Protein AF-0000000080643228 (afdb_homodimer)

Nearest PDB structures (foldseek):
  2qu7-assembly1_B  TM=9.944E-01  e=1.404E-45  Staphylococcus saprophyticus subsp. saprophyticus ATCC 15305 = NCTC 7292
  1jfs-assembly1_A-2  TM=7.881E-01  e=3.532E-23  Escherichia coli
  2pua-assembly1_A  TM=7.880E-01  e=8.846E-23  Escherichia coli
  2pue-assembly1_A  TM=7.869E-01  e=1.005E-21  Escherichia coli
  3bbl-assembly1_A  TM=7.750E-01  e=2.634E-16  Chloroflexus aggregans DSM 9485

Structure (mmCIF, N/CA/C/O backbone):
data_AF-0000000080643228-model_v1
#
loop_
_entity.id
_entity.type
_entity.pdbx_description
1 polymer 'Putative transcriptional regulator'
#
loop_
_atom_site.group_PDB
_atom_site.id
_atom_site.type_symbol
_atom_site.label_atom_id
_atom_site.label_alt_id
_atom_site.label_comp_id
_atom_site.label_asym_id
_atom_site.label_entity_id
_atom_site.label_seq_id
_atom_site.pdbx_PDB_ins_code
_atom_site.Cartn_x
_atom_site.Cartn_y
_atom_site.Cartn_z
_atom_site.occupancy
_atom_site.B_iso_or_equiv
_atom_site.auth_seq_id
_atom_site.auth_comp_id
_atom_site.auth_asym_id
_atom_site.auth_atom_id
_atom_site.pdbx_PDB_model_num
ATOM 1 N N . MET A 1 1 ? -27.062 20.312 35.125 1 31.86 1 MET A N 1
ATOM 2 C CA . MET A 1 1 ? -25.672 20.703 35.375 1 31.86 1 MET A CA 1
ATOM 3 C C . MET A 1 1 ? -24.766 20.219 34.219 1 31.86 1 MET A C 1
ATOM 5 O O . MET A 1 1 ? -24.734 19.031 33.938 1 31.86 1 MET A O 1
ATOM 9 N N . LYS A 1 2 ? -24.547 21 33.219 1 37.94 2 LYS A N 1
ATOM 10 C CA . LYS A 1 2 ? -23.938 20.734 31.906 1 37.94 2 LYS A CA 1
ATOM 11 C C . LYS A 1 2 ? -22.562 20.078 32.062 1 37.94 2 LYS A C 1
ATOM 13 O O . LYS A 1 2 ? -21.703 20.578 32.75 1 37.94 2 LYS A O 1
ATOM 18 N N . ASN A 1 3 ? -22.391 18.781 32.094 1 42 3 ASN A N 1
ATOM 19 C CA . ASN A 1 3 ? -21.25 17.891 32.281 1 42 3 ASN A CA 1
ATOM 20 C C . ASN A 1 3 ? -20.078 18.281 31.344 1 42 3 ASN A C 1
ATOM 22 O O . ASN A 1 3 ? -19.984 17.766 30.234 1 42 3 ASN A O 1
ATOM 26 N N . ASN A 1 4 ? -19.578 19.484 31.312 1 47.72 4 ASN A N 1
ATOM 27 C CA . ASN A 1 4 ? -18.484 20.047 30.531 1 47.72 4 ASN A CA 1
ATOM 28 C C . ASN A 1 4 ? -17.156 19.375 30.844 1 47.72 4 ASN A C 1
ATOM 30 O O . ASN A 1 4 ? -16.844 19.125 32 1 47.72 4 ASN A O 1
ATOM 34 N N . LYS A 1 5 ? -16.547 18.703 30 1 58.66 5 LYS A N 1
ATOM 35 C CA . LYS A 1 5 ? -15.211 18.172 30.219 1 58.66 5 LYS A CA 1
ATOM 36 C C . LYS A 1 5 ? -14.312 19.203 30.891 1 58.66 5 LYS A C 1
ATOM 38 O O . LYS A 1 5 ? -14.344 20.391 30.547 1 58.66 5 LYS A O 1
ATOM 43 N N . PRO A 1 6 ? -13.648 18.734 31.922 1 67.44 6 PRO A N 1
ATOM 44 C CA . PRO A 1 6 ? -12.766 19.672 32.625 1 67.44 6 PRO A CA 1
ATOM 45 C C . PRO A 1 6 ? -11.711 20.297 31.703 1 67.44 6 PRO A C 1
ATOM 47 O O . PRO A 1 6 ? -11.227 19.625 30.781 1 67.44 6 PRO A O 1
ATOM 50 N N . THR A 1 7 ? -11.547 21.562 31.688 1 70.81 7 THR A N 1
ATOM 51 C CA . THR A 1 7 ? -10.547 22.312 30.938 1 70.81 7 THR A CA 1
ATOM 52 C C . THR A 1 7 ? -9.305 22.562 31.781 1 70.81 7 THR A C 1
ATOM 54 O O . THR A 1 7 ? -9.297 22.281 32.969 1 70.81 7 THR A O 1
ATOM 57 N N . LEU A 1 8 ? -8.273 23.078 30.969 1 74.25 8 LEU A N 1
ATOM 58 C CA . LEU A 1 8 ? -7.074 23.5 31.688 1 74.25 8 LEU A CA 1
ATOM 59 C C . LEU A 1 8 ? -7.422 24.516 32.75 1 74.25 8 LEU A C 1
ATOM 61 O O . LEU A 1 8 ? -6.812 24.531 33.844 1 74.25 8 LEU A O 1
ATOM 65 N N . HIS A 1 9 ? -8.453 25.266 32.438 1 78.88 9 HIS A N 1
ATOM 66 C CA . HIS A 1 9 ? -8.906 26.266 33.375 1 78.88 9 HIS A CA 1
ATOM 67 C C . HIS A 1 9 ? -9.531 25.625 34.594 1 78.88 9 HIS A C 1
ATOM 69 O O . HIS A 1 9 ? -9.328 26.094 35.719 1 78.88 9 HIS A O 1
ATOM 75 N N . ASP A 1 10 ? -10.195 24.578 34.344 1 80.75 10 ASP A N 1
ATOM 76 C CA . ASP A 1 10 ? -10.82 23.859 35.469 1 80.75 10 ASP A CA 1
ATOM 77 C C . ASP A 1 10 ? -9.773 23.219 36.375 1 80.75 10 ASP A C 1
ATOM 79 O O . ASP A 1 10 ? -9.898 23.25 37.594 1 80.75 10 ASP A O 1
ATOM 83 N N . VAL A 1 11 ? -8.789 22.672 35.688 1 82.5 11 VAL A N 1
ATOM 84 C CA . VAL A 1 11 ? -7.695 22.062 36.438 1 82.5 11 VAL A CA 1
ATOM 85 C C . VAL A 1 11 ? -6.992 23.125 37.281 1 82.5 11 VAL A C 1
ATOM 87 O O . VAL A 1 11 ? -6.711 22.906 38.469 1 82.5 11 VAL A O 1
ATOM 90 N N . ALA A 1 12 ? -6.797 24.203 36.656 1 84.81 12 ALA A N 1
ATOM 91 C CA . ALA A 1 12 ? -6.141 25.312 37.344 1 84.81 12 ALA A CA 1
ATOM 92 C C . ALA A 1 12 ? -6.961 25.781 38.531 1 84.81 12 ALA A C 1
ATOM 94 O O . ALA A 1 12 ? -6.418 26.016 39.625 1 84.81 12 ALA A O 1
ATOM 95 N N . ARG A 1 13 ? -8.141 25.859 38.344 1 86 13 ARG A N 1
ATOM 96 C CA . ARG A 1 13 ? -9.062 26.297 39.375 1 86 13 ARG A CA 1
ATOM 97 C C . ARG A 1 13 ? -9.07 25.312 40.562 1 86 13 ARG A C 1
ATOM 99 O O . ARG A 1 13 ? -8.953 25.719 41.719 1 86 13 ARG A O 1
ATOM 106 N N . VAL A 1 14 ? -9.141 24.078 40.219 1 85.62 14 VAL A N 1
ATOM 107 C CA . VAL A 1 14 ? -9.227 23.047 41.25 1 85.62 14 VAL A CA 1
ATOM 108 C C . VAL A 1 14 ? -7.891 22.906 41.969 1 85.62 14 VAL A C 1
ATOM 110 O O . VAL A 1 14 ? -7.859 22.703 43.188 1 85.62 14 VAL A O 1
ATOM 113 N N . ALA A 1 15 ? -6.832 23.047 41.219 1 85.06 15 ALA A N 1
ATOM 114 C CA . ALA A 1 15 ? -5.488 22.922 41.781 1 85.06 15 ALA A CA 1
ATOM 115 C C . ALA A 1 15 ? -5.074 24.203 42.5 1 85.06 15 ALA A C 1
ATOM 117 O O . ALA A 1 15 ? -4.117 24.188 43.281 1 85.06 15 ALA A O 1
ATOM 118 N N . GLY A 1 16 ? -5.832 25.297 42.312 1 88.38 16 GLY A N 1
ATOM 119 C CA . GLY A 1 16 ? -5.516 26.562 42.906 1 88.38 16 GLY A CA 1
ATOM 120 C C . GLY A 1 16 ? -4.246 27.203 42.375 1 88.38 16 GLY A C 1
ATOM 121 O O . GLY A 1 16 ? -3.484 27.812 43.125 1 88.38 16 GLY A O 1
ATOM 122 N N . VAL A 1 17 ? -3.934 26.844 41.219 1 84.81 17 VAL A N 1
ATOM 123 C CA . VAL A 1 17 ? -2.736 27.375 40.562 1 84.81 17 VAL A CA 1
ATOM 124 C C . VAL A 1 17 ? -3.119 28.078 39.281 1 84.81 17 VAL A C 1
ATOM 126 O O . VAL A 1 17 ? -4.277 28.031 38.844 1 84.81 17 VAL A O 1
ATOM 129 N N . SER A 1 18 ? -2.229 28.844 38.75 1 80.56 18 SER A N 1
ATOM 130 C CA . SER A 1 18 ? -2.473 29.5 37.469 1 80.56 18 SER A CA 1
ATOM 131 C C . SER A 1 18 ? -2.562 28.484 36.344 1 80.56 18 SER A C 1
ATOM 133 O O . SER A 1 18 ? -2.061 27.359 36.469 1 80.56 18 SER A O 1
ATOM 135 N N . ILE A 1 19 ? -3.164 28.891 35.219 1 79.81 19 ILE A N 1
ATOM 136 C CA . ILE A 1 19 ? -3.244 28.062 34 1 79.81 19 ILE A CA 1
ATOM 137 C C . ILE A 1 19 ? -1.839 27.734 33.531 1 79.81 19 ILE A C 1
ATOM 139 O O . ILE A 1 19 ? -1.575 26.609 33.062 1 79.81 19 ILE A O 1
ATOM 143 N N . ALA A 1 20 ? -0.94 28.688 33.688 1 76.44 20 ALA A N 1
ATOM 144 C CA . ALA A 1 20 ? 0.449 28.5 33.281 1 76.44 20 ALA A CA 1
ATOM 145 C C . ALA A 1 20 ? 1.129 27.406 34.094 1 76.44 20 ALA A C 1
ATOM 147 O O . ALA A 1 20 ? 1.899 26.609 33.562 1 76.44 20 ALA A O 1
ATOM 148 N N . THR A 1 21 ? 0.8 27.375 35.344 1 78.31 21 THR A N 1
ATOM 149 C CA . THR A 1 21 ? 1.373 26.375 36.219 1 78.31 21 THR A CA 1
ATOM 150 C C . THR A 1 21 ? 0.879 24.984 35.875 1 78.31 21 THR A C 1
ATOM 152 O O . THR A 1 21 ? 1.662 24.031 35.812 1 78.31 21 THR A O 1
ATOM 155 N N . VAL A 1 22 ? -0.451 24.844 35.5 1 78.38 22 VAL A N 1
ATOM 156 C CA . VAL A 1 22 ? -1.013 23.562 35.094 1 78.38 22 VAL A CA 1
ATOM 157 C C . VAL A 1 22 ? -0.357 23.109 33.812 1 78.38 22 VAL A C 1
ATOM 159 O O . VAL A 1 22 ? 0.04 21.938 33.688 1 78.38 22 VAL A O 1
ATOM 162 N N . SER A 1 23 ? -0.181 24.016 32.938 1 72.44 23 SER A N 1
ATOM 163 C CA . SER A 1 23 ? 0.447 23.719 31.672 1 72.44 23 SER A CA 1
ATOM 164 C C . SER A 1 23 ? 1.886 23.25 31.844 1 72.44 23 SER A C 1
ATOM 166 O O . SER A 1 23 ? 2.316 22.281 31.203 1 72.44 23 SER A O 1
ATOM 168 N N . ASN A 1 24 ? 2.496 23.891 32.75 1 72.69 24 ASN A N 1
ATOM 169 C CA . ASN A 1 24 ? 3.885 23.547 33.031 1 72.69 24 ASN A CA 1
ATOM 170 C C . ASN A 1 24 ? 4 22.141 33.656 1 72.69 24 ASN A C 1
ATOM 172 O O . ASN A 1 24 ? 4.918 21.391 33.312 1 72.69 24 ASN A O 1
ATOM 176 N N . VAL A 1 25 ? 3.109 21.859 34.438 1 74.44 25 VAL A N 1
ATOM 177 C CA . VAL A 1 25 ? 3.117 20.547 35.094 1 74.44 25 VAL A CA 1
ATOM 178 C C . VAL A 1 25 ? 2.801 19.469 34.062 1 74.44 25 VAL A C 1
ATOM 180 O O . VAL A 1 25 ? 3.455 18.422 34.031 1 74.44 25 VAL A O 1
ATOM 183 N N . LEU A 1 26 ? 1.87 19.75 33.188 1 69.94 26 LEU A N 1
ATOM 184 C CA . LEU A 1 26 ? 1.416 18.781 32.219 1 69.94 26 LEU A CA 1
ATOM 185 C C . LEU A 1 26 ? 2.473 18.562 31.141 1 69.94 26 LEU A C 1
ATOM 187 O O . LEU A 1 26 ? 2.564 17.469 30.562 1 69.94 26 LEU A O 1
ATOM 191 N N . ASN A 1 27 ? 3.373 19.625 30.969 1 65.56 27 ASN A N 1
ATOM 192 C CA . ASN A 1 27 ? 4.391 19.562 29.922 1 65.56 27 ASN A CA 1
ATOM 193 C C . ASN A 1 27 ? 5.773 19.281 30.5 1 65.56 27 ASN A C 1
ATOM 195 O O . ASN A 1 27 ? 6.785 19.484 29.844 1 65.56 27 ASN A O 1
ATOM 199 N N . ASN A 1 28 ? 5.801 18.891 31.594 1 61.19 28 ASN A N 1
ATOM 200 C CA . ASN A 1 28 ? 6.988 18.547 32.375 1 61.19 28 ASN A CA 1
ATOM 201 C C . ASN A 1 28 ? 8 19.688 32.375 1 61.19 28 ASN A C 1
ATOM 203 O O . ASN A 1 28 ? 9.211 19.438 32.344 1 61.19 28 ASN A O 1
ATOM 207 N N . LYS A 1 29 ? 7.629 20.781 32.219 1 58.91 29 LYS A N 1
ATOM 208 C CA . LYS A 1 29 ? 8.484 21.953 32.344 1 58.91 29 LYS A CA 1
ATOM 209 C C . LYS A 1 29 ? 8.477 22.469 33.781 1 58.91 29 LYS A C 1
ATOM 211 O O . LYS A 1 29 ? 8.633 23.656 34.031 1 58.91 29 LYS A O 1
ATOM 216 N N . SER A 1 30 ? 8.266 21.578 34.625 1 56.03 30 SER A N 1
ATOM 217 C CA . SER A 1 30 ? 8.016 21.953 36 1 56.03 30 SER A CA 1
ATOM 218 C C . SER A 1 30 ? 9.297 21.953 36.812 1 56.03 30 SER A C 1
ATOM 220 O O . SER A 1 30 ? 9.258 21.875 38.062 1 56.03 30 SER A O 1
ATOM 222 N N . SER A 1 31 ? 10.344 22.078 36.188 1 58.75 31 SER A N 1
ATOM 223 C CA . SER A 1 31 ? 11.547 22 37.031 1 58.75 31 SER A CA 1
ATOM 224 C C . SER A 1 31 ? 11.523 23.031 38.156 1 58.75 31 SER A C 1
ATOM 226 O O . SER A 1 31 ? 12.094 22.797 39.219 1 58.75 31 SER A O 1
ATOM 228 N N . GLU A 1 32 ? 10.828 24.031 38.031 1 63.62 32 GLU A N 1
ATOM 229 C CA . GLU A 1 32 ? 10.883 25.062 39.062 1 63.62 32 GLU A CA 1
ATOM 230 C C . GLU A 1 32 ? 9.672 24.984 40 1 63.62 32 GLU A C 1
ATOM 232 O O . GLU A 1 32 ? 9.57 25.75 40.969 1 63.62 32 GLU A O 1
ATOM 237 N N . LEU A 1 33 ? 8.875 24.062 39.75 1 70.38 33 LEU A N 1
ATOM 238 C CA . LEU A 1 33 ? 7.68 24 40.594 1 70.38 33 LEU A CA 1
ATOM 239 C C . LEU A 1 33 ? 7.871 23.031 41.75 1 70.38 33 LEU A C 1
ATOM 241 O O . LEU A 1 33 ? 8.578 22.031 41.625 1 70.38 33 LEU A O 1
ATOM 245 N N . SER A 1 34 ? 7.48 23.406 42.938 1 76.56 34 SER A N 1
ATOM 246 C CA . SER A 1 34 ? 7.57 22.578 44.125 1 76.56 34 SER A CA 1
ATOM 247 C C . SER A 1 34 ? 6.77 21.297 43.969 1 76.56 34 SER A C 1
ATOM 249 O O . SER A 1 34 ? 5.805 21.25 43.219 1 76.56 34 SER A O 1
ATOM 251 N N . ASP A 1 35 ? 7.227 20.266 44.562 1 76.25 35 ASP A N 1
ATOM 252 C CA . ASP A 1 35 ? 6.547 18.969 44.562 1 76.25 35 ASP A CA 1
ATOM 253 C C . ASP A 1 35 ? 5.098 19.109 45.031 1 76.25 35 ASP A C 1
ATOM 255 O O . ASP A 1 35 ? 4.211 18.406 44.531 1 76.25 35 ASP A O 1
ATOM 259 N N . LYS A 1 36 ? 4.93 19.984 45.906 1 81.38 36 LYS A N 1
ATOM 260 C CA . LYS A 1 36 ? 3.594 20.203 46.438 1 81.38 36 LYS A CA 1
ATOM 261 C C . LYS A 1 36 ? 2.648 20.734 45.344 1 81.38 36 LYS A C 1
ATOM 263 O O . LYS A 1 36 ? 1.509 20.266 45.25 1 81.38 36 LYS A O 1
ATOM 2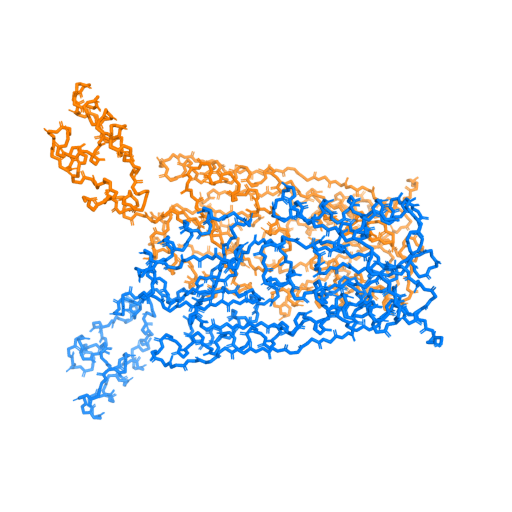68 N N . THR A 1 37 ? 3.143 21.594 44.562 1 81.75 37 THR A N 1
ATOM 269 C CA . THR A 1 37 ? 2.344 22.188 43.5 1 81.75 37 THR A CA 1
ATOM 270 C C . THR A 1 37 ? 2.07 21.156 42.406 1 81.75 37 THR A C 1
ATOM 272 O O . THR A 1 37 ? 0.958 21.094 41.875 1 81.75 37 THR A O 1
ATOM 275 N N . LYS A 1 38 ? 3.021 20.438 42.094 1 81.25 38 LYS A N 1
ATOM 276 C CA . LYS A 1 38 ? 2.875 19.375 41.125 1 81.25 38 LYS A CA 1
ATOM 277 C C . LYS A 1 38 ? 1.798 18.375 41.531 1 81.25 38 LYS A C 1
ATOM 279 O O . LYS A 1 38 ? 0.961 17.984 40.719 1 81.25 38 LYS A O 1
ATOM 284 N N . ASP A 1 39 ? 1.928 18.078 42.75 1 82.62 39 ASP A N 1
ATOM 285 C CA . ASP A 1 39 ? 0.973 17.125 43.281 1 82.62 39 ASP A CA 1
ATOM 286 C C . ASP A 1 39 ? -0.45 17.672 43.25 1 82.62 39 ASP A C 1
ATOM 288 O O . ASP A 1 39 ? -1.396 16.938 42.938 1 82.62 39 ASP A O 1
ATOM 292 N N . LYS A 1 40 ? -0.634 18.875 43.562 1 84.75 40 LYS A N 1
ATOM 293 C CA . LYS A 1 40 ? -1.943 19.516 43.5 1 84.75 40 LYS A CA 1
ATOM 294 C C . LYS A 1 40 ? -2.537 19.453 42.094 1 84.75 40 LYS A C 1
ATOM 296 O O . LYS A 1 40 ? -3.725 19.172 41.938 1 84.75 40 LYS A O 1
ATOM 301 N N . VAL A 1 41 ? -1.653 19.75 41.156 1 83 41 VAL A N 1
ATOM 302 C CA . VAL A 1 41 ? -2.094 19.75 39.75 1 83 41 VAL A CA 1
ATOM 303 C C . VAL A 1 41 ? -2.463 18.328 39.312 1 83 41 VAL A C 1
ATOM 305 O O . VAL A 1 41 ? -3.518 18.109 38.719 1 83 41 VAL A O 1
ATOM 308 N N . LEU A 1 42 ? -1.617 17.469 39.656 1 80.38 42 LEU A N 1
ATOM 309 C CA . LEU A 1 42 ? -1.861 16.078 39.281 1 80.38 42 LEU A CA 1
ATOM 310 C C . LEU A 1 42 ? -3.123 15.547 39.938 1 80.38 42 LEU A C 1
ATOM 312 O O . LEU A 1 42 ? -3.902 14.82 39.312 1 80.38 42 LEU A O 1
ATOM 316 N N . ASN A 1 43 ? -3.289 15.867 41.219 1 81.19 43 ASN A N 1
ATOM 317 C CA . ASN A 1 43 ? -4.496 15.484 41.938 1 81.19 43 ASN A CA 1
ATOM 318 C C . ASN A 1 43 ? -5.746 16.094 41.312 1 81.19 43 ASN A C 1
ATOM 320 O O . ASN A 1 43 ? -6.785 15.445 41.25 1 81.19 43 ASN A O 1
ATOM 324 N N . ALA A 1 44 ? -5.691 17.328 40.875 1 82.75 44 ALA A N 1
ATOM 325 C CA . ALA A 1 44 ? -6.805 18 40.219 1 82.75 44 ALA A CA 1
ATOM 326 C C . ALA A 1 44 ? -7.141 17.328 38.906 1 82.75 44 ALA A C 1
ATOM 328 O O . ALA A 1 44 ? -8.312 17.172 38.562 1 82.75 44 ALA A O 1
ATOM 329 N N . ILE A 1 45 ? -6.09 16.984 38.188 1 77.31 45 ILE A N 1
ATOM 330 C CA . ILE A 1 45 ? -6.262 16.266 36.938 1 77.31 45 ILE A CA 1
ATOM 331 C C . ILE A 1 45 ? -7.016 14.961 37.156 1 77.31 45 ILE A C 1
ATOM 333 O O . ILE A 1 45 ? -7.949 14.641 36.438 1 77.31 45 ILE A O 1
ATOM 337 N N . GLU A 1 46 ? -6.629 14.297 38.156 1 76.94 46 GLU A N 1
ATOM 338 C CA . GLU A 1 46 ? -7.262 13.039 38.5 1 76.94 46 GLU A CA 1
ATOM 339 C C . GLU A 1 46 ? -8.695 13.258 39 1 76.94 46 GLU A C 1
ATOM 341 O O . GLU A 1 46 ? -9.602 12.523 38.594 1 76.94 46 GLU A O 1
ATOM 346 N N . THR A 1 47 ? -8.844 14.211 39.875 1 78.62 47 THR A N 1
ATOM 347 C CA . THR A 1 47 ? -10.148 14.508 40.469 1 78.62 47 THR A CA 1
ATOM 348 C C . THR A 1 47 ? -11.148 14.914 39.375 1 78.62 47 THR A C 1
ATOM 350 O O . THR A 1 47 ? -12.312 14.523 39.438 1 78.62 47 THR A O 1
ATOM 353 N N . LEU A 1 48 ? -10.617 15.688 38.375 1 77.12 48 LEU A N 1
ATOM 354 C CA . LEU A 1 48 ? -11.492 16.203 37.344 1 77.12 48 LEU A CA 1
ATOM 355 C C . LEU A 1 48 ? -11.547 15.242 36.156 1 77.12 48 LEU A C 1
ATOM 357 O O . LEU A 1 48 ? -12.328 15.453 35.219 1 77.12 48 LEU A O 1
ATOM 361 N N . ASN A 1 49 ? -10.727 14.156 36.344 1 73.19 49 ASN A N 1
ATOM 362 C CA . ASN A 1 49 ? -10.539 13.266 35.188 1 73.19 49 ASN A CA 1
ATOM 363 C C . ASN A 1 49 ? -10.195 14.039 33.938 1 73.19 49 ASN A C 1
ATOM 365 O O . ASN A 1 49 ? -10.797 13.812 32.875 1 73.19 49 ASN A O 1
ATOM 369 N N . TYR A 1 50 ? -9.398 15 34.25 1 63.84 50 TYR A N 1
ATOM 370 C CA . TYR A 1 50 ? -8.961 15.859 33.156 1 63.84 50 TYR A CA 1
ATOM 371 C C . TYR A 1 50 ? -7.953 15.133 32.281 1 63.84 50 TYR A C 1
ATOM 373 O O . TYR A 1 50 ? -6.988 14.547 32.75 1 63.84 50 TYR A O 1
ATOM 381 N N . GLU A 1 51 ? -8.281 14.953 31.109 1 54.5 51 GLU A N 1
ATOM 382 C CA . GLU A 1 51 ? -7.332 14.477 30.094 1 54.5 51 GLU A CA 1
ATOM 383 C C . GLU A 1 51 ? -6.812 15.633 29.25 1 54.5 51 GLU A C 1
ATOM 385 O O . GLU A 1 51 ? -7.594 16.344 28.625 1 54.5 51 GLU A O 1
ATOM 390 N N . PRO A 1 52 ? -5.578 16.047 29.594 1 47.47 52 PRO A N 1
ATOM 391 C CA . PRO A 1 52 ? -5.055 17.109 28.734 1 47.47 52 PRO A CA 1
ATOM 392 C C . PRO A 1 52 ? -5.379 16.891 27.266 1 47.47 52 PRO A C 1
ATOM 394 O O . PRO A 1 52 ? -5.359 15.75 26.781 1 47.47 52 PRO A O 1
ATOM 397 N N . ASN A 1 53 ? -6.254 17.719 26.844 1 42.78 53 ASN A N 1
ATOM 398 C CA . ASN A 1 53 ? -6.434 17.609 25.406 1 42.78 53 ASN A CA 1
ATOM 399 C C . ASN A 1 53 ? -5.094 17.547 24.672 1 42.78 53 ASN A C 1
ATOM 401 O O . ASN A 1 53 ? -4.262 18.453 24.812 1 42.78 53 ASN A O 1
ATOM 405 N N . GLN A 1 54 ? -4.57 16.516 24.531 1 41.22 54 GLN A N 1
ATOM 406 C CA . GLN A 1 54 ? -3.307 16.297 23.844 1 41.22 54 GLN A CA 1
ATOM 407 C C . GLN A 1 54 ? -3.109 17.312 22.719 1 41.22 54 GLN A C 1
ATOM 409 O O . GLN A 1 54 ? -1.976 17.641 22.359 1 41.22 54 GLN A O 1
ATOM 414 N N . PHE A 1 55 ? -4.184 17.828 22.141 1 39.84 55 PHE A N 1
ATOM 415 C CA . PHE A 1 55 ? -4.156 18.859 21.109 1 39.84 55 PHE A CA 1
ATOM 416 C C . PHE A 1 55 ? -3.596 20.156 21.656 1 39.84 55 PHE A C 1
ATOM 418 O O . PHE A 1 55 ? -2.883 20.875 20.953 1 39.84 55 PHE A O 1
ATOM 425 N N . ALA A 1 56 ? -3.812 20.438 22.891 1 40.72 56 ALA A N 1
ATOM 426 C CA . ALA A 1 56 ? -3.332 21.656 23.547 1 40.72 56 ALA A CA 1
ATOM 427 C C . ALA A 1 56 ? -1.827 21.594 23.797 1 40.72 56 ALA A C 1
ATOM 429 O O . ALA A 1 56 ? -1.152 22.625 23.844 1 40.72 56 ALA A O 1
ATOM 430 N N . ARG A 1 57 ? -1.362 20.469 23.859 1 40.53 57 ARG A N 1
ATOM 431 C CA . ARG A 1 57 ? 0.077 20.391 24.094 1 40.53 57 ARG A CA 1
ATOM 432 C C . ARG A 1 57 ? 0.852 20.734 22.828 1 40.53 57 ARG A C 1
ATOM 434 O O . ARG A 1 57 ? 1.954 21.281 22.891 1 40.53 57 ARG A O 1
ATOM 441 N N . GLY A 1 58 ? 0.462 20.188 21.609 1 43.62 58 GLY A N 1
ATOM 442 C CA . GLY A 1 58 ? 1.09 20.672 20.391 1 43.62 58 GLY A CA 1
ATOM 443 C C . GLY A 1 58 ? 1.111 22.188 20.266 1 43.62 58 GLY A C 1
ATOM 444 O O . GLY A 1 58 ? 2 22.75 19.641 1 43.62 58 GLY A O 1
ATOM 445 N N . LEU A 1 59 ? 0.138 22.75 20.859 1 40.69 59 LEU A N 1
ATOM 446 C CA . LEU A 1 59 ? 0.036 24.203 20.875 1 40.69 59 LEU A CA 1
ATOM 447 C C . LEU A 1 59 ? 1.222 24.812 21.609 1 40.69 59 LEU A C 1
ATOM 449 O O . LEU A 1 59 ? 1.705 25.891 21.219 1 40.69 59 LEU A O 1
ATOM 453 N N . LYS A 1 60 ? 1.676 24.172 22.641 1 41.31 60 LYS A N 1
ATOM 454 C CA . LYS A 1 60 ? 2.738 24.859 23.375 1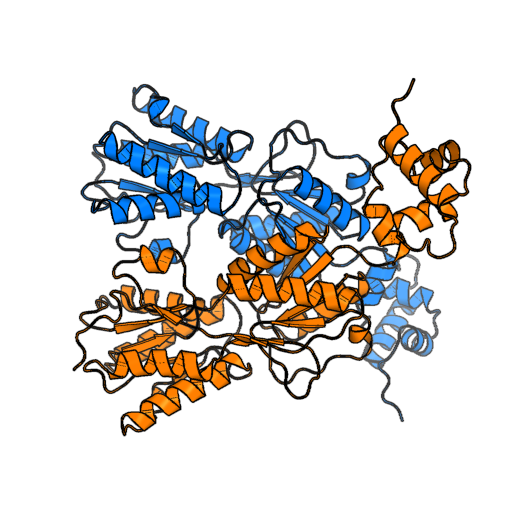 41.31 60 LYS A CA 1
ATOM 455 C C . LYS A 1 60 ? 4.059 24.797 22.609 1 41.31 60 LYS A C 1
ATOM 457 O O . LYS A 1 60 ? 4.852 25.734 22.641 1 41.31 60 LYS A O 1
ATOM 462 N N . THR A 1 61 ? 4.387 23.641 22.078 1 49.06 61 THR A N 1
ATOM 463 C CA . THR A 1 61 ? 5.664 23.578 21.375 1 49.06 61 THR A CA 1
ATOM 464 C C . THR A 1 61 ? 5.523 24.109 19.953 1 49.06 61 THR A C 1
ATOM 466 O O . THR A 1 61 ? 6.523 24.312 19.266 1 49.06 61 THR A O 1
ATOM 469 N N . GLY A 1 62 ? 4.262 24.453 19.609 1 63.09 62 GLY A N 1
ATOM 470 C CA . GLY A 1 62 ? 3.986 24.984 18.281 1 63.09 62 GLY A CA 1
ATOM 471 C C . GLY A 1 62 ? 4.074 23.922 17.203 1 63.09 62 GLY A C 1
ATOM 472 O O . GLY A 1 62 ? 3.9 24.234 16.016 1 63.09 62 GLY A O 1
ATOM 473 N N . ARG A 1 63 ? 4.477 22.625 17.703 1 74.12 63 ARG A N 1
ATOM 474 C CA . ARG A 1 63 ? 4.57 21.594 16.672 1 74.12 63 ARG A CA 1
ATOM 475 C C . ARG A 1 63 ? 3.365 20.656 16.719 1 74.12 63 ARG A C 1
ATOM 477 O O . ARG A 1 63 ? 2.82 20.391 17.781 1 74.12 63 ARG A O 1
ATOM 484 N N . SER A 1 64 ? 3.055 20.172 15.555 1 84.38 64 SER A N 1
ATOM 485 C CA . SER A 1 64 ? 1.986 19.172 15.492 1 84.38 64 SER A CA 1
ATOM 486 C C . SER A 1 64 ? 2.48 17.797 15.93 1 84.38 64 SER A C 1
ATOM 488 O O . SER A 1 64 ? 3.682 17.594 16.125 1 84.38 64 SER A O 1
ATOM 490 N N . ASN A 1 65 ? 1.651 16.891 16.203 1 90.38 65 ASN A N 1
ATOM 491 C CA . ASN A 1 65 ? 2.021 15.523 16.562 1 90.38 65 ASN A CA 1
ATOM 492 C C . ASN A 1 65 ? 2.115 14.633 15.328 1 90.38 65 ASN A C 1
ATOM 494 O O . ASN A 1 65 ? 1.894 13.422 15.414 1 90.38 65 ASN A O 1
ATOM 498 N N . ILE A 1 66 ? 2.43 15.234 14.211 1 94.06 66 ILE A N 1
ATOM 499 C CA . ILE A 1 66 ? 2.514 14.492 12.961 1 94.06 66 ILE A CA 1
ATOM 500 C C . ILE A 1 66 ? 3.977 14.305 12.57 1 94.06 66 ILE A C 1
ATOM 502 O O . ILE A 1 66 ? 4.773 15.242 12.633 1 94.06 66 ILE A O 1
ATOM 506 N N . ILE A 1 67 ? 4.301 13.094 12.281 1 97.31 67 ILE A N 1
ATOM 507 C CA . ILE A 1 67 ? 5.527 12.758 11.57 1 97.31 67 ILE A CA 1
ATOM 508 C C . ILE A 1 67 ? 5.227 12.578 10.078 1 97.31 67 ILE A C 1
ATOM 510 O O . ILE A 1 67 ? 4.363 11.781 9.711 1 97.31 67 ILE A O 1
ATOM 514 N N . ALA A 1 68 ? 5.902 13.352 9.234 1 97.88 68 ALA A N 1
ATOM 515 C CA . ALA A 1 68 ? 5.707 13.211 7.789 1 97.88 68 ALA A CA 1
ATOM 516 C C . ALA A 1 68 ? 6.645 12.164 7.207 1 97.88 68 ALA A C 1
ATOM 518 O O . ALA A 1 68 ? 7.859 12.219 7.43 1 97.88 68 ALA A O 1
ATOM 519 N N . PHE A 1 69 ? 6.094 11.242 6.629 1 98.5 69 PHE A N 1
ATOM 520 C CA . PHE A 1 69 ? 6.844 10.219 5.906 1 98.5 69 PHE A CA 1
ATOM 521 C C . PHE A 1 69 ? 6.707 10.414 4.398 1 98.5 69 PHE A C 1
ATOM 523 O O . PHE A 1 69 ? 5.668 10.094 3.82 1 98.5 69 PHE A O 1
ATOM 530 N N . ILE A 1 70 ? 7.73 10.93 3.748 1 98.44 70 ILE A N 1
ATOM 531 C CA . ILE A 1 70 ? 7.715 11.203 2.316 1 98.44 70 ILE A CA 1
ATOM 532 C C . ILE A 1 70 ? 8.383 10.055 1.564 1 98.44 70 ILE A C 1
ATOM 534 O O . ILE A 1 70 ? 9.594 9.859 1.668 1 98.44 70 ILE A O 1
ATOM 538 N N . VAL A 1 71 ? 7.578 9.344 0.792 1 98.38 71 VAL A N 1
ATOM 539 C CA . VAL A 1 71 ? 8.062 8.148 0.098 1 98.38 71 VAL A CA 1
ATOM 540 C C . VAL A 1 71 ? 8.156 8.43 -1.4 1 98.38 71 VAL A C 1
ATOM 542 O O . VAL A 1 71 ? 7.457 9.305 -1.922 1 98.38 71 VAL A O 1
ATOM 545 N N . PRO A 1 72 ? 9 7.707 -2.148 1 97.94 72 PRO A N 1
ATOM 546 C CA . PRO A 1 72 ? 9.234 8 -3.564 1 97.94 72 PRO A CA 1
ATOM 547 C C . PRO A 1 72 ? 8.203 7.352 -4.484 1 97.94 72 PRO A C 1
ATOM 549 O O . PRO A 1 72 ? 8.102 7.719 -5.656 1 97.94 72 PRO A O 1
ATOM 552 N N . ASP A 1 73 ? 7.492 6.336 -3.971 1 96.5 73 ASP A N 1
ATOM 553 C CA . ASP A 1 73 ? 6.504 5.594 -4.746 1 96.5 73 ASP A CA 1
ATOM 554 C C . ASP A 1 73 ? 5.621 4.738 -3.84 1 96.5 73 ASP A C 1
ATOM 556 O O . ASP A 1 73 ? 5.688 4.852 -2.613 1 96.5 73 ASP A O 1
ATOM 560 N N . GLN A 1 74 ? 4.762 3.965 -4.445 1 95.19 74 GLN A N 1
ATOM 561 C CA . GLN A 1 74 ? 3.805 3.174 -3.678 1 95.19 74 GLN A CA 1
ATOM 562 C C . GLN A 1 74 ? 4.258 1.721 -3.564 1 95.19 74 GLN A C 1
ATOM 564 O O . GLN A 1 74 ? 3.441 0.802 -3.666 1 95.19 74 GLN A O 1
ATOM 569 N N . ASN A 1 75 ? 5.598 1.506 -3.531 1 96.44 75 ASN A N 1
ATOM 570 C CA . ASN A 1 75 ? 6.137 0.186 -3.221 1 96.44 75 ASN A CA 1
ATOM 571 C C . ASN A 1 75 ? 5.645 -0.32 -1.869 1 96.44 75 ASN A C 1
ATOM 573 O O . ASN A 1 75 ? 5.805 0.357 -0.853 1 96.44 75 ASN A O 1
ATOM 577 N N . PRO A 1 76 ? 5.055 -1.58 -1.856 1 95.62 76 PRO A N 1
ATOM 578 C CA . PRO A 1 76 ? 4.523 -2.121 -0.604 1 95.62 76 PRO A CA 1
ATOM 579 C C . PRO A 1 76 ? 5.57 -2.189 0.502 1 95.62 76 PRO A C 1
ATOM 581 O O . PRO A 1 76 ? 5.227 -2.205 1.687 1 95.62 76 PRO A O 1
ATOM 584 N N . PHE A 1 77 ? 6.785 -2.184 0.139 1 96.94 77 PHE A N 1
ATOM 585 C CA . PHE A 1 77 ? 7.863 -2.121 1.115 1 96.94 77 PHE A CA 1
ATOM 586 C C . PHE A 1 77 ? 7.668 -0.948 2.066 1 96.94 77 PHE A C 1
ATOM 588 O O . PHE A 1 77 ? 7.793 -1.102 3.283 1 96.94 77 PHE A O 1
ATOM 595 N N . PHE A 1 78 ? 7.277 0.173 1.591 1 97.12 78 PHE A N 1
ATOM 596 C CA . PHE A 1 78 ? 7.137 1.374 2.404 1 97.12 78 PHE A CA 1
ATOM 597 C C . PHE A 1 78 ? 5.891 1.29 3.283 1 97.12 78 PHE A C 1
ATOM 599 O O . PHE A 1 78 ? 5.867 1.836 4.387 1 97.12 78 PHE A O 1
ATOM 606 N N . THR A 1 79 ? 4.871 0.609 2.785 1 94.69 79 THR A N 1
ATOM 607 C CA . THR A 1 79 ? 3.68 0.401 3.6 1 94.69 79 THR A CA 1
ATOM 608 C C . THR A 1 79 ? 3.998 -0.471 4.812 1 94.69 79 THR A C 1
ATOM 610 O O . THR A 1 79 ? 3.475 -0.242 5.902 1 94.69 79 THR A O 1
ATOM 613 N N . GLU A 1 80 ? 4.812 -1.451 4.562 1 94.88 80 GLU A N 1
ATOM 614 C CA . GLU A 1 80 ? 5.215 -2.322 5.664 1 94.88 80 GLU A CA 1
ATOM 615 C C . GLU A 1 80 ? 6.047 -1.562 6.691 1 94.88 80 GLU A C 1
ATOM 617 O O . GLU A 1 80 ? 5.844 -1.718 7.898 1 94.88 80 GLU A O 1
ATOM 622 N N . VAL A 1 81 ? 6.953 -0.761 6.238 1 96.88 81 VAL A N 1
ATOM 623 C CA . VAL A 1 81 ? 7.762 0.048 7.141 1 96.88 81 VAL A CA 1
ATOM 624 C C . VAL A 1 81 ? 6.867 1.016 7.914 1 96.88 81 VAL A C 1
ATOM 626 O O . VAL A 1 81 ? 7.043 1.208 9.117 1 96.88 81 VAL A O 1
ATOM 629 N N . LEU A 1 82 ? 5.938 1.583 7.203 1 95.94 82 LEU A N 1
ATOM 630 C CA . LEU A 1 82 ? 5 2.537 7.785 1 95.94 82 LEU A CA 1
ATOM 631 C C . LEU A 1 82 ? 4.234 1.907 8.945 1 95.94 82 LEU A C 1
ATOM 633 O O . LEU A 1 82 ? 4.02 2.549 9.977 1 95.94 82 LEU A O 1
ATOM 637 N N . THR A 1 83 ? 3.82 0.713 8.711 1 92.81 83 THR A N 1
ATOM 638 C CA . THR A 1 83 ? 3.068 0.009 9.75 1 92.81 83 THR A CA 1
ATOM 639 C C . THR A 1 83 ? 3.871 -0.065 11.039 1 92.81 83 THR A C 1
ATOM 641 O O . THR A 1 83 ? 3.344 0.208 12.125 1 92.81 83 THR A O 1
ATOM 644 N N . GLU A 1 84 ? 5.098 -0.374 10.906 1 94.25 84 GLU A N 1
ATOM 645 C CA . GLU A 1 84 ? 5.961 -0.529 12.07 1 94.25 84 GLU A CA 1
ATOM 646 C C . GLU A 1 84 ? 6.273 0.821 12.711 1 94.25 84 GLU A C 1
ATOM 648 O O . GLU A 1 84 ? 6.266 0.95 13.938 1 94.25 84 GLU A O 1
ATOM 653 N N . ILE A 1 85 ? 6.516 1.848 11.906 1 96.81 85 ILE A N 1
ATOM 654 C CA . ILE A 1 85 ? 6.773 3.188 12.422 1 96.81 85 ILE A CA 1
ATOM 655 C C . ILE A 1 85 ? 5.547 3.695 13.172 1 96.81 85 ILE A C 1
ATOM 657 O O . ILE A 1 85 ? 5.668 4.266 14.258 1 96.81 85 ILE A O 1
ATOM 661 N N . SER A 1 86 ? 4.418 3.518 12.539 1 94.5 86 SER A N 1
ATOM 662 C CA . SER A 1 86 ? 3.168 4.008 13.109 1 94.5 86 SER A CA 1
ATOM 663 C C . SER A 1 86 ? 2.883 3.357 14.453 1 94.5 86 SER A C 1
ATOM 665 O O . SER A 1 86 ? 2.455 4.027 15.398 1 94.5 86 SER A O 1
ATOM 667 N N . HIS A 1 87 ? 3.139 2.086 14.508 1 91.56 87 HIS A N 1
ATOM 668 C CA . HIS A 1 87 ? 2.928 1.346 15.742 1 91.56 87 HIS A CA 1
ATOM 669 C C . HIS A 1 87 ? 3.795 1.9 16.875 1 91.56 87 HIS A C 1
ATOM 671 O O . HIS A 1 87 ? 3.305 2.139 17.984 1 91.56 87 HIS A O 1
ATOM 677 N N . GLU A 1 88 ? 4.98 2.168 16.609 1 92.19 88 GLU A N 1
ATOM 678 C CA . GLU A 1 88 ? 5.922 2.654 17.625 1 92.19 88 GLU A CA 1
ATOM 679 C C . GLU A 1 88 ? 5.629 4.105 17.984 1 92.19 88 GLU A C 1
ATOM 681 O O . GLU A 1 88 ? 5.703 4.477 19.172 1 92.19 88 GLU A O 1
ATOM 686 N N . CYS A 1 89 ? 5.281 4.879 17 1 92.81 89 CYS A N 1
ATOM 687 C CA . CYS A 1 89 ? 5.031 6.301 17.219 1 92.81 89 CYS A CA 1
ATOM 688 C C . CYS A 1 89 ? 3.752 6.508 18.031 1 92.81 89 CYS A C 1
ATOM 690 O O . CYS A 1 89 ? 3.648 7.461 18.797 1 92.81 89 CYS A O 1
ATOM 692 N N . GLN A 1 90 ? 2.881 5.656 17.812 1 89.06 90 GLN A N 1
ATOM 693 C CA . GLN A 1 90 ? 1.604 5.762 18.5 1 89.06 90 GLN A CA 1
ATOM 694 C C . GLN A 1 90 ? 1.795 5.707 20.016 1 89.06 90 GLN A C 1
ATOM 696 O O . GLN A 1 90 ? 1.062 6.359 20.766 1 89.06 90 GLN A O 1
ATOM 701 N N . LYS A 1 91 ? 2.752 4.977 20.453 1 87.62 91 LYS A N 1
ATOM 702 C CA . LYS A 1 91 ? 3.064 4.867 21.875 1 87.62 91 LYS A CA 1
ATOM 703 C C . LYS A 1 91 ? 3.41 6.23 22.469 1 87.62 91 LYS A C 1
ATOM 705 O O . LYS A 1 91 ? 3.316 6.43 23.672 1 87.62 91 LYS A O 1
ATOM 710 N N . HIS A 1 92 ? 3.783 7.152 21.656 1 86.81 92 HIS A N 1
ATOM 711 C CA . HIS A 1 92 ? 4.168 8.492 22.078 1 86.81 92 HIS A CA 1
ATOM 712 C C . HIS A 1 92 ? 3.174 9.531 21.594 1 86.81 92 HIS A C 1
ATOM 714 O O . HIS A 1 92 ? 3.51 10.719 21.484 1 86.81 92 HIS A O 1
ATOM 720 N N . HIS A 1 93 ? 2.006 9.047 21.141 1 87 93 HIS A N 1
ATOM 721 C CA . HIS A 1 93 ? 0.909 9.891 20.688 1 87 93 HIS A CA 1
ATOM 722 C C . HIS A 1 93 ? 1.304 10.695 19.453 1 87 93 HIS A C 1
ATOM 724 O O . HIS A 1 93 ? 0.965 11.875 19.344 1 87 93 HIS A O 1
ATOM 730 N N . LEU A 1 94 ? 2.156 10.133 18.703 1 92.5 94 LEU A N 1
ATOM 731 C CA . LEU A 1 94 ? 2.527 10.68 17.406 1 92.5 94 LEU A CA 1
ATOM 732 C C . LEU A 1 94 ? 1.848 9.906 16.281 1 92.5 94 LEU A C 1
ATOM 734 O O . LEU A 1 94 ? 1.688 8.68 16.359 1 92.5 94 LEU A O 1
ATOM 738 N N . HIS A 1 95 ? 1.444 10.664 15.258 1 93.94 95 HIS A N 1
ATOM 739 C CA . HIS A 1 95 ? 0.855 10.07 14.07 1 93.94 95 HIS A CA 1
ATOM 740 C C . HIS A 1 95 ? 1.785 10.203 12.867 1 93.94 95 HIS A C 1
ATOM 742 O O . HIS A 1 95 ? 2.523 11.18 12.75 1 93.94 95 HIS A O 1
ATOM 748 N N . VAL A 1 96 ? 1.724 9.211 12.047 1 97.12 96 VAL A N 1
ATOM 749 C CA . VAL A 1 96 ? 2.539 9.273 10.836 1 97.12 96 VAL A CA 1
ATOM 750 C C . VAL A 1 96 ? 1.644 9.492 9.617 1 97.12 96 VAL A C 1
ATOM 752 O O . VAL A 1 96 ? 0.696 8.734 9.391 1 97.12 96 VAL A O 1
ATOM 755 N N . ALA A 1 97 ? 1.911 10.539 8.914 1 96.81 97 ALA A N 1
ATOM 756 C CA . ALA A 1 97 ? 1.251 10.812 7.637 1 96.81 97 ALA A CA 1
ATOM 757 C C . ALA A 1 97 ? 2.193 10.555 6.465 1 96.81 97 ALA A C 1
ATOM 759 O O . ALA A 1 97 ? 3.342 11.008 6.473 1 96.81 97 ALA A O 1
ATOM 760 N N . VAL A 1 98 ? 1.682 9.859 5.484 1 97.56 98 VAL A N 1
ATOM 761 C CA . VAL A 1 98 ? 2.547 9.5 4.363 1 97.56 98 VAL A CA 1
ATOM 762 C C . VAL A 1 98 ? 2.102 10.234 3.105 1 97.56 98 VAL A C 1
ATOM 764 O O . VAL A 1 98 ? 0.902 10.406 2.871 1 97.56 98 VAL A O 1
ATOM 767 N N . ALA A 1 99 ? 3.045 10.727 2.367 1 97.06 99 ALA A N 1
ATOM 768 C CA . ALA A 1 99 ? 2.82 11.32 1.05 1 97.06 99 ALA A CA 1
ATOM 769 C C . ALA A 1 99 ? 3.885 10.859 0.056 1 97.06 99 ALA A C 1
ATOM 771 O O . ALA A 1 99 ? 5.051 10.703 0.417 1 97.06 99 ALA A O 1
ATOM 772 N N . SER A 1 100 ? 3.469 10.688 -1.138 1 97.06 100 SER A N 1
ATOM 773 C CA . SER A 1 100 ? 4.383 10.164 -2.148 1 97.06 100 SER A CA 1
ATOM 774 C C . SER A 1 100 ? 4.82 11.258 -3.115 1 97.06 100 SER A C 1
ATOM 776 O O . SER A 1 100 ? 4 12.055 -3.578 1 97.06 100 SER A O 1
ATOM 778 N N . SER A 1 101 ? 6.125 11.266 -3.42 1 96.44 101 SER A N 1
ATOM 779 C CA . SER A 1 101 ? 6.645 12.18 -4.43 1 96.44 101 SER A CA 1
ATOM 780 C C . SER A 1 101 ? 6.539 11.586 -5.828 1 96.44 101 SER A C 1
ATOM 782 O O . SER A 1 101 ? 6.695 12.289 -6.828 1 96.44 101 SER A O 1
ATOM 784 N N . GLU A 1 102 ? 6.324 10.234 -5.895 1 95.44 102 GLU A N 1
ATOM 785 C CA . GLU A 1 102 ? 6.309 9.492 -7.152 1 95.44 102 GLU A CA 1
ATOM 786 C C . GLU A 1 102 ? 7.578 9.742 -7.961 1 95.44 102 GLU A C 1
ATOM 788 O O . GLU A 1 102 ? 7.512 9.969 -9.172 1 95.44 102 GLU A O 1
ATOM 793 N N . GLU A 1 103 ? 8.633 9.82 -7.203 1 96.62 103 GLU A N 1
ATOM 794 C CA . GLU A 1 103 ? 9.977 9.93 -7.766 1 96.62 103 GLU A CA 1
ATOM 795 C C . GLU A 1 103 ? 10.18 11.281 -8.438 1 96.62 103 GLU A C 1
ATOM 797 O O . GLU A 1 103 ? 11.086 11.438 -9.258 1 96.62 103 GLU A O 1
ATOM 802 N N . ASN A 1 104 ? 9.375 12.242 -8.164 1 95 104 ASN A N 1
ATOM 803 C CA . ASN A 1 104 ? 9.469 13.578 -8.727 1 95 104 ASN A CA 1
ATOM 804 C C . ASN A 1 104 ? 10.164 14.547 -7.773 1 95 104 ASN A C 1
ATOM 806 O O . ASN A 1 104 ? 9.68 14.781 -6.664 1 95 104 ASN A O 1
ATOM 810 N N . GLU A 1 105 ? 11.211 15.094 -8.211 1 95.31 105 GLU A N 1
ATOM 811 C CA . GLU A 1 105 ? 12.031 15.938 -7.352 1 95.31 105 GLU A CA 1
ATOM 812 C C . GLU A 1 105 ? 11.281 17.203 -6.93 1 95.31 105 GLU A C 1
ATOM 814 O O . GLU A 1 105 ? 11.367 17.609 -5.773 1 95.31 105 GLU A O 1
ATOM 819 N N . ASP A 1 106 ? 10.586 17.812 -7.848 1 93.44 106 ASP A N 1
ATOM 820 C CA . ASP A 1 106 ? 9.82 19.016 -7.531 1 93.44 106 ASP A CA 1
ATOM 821 C C . ASP A 1 106 ? 8.727 18.719 -6.512 1 93.44 106 ASP A C 1
ATOM 823 O O . ASP A 1 106 ? 8.516 19.484 -5.574 1 93.44 106 ASP A O 1
ATOM 827 N N . LYS A 1 107 ? 8.086 17.641 -6.719 1 93.31 107 LYS A N 1
ATOM 828 C CA . LYS A 1 107 ? 7.039 17.25 -5.781 1 93.31 107 LYS A CA 1
ATOM 829 C C . LYS A 1 107 ? 7.621 16.984 -4.395 1 93.31 107 LYS A C 1
ATOM 831 O O . LYS A 1 107 ? 7.023 17.359 -3.383 1 93.31 107 LYS A O 1
ATOM 836 N N . GLN A 1 108 ? 8.742 16.312 -4.363 1 96.56 108 GLN A N 1
ATOM 837 C CA . GLN A 1 108 ? 9.414 16.078 -3.094 1 96.56 108 GLN A CA 1
ATOM 838 C C . GLN A 1 108 ? 9.703 17.391 -2.367 1 96.56 108 GLN A C 1
ATOM 840 O O . GLN A 1 108 ? 9.445 17.516 -1.168 1 96.56 108 GLN A O 1
ATOM 845 N N . GLN A 1 109 ? 10.242 18.328 -3.084 1 94.81 109 GLN A N 1
ATOM 846 C CA . GLN A 1 109 ? 10.555 19.625 -2.496 1 94.81 109 GLN A CA 1
ATOM 847 C C . GLN A 1 109 ? 9.305 20.297 -1.956 1 94.81 109 GLN A C 1
ATOM 849 O O . GLN A 1 109 ? 9.305 20.828 -0.841 1 94.81 109 GLN A O 1
ATOM 854 N N . ASP A 1 110 ? 8.266 20.234 -2.77 1 92.38 110 ASP A N 1
ATOM 855 C CA . ASP A 1 110 ? 7 20.828 -2.365 1 92.38 110 ASP A CA 1
ATOM 856 C C . ASP A 1 110 ? 6.469 20.188 -1.088 1 92.38 110 ASP A C 1
ATOM 858 O O . ASP A 1 110 ? 5.953 20.875 -0.205 1 92.38 110 ASP A O 1
ATOM 862 N N . LEU A 1 111 ? 6.582 18.938 -1.023 1 95.69 111 LEU A N 1
ATOM 863 C CA . LEU A 1 111 ? 6.113 18.203 0.147 1 95.69 111 LEU A CA 1
ATOM 864 C C . LEU A 1 111 ? 6.914 18.578 1.387 1 95.69 111 LEU A C 1
ATOM 866 O O . LEU A 1 111 ? 6.34 18.828 2.451 1 95.69 111 LEU A O 1
ATOM 870 N N . ILE A 1 112 ? 8.219 18.656 1.243 1 96.31 112 ILE A N 1
ATOM 871 C CA . ILE A 1 112 ? 9.062 19.047 2.365 1 96.31 112 ILE A CA 1
ATOM 872 C C . ILE A 1 112 ? 8.656 20.438 2.854 1 96.31 112 ILE A C 1
ATOM 874 O O . ILE A 1 112 ? 8.414 20.641 4.047 1 96.31 112 ILE A O 1
ATOM 878 N N . GLU A 1 113 ? 8.523 21.328 1.953 1 92.31 113 GLU A N 1
ATOM 879 C CA . GLU A 1 113 ? 8.164 22.703 2.293 1 92.31 113 GLU A CA 1
ATOM 880 C C . GLU A 1 113 ? 6.805 22.766 2.984 1 92.31 113 GLU A C 1
ATOM 882 O O . GLU A 1 113 ? 6.641 23.469 3.979 1 92.31 113 GLU A O 1
ATOM 887 N N . THR A 1 114 ? 5.918 22.031 2.434 1 90.38 114 THR A N 1
ATOM 888 C CA . THR A 1 114 ? 4.566 22 2.979 1 90.38 114 THR A CA 1
ATOM 889 C C . THR A 1 114 ? 4.57 21.484 4.414 1 90.38 114 THR A C 1
ATOM 891 O O . THR A 1 114 ? 3.973 22.094 5.301 1 90.38 114 THR A O 1
ATOM 894 N N . PHE A 1 115 ? 5.238 20.406 4.66 1 93.81 115 PHE A N 1
ATOM 895 C CA . PHE A 1 115 ? 5.227 19.797 5.988 1 93.81 115 PHE A CA 1
ATOM 896 C C . PHE A 1 115 ? 6.012 20.641 6.977 1 93.81 115 PHE A C 1
ATOM 898 O O . PHE A 1 115 ? 5.668 20.703 8.156 1 93.81 115 PHE A O 1
ATOM 905 N N . VAL A 1 116 ? 7.059 21.281 6.484 1 90.75 116 VAL A N 1
ATOM 906 C CA . VAL A 1 116 ? 7.793 22.234 7.324 1 90.75 116 VAL A CA 1
ATOM 907 C C . VAL A 1 116 ? 6.879 23.391 7.73 1 90.75 116 VAL A C 1
ATOM 909 O O . VAL A 1 116 ? 6.828 23.766 8.898 1 90.75 116 VAL A O 1
ATOM 912 N N . SER A 1 117 ? 6.164 23.875 6.785 1 85.75 117 SER A N 1
ATOM 913 C CA . SER A 1 117 ? 5.258 24.984 7.039 1 85.75 117 SER A CA 1
ATOM 914 C C . SER A 1 117 ? 4.148 24.594 8.008 1 85.75 117 SER A C 1
ATOM 916 O O . SER A 1 117 ? 3.629 25.422 8.742 1 85.75 117 SER A O 1
ATOM 918 N N . GLN A 1 118 ? 3.834 23.359 8.023 1 86.19 118 GLN A N 1
ATOM 919 C CA . GLN A 1 118 ? 2.793 22.844 8.914 1 86.19 118 GLN A CA 1
ATOM 920 C C . GLN A 1 118 ? 3.363 22.5 10.289 1 86.19 118 GLN A C 1
ATOM 922 O O . GLN A 1 118 ? 2.646 22 11.156 1 86.19 118 GLN A O 1
ATOM 927 N N . ASN A 1 119 ? 4.602 22.688 10.477 1 88.69 119 ASN A N 1
ATOM 928 C CA . ASN A 1 119 ? 5.297 22.5 11.75 1 88.69 119 ASN A CA 1
ATOM 929 C C . ASN A 1 119 ? 5.145 21.078 12.266 1 88.69 119 ASN A C 1
ATOM 931 O O . ASN A 1 119 ? 4.781 20.875 13.422 1 88.69 119 ASN A O 1
ATOM 935 N N . VAL A 1 120 ? 5.383 20.141 11.32 1 93.25 120 VAL A N 1
ATOM 936 C CA . VAL A 1 120 ? 5.348 18.734 11.742 1 93.25 120 VAL A CA 1
ATOM 937 C C . VAL A 1 120 ? 6.5 18.469 12.711 1 93.25 120 VAL A C 1
ATOM 939 O O . VAL A 1 120 ? 7.469 19.219 12.758 1 93.25 120 VAL A O 1
ATOM 942 N N . SER A 1 121 ? 6.352 17.375 13.453 1 94.06 121 SER A N 1
ATOM 943 C CA . SER A 1 121 ? 7.332 17.078 14.492 1 94.06 121 SER A CA 1
ATOM 944 C C . SER A 1 121 ? 8.641 16.562 13.891 1 94.06 121 SER A C 1
ATOM 946 O O . SER A 1 121 ? 9.711 16.781 14.461 1 94.06 121 SER A O 1
ATOM 948 N N . ALA A 1 122 ? 8.531 15.922 12.836 1 97.06 122 ALA A N 1
ATOM 949 C CA . ALA A 1 122 ? 9.695 15.391 12.133 1 97.06 122 ALA A CA 1
ATOM 950 C C . ALA A 1 122 ? 9.328 14.961 10.719 1 97.06 122 ALA A C 1
ATOM 952 O O . ALA A 1 122 ? 8.148 14.82 10.383 1 97.06 122 ALA A O 1
ATOM 953 N N . ILE A 1 123 ? 10.367 14.82 9.891 1 97.88 123 ILE A N 1
ATOM 954 C CA . ILE A 1 123 ? 10.195 14.312 8.531 1 97.88 123 ILE A CA 1
ATOM 955 C C . ILE A 1 123 ? 11.102 13.109 8.312 1 97.88 123 ILE A C 1
ATOM 957 O O . ILE A 1 123 ? 12.297 13.156 8.602 1 97.88 123 ILE A O 1
ATOM 961 N N . ILE A 1 124 ? 10.531 12.055 7.918 1 98.62 124 ILE A N 1
ATOM 962 C CA . ILE A 1 124 ? 11.258 10.914 7.363 1 98.62 124 ILE A CA 1
ATOM 963 C C . ILE A 1 124 ? 11.219 10.969 5.836 1 98.62 124 ILE A C 1
ATOM 965 O O . ILE A 1 124 ? 10.148 10.875 5.23 1 98.62 124 ILE A O 1
ATOM 969 N N . LEU A 1 125 ? 12.383 11.078 5.242 1 98.38 125 LEU A N 1
ATOM 970 C CA . LEU A 1 125 ? 12.469 11.305 3.805 1 98.38 125 LEU A CA 1
ATOM 971 C C . LEU A 1 125 ? 13.125 10.109 3.109 1 98.38 125 LEU A C 1
ATOM 973 O O . LEU A 1 125 ? 14.172 9.633 3.547 1 98.38 125 LEU A O 1
ATOM 977 N N . VAL A 1 126 ? 12.508 9.594 2.1 1 98.62 126 VAL A N 1
ATOM 978 C CA . VAL A 1 126 ? 13.156 8.719 1.13 1 98.62 126 VAL A CA 1
ATOM 979 C C . VAL A 1 126 ? 13.469 9.5 -0.145 1 98.62 126 VAL A C 1
ATOM 981 O O . VAL A 1 126 ? 12.586 9.703 -0.982 1 98.62 126 VAL A O 1
ATOM 984 N N . PRO A 1 127 ? 14.703 9.898 -0.312 1 98.19 127 PRO A N 1
ATOM 985 C CA . PRO A 1 127 ? 15.023 10.875 -1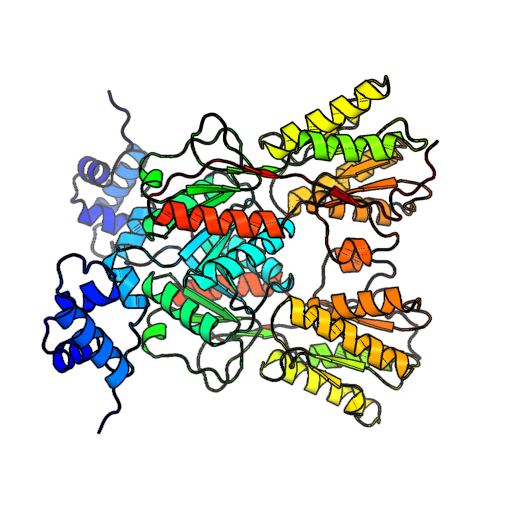.352 1 98.19 127 PRO A CA 1
ATOM 986 C C . PRO A 1 127 ? 14.906 10.305 -2.762 1 98.19 127 PRO A C 1
ATOM 988 O O . PRO A 1 127 ? 15.242 9.133 -2.986 1 98.19 127 PRO A O 1
ATOM 991 N N . VAL A 1 128 ? 14.562 11.094 -3.775 1 97.25 128 VAL A N 1
ATOM 992 C CA . VAL A 1 128 ? 14.344 10.664 -5.152 1 97.25 128 VAL A CA 1
ATOM 993 C C . VAL A 1 128 ? 15.68 10.609 -5.891 1 97.25 128 VAL A C 1
ATOM 995 O O . VAL A 1 128 ? 15.781 10.008 -6.965 1 97.25 128 VAL A O 1
ATOM 998 N N . LYS A 1 129 ? 16.688 11.211 -5.32 1 96.56 129 LYS A N 1
ATOM 999 C CA . LYS A 1 129 ? 18.047 11.141 -5.836 1 96.56 129 LYS A CA 1
ATOM 1000 C C . LYS A 1 129 ? 19.062 11.305 -4.715 1 96.56 129 LYS A C 1
ATOM 1002 O O . LYS A 1 129 ? 18.781 11.938 -3.695 1 96.56 129 LYS A O 1
ATOM 1007 N N . SER A 1 130 ? 20.234 10.812 -4.934 1 96.25 130 SER A N 1
ATOM 1008 C CA . SER A 1 130 ? 21.281 10.859 -3.91 1 96.25 130 SER A CA 1
ATOM 1009 C C . SER A 1 130 ? 21.875 12.258 -3.797 1 96.25 130 SER A C 1
ATOM 1011 O O . SER A 1 130 ? 22.328 12.656 -2.723 1 96.25 130 SER A O 1
ATOM 1013 N N . LYS A 1 131 ? 21.875 12.93 -4.887 1 94.38 131 LYS A N 1
ATOM 1014 C CA . LYS A 1 131 ? 22.391 14.289 -4.902 1 94.38 131 LYS A CA 1
ATOM 1015 C C . LYS A 1 131 ? 21.266 15.312 -4.734 1 94.38 131 LYS A C 1
ATOM 1017 O O . LYS A 1 131 ? 20.703 15.781 -5.723 1 94.38 131 LYS A O 1
ATOM 1022 N N . PHE A 1 132 ? 20.766 15.469 -3.617 1 91.12 132 PHE A N 1
ATOM 1023 C CA . PHE A 1 132 ? 19.719 16.422 -3.264 1 91.12 132 PHE A CA 1
ATOM 1024 C C . PHE A 1 132 ? 20.172 17.328 -2.119 1 91.12 132 PHE A C 1
ATOM 1026 O O . PHE A 1 132 ? 20.672 16.844 -1.101 1 91.12 132 PHE A O 1
ATOM 1033 N N . GLN A 1 133 ? 20.031 18.594 -2.344 1 87.81 133 GLN A N 1
ATOM 1034 C CA . GLN A 1 133 ? 20.469 19.547 -1.339 1 87.81 133 GLN A CA 1
ATOM 1035 C C . GLN A 1 133 ? 19.328 19.953 -0.419 1 87.81 133 GLN A C 1
ATOM 1037 O O . GLN A 1 133 ? 18.281 20.406 -0.888 1 87.81 133 GLN A O 1
ATOM 1042 N N . MET A 1 134 ? 19.578 19.828 0.787 1 91.12 134 MET A N 1
ATOM 1043 C CA . MET A 1 134 ? 18.609 20.266 1.794 1 91.12 134 MET A CA 1
ATOM 1044 C C . MET A 1 134 ? 18.75 21.766 2.055 1 91.12 134 MET A C 1
ATOM 1046 O O . MET A 1 134 ? 19.859 22.281 2.188 1 91.12 134 MET A O 1
ATOM 1050 N N . LYS A 1 135 ? 17.625 22.406 2.102 1 90.56 135 LYS A N 1
ATOM 1051 C CA . LYS A 1 135 ? 17.641 23.828 2.457 1 90.56 135 LYS A CA 1
ATOM 1052 C C . LYS A 1 135 ? 17.812 24.016 3.963 1 90.56 135 LYS A C 1
ATOM 1054 O O . LYS A 1 135 ? 17.266 23.25 4.75 1 90.56 135 LYS A O 1
ATOM 1059 N N . ARG A 1 136 ? 18.438 25.047 4.328 1 88.75 136 ARG A N 1
ATOM 1060 C CA . ARG A 1 136 ? 18.703 25.344 5.734 1 88.75 136 ARG A CA 1
ATOM 1061 C C . ARG A 1 136 ? 17.391 25.547 6.504 1 88.75 136 ARG A C 1
ATOM 1063 O O . ARG A 1 136 ? 17.297 25.141 7.664 1 88.75 136 ARG A O 1
ATOM 1070 N N . GLU A 1 137 ? 16.469 26.141 5.832 1 87.81 137 GLU A N 1
ATOM 1071 C CA . GLU A 1 137 ? 15.195 26.469 6.477 1 87.81 137 GLU A CA 1
ATOM 1072 C C . GLU A 1 137 ? 14.422 25.203 6.852 1 87.81 137 GLU A C 1
ATOM 1074 O O . GLU A 1 137 ? 13.602 25.219 7.77 1 87.81 137 GLU A O 1
ATOM 1079 N N . TRP A 1 138 ? 14.719 24.094 6.113 1 91.06 138 TRP A N 1
ATOM 1080 C CA . TRP A 1 138 ? 14.016 22.844 6.387 1 91.06 138 TRP A CA 1
ATOM 1081 C C . TRP A 1 138 ? 14.531 22.203 7.672 1 91.06 138 TRP A C 1
ATOM 1083 O O . TRP A 1 138 ? 13.805 21.469 8.336 1 91.06 138 TRP A O 1
ATOM 1093 N N . LEU A 1 139 ? 15.75 22.531 8.078 1 89 139 LEU A N 1
ATOM 1094 C CA . LEU A 1 139 ? 16.469 21.812 9.109 1 89 139 LEU A CA 1
ATOM 1095 C C . LEU A 1 139 ? 16.094 22.312 10.5 1 89 139 LEU A C 1
ATOM 1097 O O . LEU A 1 139 ? 16.625 21.844 11.508 1 89 139 LEU A O 1
ATOM 1101 N N . LYS A 1 140 ? 15.125 23.188 10.484 1 87.31 140 LYS A N 1
ATOM 1102 C CA . LYS A 1 140 ? 14.547 23.562 11.766 1 87.31 140 LYS A CA 1
ATOM 1103 C C . LYS A 1 140 ? 13.711 22.438 12.359 1 87.31 140 LYS A C 1
ATOM 1105 O O . LYS A 1 140 ? 13.43 22.422 13.555 1 87.31 140 LYS A O 1
ATOM 1110 N N . ILE A 1 141 ? 13.266 21.594 11.445 1 92.12 141 ILE A N 1
ATOM 1111 C CA . ILE A 1 141 ? 12.539 20.375 11.828 1 92.12 141 ILE A CA 1
ATOM 1112 C C . ILE A 1 141 ? 13.461 19.172 11.719 1 92.12 141 ILE A C 1
ATOM 1114 O O . ILE A 1 141 ? 14.258 19.062 10.789 1 92.12 141 ILE A O 1
ATOM 1118 N N . PRO A 1 142 ? 13.391 18.297 12.758 1 95.88 142 PRO A N 1
ATOM 1119 C CA . PRO A 1 142 ? 14.172 17.078 12.617 1 95.88 142 PRO A CA 1
ATOM 1120 C C . PRO A 1 142 ? 13.867 16.328 11.32 1 95.88 142 PRO A C 1
ATOM 1122 O O . PRO A 1 142 ? 12.703 16.078 11 1 95.88 142 PRO A O 1
ATOM 1125 N N . ILE A 1 143 ? 14.922 15.969 10.57 1 96.69 143 ILE A N 1
ATOM 1126 C CA . ILE A 1 143 ? 14.781 15.219 9.328 1 96.69 143 ILE A CA 1
ATOM 1127 C C . ILE A 1 143 ? 15.75 14.039 9.328 1 96.69 143 ILE A C 1
ATOM 1129 O O . ILE A 1 143 ? 16.906 14.164 9.75 1 96.69 143 ILE A O 1
ATOM 1133 N N . MET A 1 144 ? 15.344 12.938 8.961 1 97.94 144 MET A N 1
ATOM 1134 C CA . MET A 1 144 ? 16.188 11.773 8.703 1 97.94 144 MET A CA 1
ATOM 1135 C C . MET A 1 144 ? 15.805 11.117 7.375 1 97.94 144 MET A C 1
ATOM 1137 O O . MET A 1 144 ? 14.711 11.344 6.852 1 97.94 144 MET A O 1
ATOM 1141 N N . THR A 1 145 ? 16.703 10.336 6.82 1 98.25 145 THR A N 1
ATOM 1142 C CA . THR A 1 145 ? 16.391 9.57 5.625 1 98.25 145 THR A CA 1
ATOM 1143 C C . THR A 1 145 ? 16.203 8.094 5.965 1 98.25 145 THR A C 1
ATOM 1145 O O . THR A 1 145 ? 16.703 7.617 6.984 1 98.25 145 THR A O 1
ATOM 1148 N N . LEU A 1 146 ? 15.477 7.426 5.195 1 98.56 146 LEU A N 1
ATOM 1149 C CA . LEU A 1 146 ? 15.211 6 5.332 1 98.56 146 LEU A CA 1
ATOM 1150 C C . LEU A 1 146 ? 15.289 5.297 3.98 1 98.56 146 LEU A C 1
ATOM 1152 O O . LEU A 1 146 ? 14.828 5.836 2.969 1 98.56 146 LEU A O 1
ATOM 1156 N N . ASP A 1 147 ? 15.898 4.062 3.904 1 98.44 147 ASP A N 1
ATOM 1157 C CA . ASP A 1 147 ? 16.047 3.221 2.719 1 98.44 147 ASP A CA 1
ATOM 1158 C C . ASP A 1 147 ? 17.109 3.775 1.776 1 98.44 147 ASP A C 1
ATOM 1160 O O . ASP A 1 147 ? 18 3.049 1.353 1 98.44 147 ASP A O 1
ATOM 1164 N N . ARG A 1 148 ? 16.969 5.066 1.427 1 98.31 148 ARG A N 1
ATOM 1165 C CA . ARG A 1 148 ? 17.891 5.746 0.526 1 98.31 148 ARG A CA 1
ATOM 1166 C C . ARG A 1 148 ? 18.703 6.812 1.267 1 98.31 148 ARG A C 1
ATOM 1168 O O . ARG A 1 148 ? 18.188 7.441 2.201 1 98.31 148 ARG A O 1
ATOM 1175 N N . GLU A 1 149 ? 19.906 7.023 0.814 1 96.19 149 GLU A N 1
ATOM 1176 C CA . GLU A 1 149 ? 20.797 7.984 1.459 1 96.19 149 GLU A CA 1
ATOM 1177 C C . GLU A 1 149 ? 21.109 9.156 0.536 1 96.19 149 GLU A C 1
ATOM 1179 O O . GLU A 1 149 ? 21.016 9.031 -0.687 1 96.19 149 GLU A O 1
ATOM 1184 N N . LEU A 1 150 ? 21.391 10.234 1.135 1 96.19 150 LEU A N 1
ATOM 1185 C CA . LEU A 1 150 ? 21.859 11.422 0.433 1 96.19 150 LEU A CA 1
ATOM 1186 C C . LEU A 1 150 ? 23.375 11.523 0.491 1 96.19 150 LEU A C 1
ATOM 1188 O O . LEU A 1 150 ? 23.984 11.195 1.514 1 96.19 150 LEU A O 1
ATOM 1192 N N . GLU A 1 151 ? 23.859 12.016 -0.551 1 93.38 151 GLU A N 1
ATOM 1193 C CA . GLU A 1 151 ? 25.297 12.266 -0.562 1 93.38 151 GLU A CA 1
ATOM 1194 C C . GLU A 1 151 ? 25.641 13.547 0.198 1 93.38 151 GLU A C 1
ATOM 1196 O O . GLU A 1 151 ? 24.859 14.508 0.189 1 93.38 151 GLU A O 1
ATOM 1201 N N . SER A 1 152 ? 26.703 13.594 0.837 1 85.5 152 SER A N 1
ATOM 1202 C CA . SER A 1 152 ? 27.312 14.781 1.427 1 85.5 152 SER A CA 1
ATOM 1203 C C . SER A 1 152 ? 26.359 15.438 2.434 1 85.5 152 SER A C 1
ATOM 1205 O O . SER A 1 152 ? 26.188 16.656 2.422 1 85.5 152 SER A O 1
ATOM 1207 N N . THR A 1 153 ? 25.609 14.672 3.109 1 83.12 153 THR A N 1
ATOM 1208 C CA . THR A 1 153 ? 24.75 15.227 4.156 1 83.12 153 THR A CA 1
ATOM 1209 C C . THR A 1 153 ? 25.062 14.578 5.504 1 83.12 153 THR A C 1
ATOM 1211 O O . THR A 1 153 ? 25.641 13.492 5.559 1 83.12 153 THR A O 1
ATOM 1214 N N . SER A 1 154 ? 24.734 15.32 6.527 1 86.81 154 SER A N 1
ATOM 1215 C CA . SER A 1 154 ? 24.922 14.812 7.883 1 86.81 154 SER A CA 1
ATOM 1216 C C . SER A 1 154 ? 23.609 14.266 8.453 1 86.81 154 SER A C 1
ATOM 1218 O O . SER A 1 154 ? 23.547 13.914 9.633 1 86.81 154 SER A O 1
ATOM 1220 N N . LEU A 1 155 ? 22.609 14.164 7.621 1 93.94 155 LEU A N 1
ATOM 1221 C CA . LEU A 1 155 ? 21.344 13.664 8.117 1 93.94 155 LEU A CA 1
ATOM 1222 C C . LEU A 1 155 ? 21.453 12.203 8.539 1 93.94 155 LEU A C 1
ATOM 1224 O O . LEU A 1 155 ? 22.094 11.406 7.852 1 93.94 155 LEU A O 1
ATOM 1228 N N . PRO A 1 156 ? 20.922 11.891 9.711 1 96.62 156 PRO A N 1
ATOM 1229 C CA . PRO A 1 156 ? 20.859 10.469 10.07 1 96.62 156 PRO A CA 1
ATOM 1230 C C . PRO A 1 156 ? 20.062 9.641 9.062 1 96.62 156 PRO A C 1
ATOM 1232 O O . PRO A 1 156 ? 19.078 10.125 8.5 1 96.62 156 PRO A O 1
ATOM 1235 N N . SER A 1 157 ? 20.484 8.406 8.891 1 97.81 157 SER A N 1
ATOM 1236 C CA . SER A 1 157 ? 19.875 7.551 7.887 1 97.81 157 SER A CA 1
ATOM 1237 C C . SER A 1 157 ? 19.75 6.113 8.383 1 97.81 157 SER A C 1
ATOM 1239 O O . SER A 1 157 ? 20.578 5.648 9.164 1 97.81 157 SER A O 1
ATOM 1241 N N . ILE A 1 158 ? 18.688 5.488 8.023 1 98.62 158 ILE A N 1
ATOM 1242 C CA . ILE A 1 158 ? 18.531 4.051 8.195 1 98.62 158 ILE A CA 1
ATOM 1243 C C . ILE A 1 158 ? 18.516 3.367 6.832 1 98.62 158 ILE A C 1
ATOM 1245 O O . ILE A 1 158 ? 17.672 3.656 5.992 1 98.62 158 ILE A O 1
ATOM 1249 N N . THR A 1 159 ? 19.422 2.49 6.531 1 98.44 159 THR A N 1
ATOM 1250 C CA . THR A 1 159 ? 19.562 1.789 5.258 1 98.44 159 THR A CA 1
ATOM 1251 C C . THR A 1 159 ? 19.844 0.309 5.484 1 98.44 159 THR A C 1
ATOM 1253 O O . THR A 1 159 ? 19.891 -0.154 6.625 1 98.44 159 THR A O 1
ATOM 1256 N N . VAL A 1 160 ? 19.938 -0.433 4.43 1 98.69 160 VAL A N 1
ATOM 1257 C CA . VAL A 1 160 ? 20.438 -1.801 4.465 1 98.69 160 VAL A CA 1
ATOM 1258 C C . VAL A 1 160 ? 21.719 -1.902 3.625 1 98.69 160 VAL A C 1
ATOM 1260 O O . VAL A 1 160 ? 22.078 -0.957 2.924 1 98.69 160 VAL A O 1
ATOM 1263 N N . ASP A 1 161 ? 22.438 -3 3.764 1 98.62 161 ASP A N 1
ATOM 1264 C CA . ASP A 1 161 ? 23.609 -3.25 2.926 1 98.62 161 ASP A CA 1
ATOM 1265 C C . ASP A 1 161 ? 23.203 -3.709 1.529 1 98.62 161 ASP A C 1
ATOM 1267 O O . ASP A 1 161 ? 23.203 -4.906 1.236 1 98.62 161 ASP A O 1
ATOM 1271 N N . ASN A 1 162 ? 22.969 -2.768 0.707 1 98.81 162 ASN A N 1
ATOM 1272 C CA . ASN A 1 162 ? 22.438 -3.021 -0.632 1 98.81 162 ASN A CA 1
ATOM 1273 C C . ASN A 1 162 ? 23.438 -3.807 -1.482 1 98.81 162 ASN A C 1
ATOM 1275 O O . ASN A 1 162 ? 23.031 -4.629 -2.311 1 98.81 162 ASN A O 1
ATOM 1279 N N . GLU A 1 163 ? 24.688 -3.492 -1.335 1 98.81 163 GLU A N 1
ATOM 1280 C CA . GLU A 1 163 ? 25.703 -4.234 -2.076 1 98.81 163 GLU A CA 1
ATOM 1281 C C . GLU A 1 163 ? 25.688 -5.715 -1.7 1 98.81 163 GLU A C 1
ATOM 1283 O O . GLU A 1 163 ? 25.656 -6.582 -2.574 1 98.81 163 GLU A O 1
ATOM 1288 N N . GLU A 1 164 ? 25.656 -5.988 -0.443 1 98.81 164 GLU A N 1
ATOM 1289 C CA . GLU A 1 164 ? 25.609 -7.371 0.024 1 98.81 164 GLU A CA 1
ATOM 1290 C C . GLU A 1 164 ? 24.328 -8.062 -0.421 1 98.81 164 GLU A C 1
ATOM 1292 O O . GLU A 1 164 ? 24.344 -9.234 -0.806 1 98.81 164 GLU A O 1
ATOM 1297 N N . ALA A 1 165 ? 23.25 -7.355 -0.327 1 98.88 165 ALA A N 1
ATOM 1298 C CA . ALA A 1 165 ? 21.953 -7.91 -0.695 1 98.88 165 ALA A CA 1
ATOM 1299 C C . ALA A 1 165 ? 21.938 -8.383 -2.145 1 98.88 165 ALA A C 1
ATOM 1301 O O . ALA A 1 165 ? 21.547 -9.516 -2.434 1 98.88 165 ALA A O 1
ATOM 1302 N N . ALA A 1 166 ? 22.422 -7.52 -3.039 1 98.94 166 ALA A N 1
ATOM 1303 C CA . ALA A 1 166 ? 22.406 -7.875 -4.453 1 98.94 166 ALA A CA 1
ATOM 1304 C C . ALA A 1 166 ? 23.5 -8.898 -4.777 1 98.94 166 ALA A C 1
ATOM 1306 O O . ALA A 1 166 ? 23.344 -9.719 -5.684 1 98.94 166 ALA A O 1
ATOM 1307 N N . TYR A 1 167 ? 24.594 -8.812 -4.008 1 98.88 167 TYR A N 1
ATOM 1308 C CA . TYR A 1 167 ? 25.641 -9.82 -4.156 1 98.88 167 TYR A CA 1
ATOM 1309 C C . TYR A 1 167 ? 25.094 -11.211 -3.879 1 98.88 167 TYR A C 1
ATOM 1311 O O . TYR A 1 167 ? 25.25 -12.125 -4.699 1 98.88 167 TYR A O 1
ATOM 1319 N N . ILE A 1 168 ? 24.391 -11.375 -2.775 1 98.75 168 ILE A N 1
ATOM 1320 C CA . ILE A 1 168 ? 23.875 -12.68 -2.359 1 98.75 168 ILE A CA 1
ATOM 1321 C C . ILE A 1 168 ? 22.797 -13.141 -3.33 1 98.75 168 ILE A C 1
ATOM 1323 O O . ILE A 1 168 ? 22.703 -14.328 -3.65 1 98.75 168 ILE A O 1
ATOM 1327 N N . ALA A 1 169 ? 21.969 -12.219 -3.807 1 98.81 169 ALA A N 1
ATOM 1328 C CA . ALA A 1 169 ? 20.922 -12.547 -4.762 1 98.81 169 ALA A CA 1
ATOM 1329 C C . ALA A 1 169 ? 21.5 -13.062 -6.074 1 98.81 169 ALA A C 1
ATOM 1331 O O . ALA A 1 169 ? 21.062 -14.094 -6.594 1 98.81 169 ALA A O 1
ATOM 1332 N N . THR A 1 170 ? 22.484 -12.328 -6.562 1 98.81 170 THR A N 1
ATOM 1333 C CA . THR A 1 170 ? 23.109 -12.68 -7.828 1 98.81 170 THR A CA 1
ATOM 1334 C C . THR A 1 170 ? 23.906 -13.984 -7.691 1 98.81 170 THR A C 1
ATOM 1336 O O . THR A 1 170 ? 23.844 -14.844 -8.578 1 98.81 170 THR A O 1
ATOM 1339 N N . LYS A 1 171 ? 24.609 -14.125 -6.613 1 98.44 171 LYS A N 1
ATOM 1340 C CA . LYS A 1 171 ? 25.359 -15.344 -6.34 1 98.44 171 LYS A CA 1
ATOM 1341 C C . LYS A 1 171 ? 24.453 -16.578 -6.34 1 98.44 171 LYS A C 1
ATOM 1343 O O . LYS A 1 171 ? 24.812 -17.625 -6.871 1 98.44 171 LYS A O 1
ATOM 1348 N N . ARG A 1 172 ? 23.281 -16.406 -5.762 1 98.06 172 ARG A N 1
ATOM 1349 C CA . ARG A 1 172 ? 22.312 -17.5 -5.715 1 98.06 172 ARG A CA 1
ATOM 1350 C C . ARG A 1 172 ? 21.969 -18 -7.117 1 98.06 172 ARG A C 1
ATOM 1352 O O . ARG A 1 172 ? 21.875 -19.203 -7.352 1 98.06 172 ARG A O 1
ATOM 1359 N N 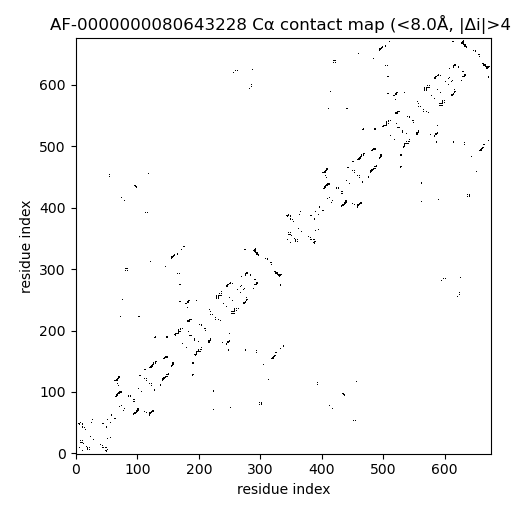. VAL A 1 173 ? 21.781 -17.078 -8.031 1 98.31 173 VAL A N 1
ATOM 1360 C CA . VAL A 1 173 ? 21.469 -17.422 -9.414 1 98.31 173 VAL A CA 1
ATOM 1361 C C . VAL A 1 173 ? 22.672 -18.109 -10.055 1 98.31 173 VAL A C 1
ATOM 1363 O O . VAL A 1 173 ? 22.516 -19.141 -10.734 1 98.31 173 VAL A O 1
ATOM 1366 N N . LEU A 1 174 ? 23.875 -17.641 -9.773 1 97.69 174 LEU A N 1
ATOM 1367 C CA . LEU A 1 174 ? 25.094 -18.141 -10.398 1 97.69 174 LEU A CA 1
ATOM 1368 C C . LEU A 1 174 ? 25.453 -19.516 -9.859 1 97.69 174 LEU A C 1
ATOM 1370 O O . LEU A 1 174 ? 26.219 -20.25 -10.492 1 97.69 174 LEU A O 1
ATOM 1374 N N . GLU A 1 175 ? 24.984 -19.859 -8.727 1 96.88 175 GLU A N 1
ATOM 1375 C CA . GLU A 1 175 ? 25.219 -21.188 -8.156 1 96.88 175 GLU A CA 1
ATOM 1376 C C . GLU A 1 175 ? 24.406 -22.25 -8.883 1 96.88 175 GLU A C 1
ATOM 1378 O O . GLU A 1 175 ? 24.656 -23.453 -8.711 1 96.88 175 GLU A O 1
ATOM 1383 N N . SER A 1 176 ? 23.453 -21.812 -9.688 1 94.94 176 SER A N 1
ATOM 1384 C CA . SER A 1 176 ? 22.719 -22.719 -10.562 1 94.94 176 SER A CA 1
ATOM 1385 C C . SER A 1 176 ? 23.5 -22.984 -11.852 1 94.94 176 SER A C 1
ATOM 1387 O O . SER A 1 176 ? 24.719 -22.859 -11.883 1 94.94 176 SER A O 1
ATOM 1389 N N . THR A 1 177 ? 22.812 -23.406 -12.945 1 92.38 177 THR A N 1
ATOM 1390 C CA . THR A 1 177 ? 23.469 -23.656 -14.234 1 92.38 177 THR A CA 1
ATOM 1391 C C . THR A 1 177 ? 23.547 -22.375 -15.055 1 92.38 177 THR A C 1
ATOM 1393 O O . THR A 1 177 ? 24.125 -22.359 -16.141 1 92.38 177 THR A O 1
ATOM 1396 N N . CYS A 1 178 ? 22.984 -21.312 -14.5 1 94.06 178 CYS A N 1
ATOM 1397 C CA . CYS A 1 178 ? 22.969 -20.047 -15.227 1 94.06 178 CYS A CA 1
ATOM 1398 C C . CYS A 1 178 ? 24.328 -19.375 -15.141 1 94.06 178 CYS A C 1
ATOM 1400 O O . CYS A 1 178 ? 24.906 -19.25 -14.055 1 94.06 178 CYS A O 1
ATOM 1402 N N . LYS A 1 179 ? 24.812 -18.922 -16.234 1 94.19 179 LYS A N 1
ATOM 1403 C CA . LYS A 1 179 ? 26.078 -18.203 -16.266 1 94.19 179 LYS A CA 1
ATOM 1404 C C . LYS A 1 179 ? 25.859 -16.734 -16.625 1 94.19 179 LYS A C 1
ATOM 1406 O O . LYS A 1 179 ? 26.766 -15.906 -16.438 1 94.19 179 LYS A O 1
ATOM 1411 N N . GLU A 1 180 ? 24.688 -16.469 -17.156 1 97.19 180 GLU A N 1
ATOM 1412 C CA . GLU A 1 180 ? 24.25 -15.094 -17.422 1 97.19 180 GLU A CA 1
ATOM 1413 C C . GLU A 1 180 ? 23.062 -14.719 -16.531 1 97.19 180 GLU A C 1
ATOM 1415 O O . GLU A 1 180 ? 22.125 -15.5 -16.375 1 97.19 180 GLU A O 1
ATOM 1420 N N . VAL A 1 181 ? 23.234 -13.547 -15.961 1 98.62 181 VAL A N 1
ATOM 1421 C CA . VAL A 1 181 ? 22.188 -13.109 -15.031 1 98.62 181 VAL A CA 1
ATOM 1422 C C . VAL A 1 181 ? 21.672 -11.734 -15.453 1 98.62 181 VAL A C 1
ATOM 1424 O O . VAL A 1 181 ? 22.438 -10.773 -15.539 1 98.62 181 VAL A O 1
ATOM 1427 N N . GLY A 1 182 ? 20.359 -11.656 -15.82 1 98.88 182 GLY A N 1
ATOM 1428 C CA . GLY A 1 182 ? 19.734 -10.367 -16.031 1 98.88 182 GLY A CA 1
ATOM 1429 C C . GLY A 1 182 ? 19.469 -9.617 -14.727 1 98.88 182 GLY A C 1
ATOM 1430 O O . GLY A 1 182 ? 19.078 -10.219 -13.727 1 98.88 182 GLY A O 1
ATOM 1431 N N . LEU A 1 183 ? 19.703 -8.305 -14.719 1 98.94 183 LEU A N 1
ATOM 1432 C CA . LEU A 1 183 ? 19.531 -7.465 -13.539 1 98.94 183 LEU A CA 1
ATOM 1433 C C . LEU A 1 183 ? 18.547 -6.332 -13.82 1 98.94 183 LEU A C 1
ATOM 1435 O O . LEU A 1 183 ? 18.75 -5.555 -14.758 1 98.94 183 LEU A O 1
ATOM 1439 N N . LEU A 1 184 ? 17.5 -6.316 -13.062 1 98.94 184 LEU A N 1
ATOM 1440 C CA . LEU A 1 184 ? 16.531 -5.227 -13.141 1 98.94 184 LEU A CA 1
ATOM 1441 C C . LEU A 1 184 ? 16.766 -4.211 -12.023 1 98.94 184 LEU A C 1
ATOM 1443 O O . LEU A 1 184 ? 16.688 -4.551 -10.844 1 98.94 184 LEU A O 1
ATOM 1447 N N . LEU A 1 185 ? 17.031 -3.002 -12.383 1 98.88 185 LEU A N 1
ATOM 1448 C CA . LEU A 1 185 ? 17.328 -1.93 -11.445 1 98.88 185 LEU A CA 1
ATOM 1449 C C . LEU A 1 185 ? 16.328 -0.789 -11.57 1 98.88 185 LEU A C 1
ATOM 1451 O O . LEU A 1 185 ? 15.68 -0.642 -12.602 1 98.88 185 LEU A O 1
ATOM 1455 N N . ALA A 1 186 ? 16.219 -0.056 -10.461 1 98.19 186 ALA A N 1
ATOM 1456 C CA . ALA A 1 186 ? 15.367 1.127 -10.445 1 98.19 186 ALA A CA 1
ATOM 1457 C C . ALA A 1 186 ? 16.109 2.348 -10.984 1 98.19 186 ALA A C 1
ATOM 1459 O O . ALA A 1 186 ? 16.922 2.23 -11.914 1 98.19 186 ALA A O 1
ATOM 1460 N N . ASN A 1 187 ? 15.727 3.559 -10.523 1 97.19 187 ASN A N 1
ATOM 1461 C CA . ASN A 1 187 ? 16.344 4.844 -10.836 1 97.19 187 ASN A CA 1
ATOM 1462 C C . ASN A 1 187 ? 17.844 4.824 -10.578 1 97.19 187 ASN A C 1
ATOM 1464 O O . ASN A 1 187 ? 18.281 4.578 -9.453 1 97.19 187 ASN A O 1
ATOM 1468 N N . PRO A 1 188 ? 18.656 5.047 -11.609 1 97.38 188 PRO A N 1
ATOM 1469 C CA . PRO A 1 188 ? 20.109 4.957 -11.438 1 97.38 188 PRO A CA 1
ATOM 1470 C C . PRO A 1 188 ? 20.656 6.035 -10.508 1 97.38 188 PRO A C 1
ATOM 1472 O O . PRO A 1 188 ? 21.812 5.957 -10.086 1 97.38 188 PRO A O 1
ATOM 1475 N N . ASN A 1 189 ? 19.859 6.996 -10.094 1 96.69 189 ASN A N 1
ATOM 1476 C CA . ASN A 1 189 ? 20.344 8.141 -9.336 1 96.69 189 ASN A CA 1
ATOM 1477 C C . ASN A 1 189 ? 20.078 7.984 -7.844 1 96.69 189 ASN A C 1
ATOM 1479 O O . ASN A 1 189 ? 20.188 8.945 -7.086 1 96.69 189 ASN A O 1
ATOM 1483 N N . ILE A 1 190 ? 19.766 6.801 -7.461 1 97.75 190 ILE A N 1
ATOM 1484 C CA . ILE A 1 190 ? 19.484 6.609 -6.043 1 97.75 190 ILE A CA 1
ATOM 1485 C C . ILE A 1 190 ? 20.5 5.637 -5.441 1 97.75 190 ILE A C 1
ATOM 1487 O O . ILE A 1 190 ? 21.016 4.762 -6.133 1 97.75 190 ILE A O 1
ATOM 1491 N N . SER A 1 191 ? 20.734 5.75 -4.172 1 97.81 191 SER A N 1
ATOM 1492 C CA . SER A 1 191 ? 21.797 5.035 -3.473 1 97.81 191 SER A CA 1
ATOM 1493 C C . SER A 1 191 ? 21.562 3.527 -3.52 1 97.81 191 SER A C 1
ATOM 1495 O O . SER A 1 191 ? 22.516 2.756 -3.654 1 97.81 191 SER A O 1
ATOM 1497 N 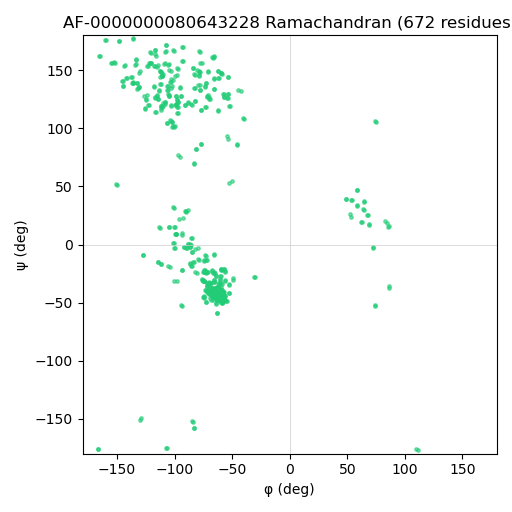N . THR A 1 192 ? 20.312 3.051 -3.416 1 98.56 192 THR A N 1
ATOM 1498 C CA . THR A 1 192 ? 20 1.623 -3.4 1 98.56 192 THR A CA 1
ATOM 1499 C C . THR A 1 192 ? 20.406 0.97 -4.719 1 98.56 192 THR A C 1
ATOM 1501 O O . THR A 1 192 ? 20.984 -0.12 -4.727 1 98.56 192 THR A O 1
ATOM 1504 N N . THR A 1 193 ? 20.109 1.682 -5.832 1 98.56 193 THR A N 1
ATOM 1505 C CA . THR A 1 193 ? 20.453 1.155 -7.152 1 98.56 193 THR A CA 1
ATOM 1506 C C . THR A 1 193 ? 21.953 1.016 -7.316 1 98.56 193 THR A C 1
ATOM 1508 O O . THR A 1 193 ? 22.438 0.001 -7.824 1 98.56 193 THR A O 1
ATOM 1511 N N . ILE A 1 194 ? 22.688 1.979 -6.863 1 98.12 194 ILE A N 1
ATOM 1512 C CA . ILE A 1 194 ? 24.141 1.962 -6.957 1 98.12 194 ILE A CA 1
ATOM 1513 C C . ILE A 1 194 ? 24.703 0.786 -6.156 1 98.12 194 ILE A C 1
ATOM 1515 O O . ILE A 1 194 ? 25.516 0.014 -6.656 1 98.12 194 ILE A O 1
ATOM 1519 N N . GLY A 1 195 ? 24.25 0.626 -4.953 1 98.56 195 GLY A N 1
ATOM 1520 C CA . GLY A 1 195 ? 24.688 -0.467 -4.105 1 98.56 195 GLY A CA 1
ATOM 1521 C C . GLY A 1 195 ? 24.359 -1.836 -4.672 1 98.56 195 GLY A C 1
ATOM 1522 O O . GLY A 1 195 ? 25.203 -2.738 -4.66 1 98.56 195 GLY A O 1
ATOM 1523 N N . ARG A 1 196 ? 23.188 -1.965 -5.172 1 98.88 196 ARG A N 1
ATOM 1524 C CA . ARG A 1 196 ? 22.734 -3.26 -5.68 1 98.88 196 ARG A CA 1
ATOM 1525 C C . ARG A 1 196 ? 23.453 -3.613 -6.98 1 98.88 196 ARG A C 1
ATOM 1527 O O . ARG A 1 196 ? 23.797 -4.773 -7.211 1 98.88 196 ARG A O 1
ATOM 1534 N N . LYS A 1 197 ? 23.734 -2.607 -7.816 1 98.88 197 LYS A N 1
ATOM 1535 C CA . LYS A 1 197 ? 24.547 -2.848 -9 1 98.88 197 LYS A CA 1
ATOM 1536 C C . LYS A 1 197 ? 25.938 -3.32 -8.617 1 98.88 197 LYS A C 1
ATOM 1538 O O . LYS A 1 197 ? 26.484 -4.25 -9.227 1 98.88 197 LYS A O 1
ATOM 1543 N N . ASN A 1 198 ? 26.547 -2.646 -7.637 1 98.81 198 ASN A N 1
ATOM 1544 C CA . ASN A 1 198 ? 27.875 -3.031 -7.172 1 98.81 198 ASN A CA 1
ATOM 1545 C C . ASN A 1 198 ? 27.891 -4.477 -6.676 1 98.81 198 ASN A C 1
ATOM 1547 O O . ASN A 1 198 ? 28.859 -5.207 -6.93 1 98.81 198 ASN A O 1
ATOM 1551 N N . GLY A 1 199 ? 26.828 -4.84 -5.961 1 98.94 199 GLY A N 1
ATOM 1552 C CA . GLY A 1 199 ? 26.734 -6.215 -5.5 1 98.94 199 GLY A CA 1
ATOM 1553 C C . GLY A 1 199 ? 26.641 -7.223 -6.629 1 98.94 199 GLY A C 1
ATOM 1554 O O . GLY A 1 199 ? 27.25 -8.281 -6.574 1 98.94 199 GLY A O 1
ATOM 1555 N N . TYR A 1 200 ? 25.875 -6.863 -7.621 1 98.88 200 TYR A N 1
ATOM 1556 C CA . TYR A 1 200 ? 25.781 -7.672 -8.836 1 98.88 200 TYR A CA 1
ATOM 1557 C C . TYR A 1 200 ? 27.156 -7.848 -9.484 1 98.88 200 TYR A C 1
ATOM 1559 O O . TYR A 1 200 ? 27.562 -8.969 -9.781 1 98.88 200 TYR A O 1
ATOM 1567 N N . ASN A 1 201 ? 27.859 -6.766 -9.664 1 98.81 201 ASN A N 1
ATOM 1568 C CA . ASN A 1 201 ? 29.188 -6.793 -10.281 1 98.81 201 ASN A CA 1
ATOM 1569 C C . ASN A 1 201 ? 30.141 -7.668 -9.484 1 98.81 201 ASN A C 1
ATOM 1571 O O . ASN A 1 201 ? 30.922 -8.422 -10.062 1 98.81 201 ASN A O 1
ATOM 1575 N N . LYS A 1 202 ? 30.094 -7.543 -8.219 1 98.75 202 LYS A N 1
ATOM 1576 C CA . LYS A 1 202 ? 30.969 -8.312 -7.336 1 98.75 202 LYS A CA 1
ATOM 1577 C C . LYS A 1 202 ? 30.719 -9.812 -7.5 1 98.75 202 LYS A C 1
ATOM 1579 O O . LYS A 1 202 ? 31.672 -10.594 -7.574 1 98.75 202 LYS A O 1
ATOM 1584 N N . ALA A 1 203 ? 29.469 -10.203 -7.566 1 98.75 203 ALA A N 1
ATOM 1585 C CA . ALA A 1 203 ? 29.125 -11.617 -7.727 1 98.75 203 ALA A CA 1
ATOM 1586 C C . ALA A 1 203 ? 29.609 -12.148 -9.07 1 98.75 203 ALA A C 1
ATOM 1588 O O . ALA A 1 203 ? 30.188 -13.234 -9.141 1 98.75 203 ALA A O 1
ATOM 1589 N N . ILE A 1 204 ? 29.375 -11.398 -10.109 1 98.56 204 ILE A N 1
ATOM 1590 C CA . ILE A 1 204 ? 29.781 -11.805 -11.453 1 98.56 204 ILE A CA 1
ATOM 1591 C C . ILE A 1 204 ? 31.297 -12.023 -11.477 1 98.56 204 ILE A C 1
ATOM 1593 O O . ILE A 1 204 ? 31.766 -13.039 -12 1 98.56 204 ILE A O 1
ATOM 1597 N N . SER A 1 205 ? 32 -11.141 -10.906 1 98 205 SER A N 1
ATOM 1598 C CA . SER A 1 205 ? 33.469 -11.203 -10.867 1 98 205 SER A CA 1
ATOM 1599 C C . SER A 1 205 ? 33.938 -12.422 -10.078 1 98 205 SER A C 1
ATOM 1601 O O . SER A 1 205 ? 34.875 -13.094 -10.484 1 98 205 SER A O 1
ATOM 1603 N N . GLU A 1 206 ? 33.344 -12.656 -8.977 1 97.56 206 GLU A N 1
ATOM 1604 C CA . GLU A 1 206 ? 33.75 -13.766 -8.117 1 97.56 206 GLU A CA 1
ATOM 1605 C C . GLU A 1 206 ? 33.594 -15.102 -8.844 1 97.56 206 GLU A C 1
ATOM 1607 O O . GLU A 1 206 ? 34.312 -16.062 -8.555 1 97.56 206 GLU A O 1
ATOM 1612 N N . PHE A 1 207 ? 32.719 -15.203 -9.773 1 97.12 207 PHE A N 1
ATOM 1613 C CA . PHE A 1 207 ? 32.531 -16.422 -10.531 1 97.12 207 PHE A CA 1
ATOM 1614 C C . PHE A 1 207 ? 33.344 -16.422 -11.805 1 97.12 207 PHE A C 1
ATOM 1616 O O . PHE A 1 207 ? 33.125 -17.234 -12.703 1 97.12 207 PHE A O 1
ATOM 1623 N N . ASP A 1 208 ? 34.219 -15.453 -11.938 1 97 208 ASP A N 1
ATOM 1624 C CA . ASP A 1 208 ? 35.188 -15.305 -13.039 1 97 208 ASP A CA 1
ATOM 1625 C C . ASP A 1 208 ? 34.438 -15.078 -14.367 1 97 208 ASP A C 1
ATOM 1627 O O . ASP A 1 208 ? 34.812 -15.672 -15.383 1 97 208 ASP A O 1
ATOM 1631 N N . LEU A 1 209 ? 33.344 -14.344 -14.25 1 97.31 209 LEU A N 1
ATOM 1632 C CA . LEU A 1 209 ? 32.594 -13.945 -15.422 1 97.31 209 LEU A CA 1
ATOM 1633 C C . LEU A 1 209 ? 32.781 -12.453 -15.711 1 97.31 209 LEU A C 1
ATOM 1635 O O . LEU A 1 209 ? 33.281 -11.719 -14.875 1 97.31 209 LEU A O 1
ATOM 1639 N N . ASN A 1 210 ? 32.375 -12.055 -16.906 1 97.06 210 ASN A N 1
ATOM 1640 C CA . ASN A 1 210 ? 32.406 -10.641 -17.281 1 97.06 210 ASN A CA 1
ATOM 1641 C C . ASN A 1 210 ? 31.016 -10.016 -17.234 1 97.06 210 ASN A C 1
ATOM 1643 O O . ASN A 1 210 ? 30.047 -10.641 -17.641 1 97.06 210 ASN A O 1
ATOM 1647 N N . VAL A 1 211 ? 31.062 -8.836 -16.75 1 97.62 211 VAL A N 1
ATOM 1648 C CA . VAL A 1 211 ? 29.797 -8.102 -16.719 1 97.62 211 VAL A CA 1
ATOM 1649 C C . VAL A 1 211 ? 29.375 -7.734 -18.141 1 97.62 211 VAL A C 1
ATOM 1651 O O . VAL A 1 211 ? 30.172 -7.188 -18.906 1 97.62 211 VAL A O 1
ATOM 1654 N N . ASN A 1 212 ? 28.188 -8.125 -18.484 1 97.88 212 ASN A N 1
ATOM 1655 C CA . ASN A 1 212 ? 27.578 -7.742 -19.75 1 97.88 212 ASN A CA 1
ATOM 1656 C C . ASN A 1 212 ? 26.562 -6.625 -19.547 1 97.88 212 ASN A C 1
ATOM 1658 O O . ASN A 1 212 ? 25.438 -6.867 -19.078 1 97.88 212 ASN A O 1
ATOM 1662 N N . PRO A 1 213 ? 26.875 -5.43 -19.922 1 97.75 213 PRO A N 1
ATOM 1663 C CA . PRO A 1 213 ? 25.984 -4.281 -19.672 1 97.75 213 PRO A CA 1
ATOM 1664 C C . PRO A 1 213 ? 24.609 -4.441 -20.312 1 97.75 213 PRO A C 1
ATOM 1666 O O . PRO A 1 213 ? 23.641 -3.852 -19.844 1 97.75 213 PRO A O 1
ATOM 1669 N N . SER A 1 214 ? 24.484 -5.258 -21.312 1 97.94 214 SER A N 1
ATOM 1670 C CA . SER A 1 214 ? 23.219 -5.426 -22.031 1 97.94 214 SER A CA 1
ATOM 1671 C C . SER A 1 214 ? 22.219 -6.219 -21.188 1 97.94 214 SER A C 1
ATOM 1673 O O . SER A 1 214 ? 21.031 -6.254 -21.516 1 97.94 214 SER A O 1
ATOM 1675 N N . LEU A 1 215 ? 22.688 -6.773 -20.078 1 98.69 215 LEU A N 1
ATOM 1676 C CA . LEU A 1 215 ? 21.828 -7.566 -19.219 1 98.69 215 LEU A CA 1
ATOM 1677 C C . LEU A 1 215 ? 21.359 -6.75 -18.016 1 98.69 215 LEU A C 1
ATOM 1679 O O . LEU A 1 215 ? 20.578 -7.234 -17.203 1 98.69 215 LEU A O 1
ATOM 1683 N N . ILE A 1 216 ? 21.859 -5.512 -17.938 1 98.81 216 ILE A N 1
ATOM 1684 C CA . ILE A 1 216 ? 21.484 -4.613 -16.844 1 98.81 216 ILE A CA 1
ATOM 1685 C C . ILE A 1 216 ? 20.484 -3.578 -17.344 1 98.81 216 ILE A C 1
ATOM 1687 O O . ILE A 1 216 ? 20.766 -2.834 -18.297 1 98.81 216 ILE A O 1
ATOM 1691 N N . HIS A 1 217 ? 19.297 -3.582 -16.75 1 98.75 217 HIS A N 1
ATOM 1692 C CA . HIS A 1 217 ? 18.234 -2.672 -17.156 1 98.75 217 HIS A CA 1
ATOM 1693 C C . HIS A 1 217 ? 17.844 -1.73 -16.016 1 98.75 217 HIS A C 1
ATOM 1695 O O . HIS A 1 217 ? 17.703 -2.16 -14.867 1 98.75 217 HIS A O 1
ATOM 1701 N N . TYR A 1 218 ? 17.672 -0.447 -16.328 1 98.44 218 TYR A N 1
ATOM 1702 C CA . TYR A 1 218 ? 17.266 0.578 -15.375 1 98.44 218 TYR A CA 1
ATOM 1703 C C . TYR A 1 218 ? 15.859 1.071 -15.68 1 98.44 218 TYR A C 1
ATOM 1705 O O . TYR A 1 218 ? 15.438 1.109 -16.844 1 98.44 218 TYR A O 1
ATOM 1713 N N . SER A 1 219 ? 15.117 1.385 -14.641 1 96.81 219 SER A N 1
ATOM 1714 C CA . SER A 1 219 ? 13.898 2.17 -14.797 1 96.81 219 SER A CA 1
ATOM 1715 C C . SER A 1 219 ? 14.211 3.66 -14.891 1 96.81 219 SER A C 1
ATOM 1717 O O . SER A 1 219 ? 14.094 4.387 -13.906 1 96.81 219 SER A O 1
ATOM 1719 N N . ASP A 1 220 ? 14.57 4.145 -16.031 1 90.88 220 ASP A N 1
ATOM 1720 C CA . ASP A 1 220 ? 15.062 5.516 -16.109 1 90.88 220 ASP A CA 1
ATOM 1721 C C . ASP A 1 220 ? 14.305 6.312 -17.172 1 90.88 220 ASP A C 1
ATOM 1723 O O . ASP A 1 220 ? 14.445 7.535 -17.25 1 90.88 220 ASP A O 1
ATOM 1727 N N . GLN A 1 221 ? 13.469 5.625 -17.969 1 87 221 GLN A N 1
ATOM 1728 C CA . GLN A 1 221 ? 12.703 6.363 -18.969 1 87 221 GLN A CA 1
ATOM 1729 C C . GLN A 1 221 ? 11.594 7.18 -18.312 1 87 221 GLN A C 1
ATOM 1731 O O . GLN A 1 221 ? 11.422 8.359 -18.625 1 87 221 GLN A O 1
ATOM 1736 N N . GLN A 1 222 ? 10.875 6.52 -17.5 1 88.75 222 GLN A N 1
ATOM 1737 C CA . GLN A 1 222 ? 9.875 7.109 -16.625 1 88.75 222 GLN A CA 1
ATOM 1738 C C . GLN A 1 222 ? 10.055 6.617 -15.188 1 88.75 222 GLN A C 1
ATOM 1740 O O . GLN A 1 222 ? 10.625 5.547 -14.961 1 88.75 222 GLN A O 1
ATOM 1745 N N . LEU A 1 223 ? 9.703 7.477 -14.352 1 91.69 223 LEU A N 1
ATOM 1746 C CA . LEU A 1 223 ? 9.891 7.109 -12.953 1 91.69 223 LEU A CA 1
ATOM 1747 C C . LEU A 1 223 ? 8.547 7.051 -12.227 1 91.69 223 LEU A C 1
ATOM 1749 O O . LEU A 1 223 ? 7.523 7.465 -12.766 1 91.69 223 LEU A O 1
ATOM 1753 N N . GLY A 1 224 ? 8.586 6.414 -11.055 1 93.38 224 GLY A N 1
ATOM 1754 C CA . GLY A 1 224 ? 7.363 6.262 -10.273 1 93.38 224 GLY A CA 1
ATOM 1755 C C . GLY A 1 224 ? 6.852 4.832 -10.234 1 93.38 224 GLY A C 1
ATOM 1756 O O . GLY A 1 224 ? 7.488 3.926 -10.781 1 93.38 224 GLY A O 1
ATOM 1757 N N . THR A 1 225 ? 5.762 4.688 -9.633 1 95.62 225 THR A N 1
ATOM 1758 C CA . THR A 1 225 ? 5.246 3.365 -9.297 1 95.62 225 THR A CA 1
ATOM 1759 C C . THR A 1 225 ? 4.969 2.559 -10.562 1 95.62 225 THR A C 1
ATOM 1761 O O . THR A 1 225 ? 5.59 1.52 -10.789 1 95.62 225 THR A O 1
ATOM 1764 N N . ASN A 1 226 ? 4.109 3.064 -11.445 1 94.25 226 ASN A N 1
ATOM 1765 C CA . ASN A 1 226 ? 3.705 2.324 -12.641 1 94.25 226 ASN A CA 1
ATOM 1766 C C . ASN A 1 226 ? 4.859 2.176 -13.625 1 94.25 226 ASN A C 1
ATOM 1768 O O . ASN A 1 226 ? 4.965 1.162 -14.32 1 94.25 226 ASN A O 1
ATOM 1772 N N . ALA A 1 227 ? 5.672 3.156 -13.648 1 96.25 227 ALA A N 1
ATOM 1773 C CA . ALA A 1 227 ? 6.824 3.135 -14.547 1 96.25 227 ALA A CA 1
ATOM 1774 C C . ALA A 1 227 ? 7.793 2.016 -14.172 1 96.25 227 ALA A C 1
ATOM 1776 O O . ALA A 1 227 ? 8.375 1.371 -15.047 1 96.25 227 ALA A O 1
ATOM 1777 N N . GLN A 1 228 ? 7.953 1.802 -12.914 1 97.81 228 GLN A N 1
ATOM 1778 C CA . GLN A 1 228 ? 8.859 0.75 -12.461 1 97.81 228 GLN A CA 1
ATOM 1779 C C . GLN A 1 228 ? 8.312 -0.632 -12.812 1 97.81 228 GLN A C 1
ATOM 1781 O O . GLN A 1 228 ? 9.062 -1.512 -13.242 1 97.81 228 GLN A O 1
ATOM 1786 N N . ILE A 1 229 ? 7.004 -0.799 -12.656 1 97.75 229 ILE A N 1
ATOM 1787 C CA . ILE A 1 229 ? 6.379 -2.064 -13.016 1 97.75 229 ILE A CA 1
ATOM 1788 C C . ILE A 1 229 ? 6.559 -2.318 -14.516 1 97.75 229 ILE A C 1
ATOM 1790 O O . ILE A 1 229 ? 6.988 -3.402 -14.922 1 97.75 229 ILE A O 1
ATOM 1794 N N . TYR A 1 230 ? 6.328 -1.276 -15.289 1 98 230 TYR A N 1
ATOM 1795 C CA . TYR A 1 230 ? 6.445 -1.385 -16.734 1 98 230 TYR A CA 1
ATOM 1796 C C . TYR A 1 230 ? 7.891 -1.654 -17.156 1 98 230 TYR A C 1
ATOM 1798 O O . TYR A 1 230 ? 8.141 -2.447 -18.062 1 98 230 TYR A O 1
ATOM 1806 N N . SER A 1 231 ? 8.781 -1.038 -16.469 1 98.5 231 SER A N 1
ATOM 1807 C CA . SER A 1 231 ? 10.195 -1.24 -16.75 1 98.5 231 SER A CA 1
ATOM 1808 C C . SER A 1 231 ? 10.617 -2.682 -16.484 1 98.5 231 SER A C 1
ATOM 1810 O O . SER A 1 231 ? 11.367 -3.271 -17.266 1 98.5 231 SER A O 1
ATOM 1812 N N . GLY A 1 232 ? 10.164 -3.223 -15.359 1 98.69 232 GLY A N 1
ATOM 1813 C CA . GLY A 1 232 ? 10.43 -4.625 -15.078 1 98.69 232 GLY A CA 1
ATOM 1814 C C . GLY A 1 232 ? 9.867 -5.562 -16.125 1 98.69 232 GLY A C 1
ATOM 1815 O O . GLY A 1 232 ? 10.516 -6.535 -16.516 1 98.69 232 GLY A O 1
ATOM 1816 N N . TYR A 1 233 ? 8.688 -5.215 -16.594 1 98.69 233 TYR A N 1
ATOM 1817 C CA . TYR A 1 233 ? 7.996 -5.992 -17.609 1 98.69 233 TYR A CA 1
ATOM 1818 C C . TYR A 1 233 ? 8.781 -5.992 -18.922 1 98.69 233 TYR A C 1
ATOM 1820 O O . TYR A 1 233 ? 9.109 -7.055 -19.453 1 98.69 233 TYR A O 1
ATOM 1828 N N . GLU A 1 234 ? 9.164 -4.844 -19.375 1 98.62 234 GLU A N 1
ATOM 1829 C CA . GLU A 1 234 ? 9.852 -4.699 -20.656 1 98.62 234 GLU A CA 1
ATOM 1830 C C . GLU A 1 234 ? 11.25 -5.289 -20.609 1 98.62 234 GLU A C 1
ATOM 1832 O O . GLU A 1 234 ? 11.688 -5.949 -21.562 1 98.62 234 GLU A O 1
ATOM 1837 N N . ALA A 1 235 ? 11.914 -5.012 -19.547 1 98.81 235 ALA A N 1
ATOM 1838 C CA . ALA A 1 235 ? 13.266 -5.539 -19.375 1 98.81 235 ALA A CA 1
ATOM 1839 C C . ALA A 1 235 ? 13.266 -7.066 -19.406 1 98.81 235 ALA A C 1
ATOM 1841 O O . ALA A 1 235 ? 14.117 -7.688 -20.047 1 98.81 235 ALA A O 1
ATOM 1842 N N . THR A 1 236 ? 12.344 -7.641 -18.703 1 98.81 236 THR A N 1
ATOM 1843 C CA . THR A 1 236 ? 12.258 -9.094 -18.625 1 98.81 236 THR A CA 1
ATOM 1844 C C . THR A 1 236 ? 11.922 -9.688 -20 1 98.81 236 THR A C 1
ATOM 1846 O O . THR A 1 236 ? 12.492 -10.703 -20.391 1 98.81 236 THR A O 1
ATOM 1849 N N . LYS A 1 237 ? 11.047 -9.055 -20.719 1 98.69 237 LYS A N 1
ATOM 1850 C CA . LYS A 1 237 ? 10.75 -9.5 -22.078 1 98.69 237 LYS A CA 1
ATOM 1851 C C . LYS A 1 237 ? 12.016 -9.516 -22.938 1 98.69 237 LYS A C 1
ATOM 1853 O O . LYS A 1 237 ? 12.258 -10.469 -23.672 1 98.69 237 LYS A O 1
ATOM 1858 N N . THR A 1 238 ? 12.75 -8.484 -22.812 1 98.69 238 THR A N 1
ATOM 1859 C CA . THR A 1 238 ? 14 -8.367 -23.547 1 98.69 238 THR A CA 1
ATOM 1860 C C . THR A 1 238 ? 14.969 -9.469 -23.156 1 98.69 238 THR A C 1
ATOM 1862 O O . THR A 1 238 ? 15.57 -10.117 -24.016 1 98.69 238 THR A O 1
ATOM 1865 N N . LEU A 1 239 ? 15.117 -9.719 -21.891 1 98.75 239 LEU A N 1
ATOM 1866 C CA . LEU A 1 239 ? 16.031 -10.734 -21.391 1 98.75 239 LEU A CA 1
ATOM 1867 C C . LEU A 1 239 ? 15.617 -12.125 -21.859 1 98.75 239 LEU A C 1
ATOM 1869 O O . LEU A 1 239 ? 16.453 -12.914 -22.281 1 98.75 239 LEU A O 1
ATOM 1873 N N . LEU A 1 240 ? 14.312 -12.383 -21.781 1 98.25 240 LEU A N 1
ATOM 1874 C CA . LEU A 1 240 ? 13.805 -13.688 -22.203 1 98.25 240 LEU A CA 1
ATOM 1875 C C . LEU A 1 240 ? 14.047 -13.906 -23.688 1 98.25 240 LEU A C 1
ATOM 1877 O O . LEU A 1 240 ? 14.383 -15.016 -24.109 1 98.25 240 LEU A O 1
ATOM 1881 N N . SER A 1 241 ? 13.883 -12.852 -24.453 1 97.62 241 SER A N 1
ATOM 1882 C CA . SER A 1 241 ? 14.102 -12.945 -25.891 1 97.62 241 SER A CA 1
ATOM 1883 C C . SER A 1 241 ? 15.562 -13.242 -26.203 1 97.62 241 SER A C 1
ATOM 1885 O O . SER A 1 241 ? 15.867 -13.82 -27.25 1 97.62 241 SER A O 1
ATOM 1887 N N . LYS A 1 242 ? 16.438 -12.891 -25.297 1 97.31 242 LYS A N 1
ATOM 1888 C CA . LYS A 1 242 ? 17.875 -13.117 -25.469 1 97.31 242 LYS A CA 1
ATOM 1889 C C . LYS A 1 242 ? 18.281 -14.484 -24.922 1 97.31 242 LYS A C 1
ATOM 1891 O O . LYS A 1 242 ? 19.453 -14.836 -24.922 1 97.31 242 LYS A O 1
ATOM 1896 N N . GLY A 1 243 ? 17.312 -15.211 -24.344 1 96.88 243 GLY A N 1
ATOM 1897 C CA . GLY A 1 243 ? 17.578 -16.547 -23.844 1 96.88 243 GLY A CA 1
ATOM 1898 C C . GLY A 1 243 ? 18.125 -16.578 -22.438 1 96.88 243 GLY A C 1
ATOM 1899 O O . GLY A 1 243 ? 18.641 -17.594 -21.969 1 96.88 243 GLY A O 1
ATOM 1900 N N . ILE A 1 244 ? 18 -15.445 -21.734 1 97.94 244 ILE A N 1
ATOM 1901 C CA . ILE A 1 244 ? 18.5 -15.367 -20.359 1 97.94 244 ILE A CA 1
ATOM 1902 C C . ILE A 1 244 ? 17.578 -16.156 -19.438 1 97.94 244 ILE A C 1
ATOM 1904 O O . ILE A 1 244 ? 16.359 -15.992 -19.453 1 97.94 244 ILE A O 1
ATOM 1908 N N . LYS A 1 245 ? 18.188 -16.938 -18.531 1 97.69 245 LYS A N 1
ATOM 1909 C CA . LYS A 1 245 ? 17.406 -17.875 -17.734 1 97.69 245 LYS A CA 1
ATOM 1910 C C . LYS A 1 245 ? 17.438 -17.484 -16.25 1 97.69 245 LYS A C 1
ATOM 1912 O O . LYS A 1 245 ? 16.688 -18.047 -15.445 1 97.69 245 LYS A O 1
ATOM 1917 N N . GLY A 1 246 ? 18.328 -16.641 -15.852 1 98.44 246 GLY A N 1
ATOM 1918 C CA . GLY A 1 246 ? 18.438 -16.156 -14.484 1 98.44 246 GLY A CA 1
ATOM 1919 C C . GLY A 1 246 ? 18.219 -14.664 -14.359 1 98.44 246 GLY A C 1
ATOM 1920 O O . GLY A 1 246 ? 18.859 -13.875 -15.062 1 98.44 246 GLY A O 1
ATOM 1921 N N . ILE A 1 247 ? 17.328 -14.242 -13.508 1 98.88 247 ILE A N 1
ATOM 1922 C CA . ILE A 1 247 ? 16.984 -12.836 -13.383 1 98.88 247 ILE A CA 1
ATOM 1923 C C . ILE A 1 247 ? 16.969 -12.43 -11.914 1 98.88 247 ILE A C 1
ATOM 1925 O O . ILE A 1 247 ? 16.5 -13.188 -11.055 1 98.88 247 ILE A O 1
ATOM 1929 N N . VAL A 1 248 ? 17.484 -11.281 -11.609 1 98.94 248 VAL A N 1
ATOM 1930 C CA . VAL A 1 248 ? 17.375 -10.648 -10.305 1 98.94 248 VAL A CA 1
ATOM 1931 C C . VAL A 1 248 ? 16.594 -9.336 -10.422 1 98.94 248 VAL A C 1
ATOM 1933 O O . VAL A 1 248 ? 17 -8.43 -11.148 1 98.94 248 VAL A O 1
ATOM 1936 N N . ALA A 1 249 ? 15.445 -9.266 -9.836 1 98.94 249 ALA A N 1
ATOM 1937 C CA . ALA A 1 249 ? 14.656 -8.039 -9.734 1 98.94 249 ALA A CA 1
ATOM 1938 C C . ALA A 1 249 ? 14.859 -7.363 -8.383 1 98.94 249 ALA A C 1
ATOM 1940 O O . ALA A 1 249 ? 14.555 -7.945 -7.34 1 98.94 249 ALA A O 1
ATOM 1941 N N . THR A 1 250 ? 15.25 -6.133 -8.297 1 98.81 250 THR A N 1
ATOM 1942 C CA . THR A 1 250 ? 15.883 -5.598 -7.098 1 98.81 250 THR A CA 1
ATOM 1943 C C . THR A 1 250 ? 14.875 -4.832 -6.246 1 98.81 250 THR A C 1
ATOM 1945 O O . THR A 1 250 ? 15.258 -4.094 -5.336 1 98.81 250 THR A O 1
ATOM 1948 N N . ASN A 1 251 ? 13.594 -4.875 -6.535 1 98.38 251 ASN A N 1
ATOM 1949 C CA . ASN A 1 251 ? 12.508 -4.438 -5.66 1 98.38 251 ASN A CA 1
ATOM 1950 C C . ASN A 1 251 ? 11.172 -5.051 -6.07 1 98.38 251 ASN A C 1
ATOM 1952 O O . ASN A 1 251 ? 11.094 -5.75 -7.082 1 98.38 251 ASN A O 1
ATOM 1956 N N . HIS A 1 252 ? 10.203 -4.793 -5.336 1 98 252 HIS A N 1
ATOM 1957 C CA . HIS A 1 252 ? 8.906 -5.445 -5.504 1 98 252 HIS A CA 1
ATOM 1958 C C . HIS A 1 252 ? 8.25 -5.031 -6.816 1 98 252 HIS A C 1
ATOM 1960 O O . HIS A 1 252 ? 7.645 -5.863 -7.5 1 98 252 HIS A O 1
ATOM 1966 N N . LEU A 1 253 ? 8.32 -3.779 -7.184 1 98 253 LEU A N 1
ATOM 1967 C CA . LEU A 1 253 ? 7.645 -3.277 -8.375 1 98 253 LEU A CA 1
ATOM 1968 C C . LEU A 1 253 ? 8.266 -3.871 -9.641 1 98 253 LEU A C 1
ATOM 1970 O O . LEU A 1 253 ? 7.543 -4.309 -10.539 1 98 253 LEU A O 1
ATOM 1974 N N . LEU A 1 254 ? 9.562 -3.912 -9.688 1 98.75 254 LEU A N 1
ATOM 1975 C CA . LEU A 1 254 ? 10.258 -4.535 -10.812 1 98.75 254 LEU A CA 1
ATOM 1976 C C . LEU A 1 254 ? 9.945 -6.023 -10.883 1 98.75 254 LEU A C 1
ATOM 1978 O O . LEU A 1 254 ? 9.758 -6.566 -11.977 1 98.75 254 LEU A O 1
ATOM 1982 N N . LEU A 1 255 ? 9.914 -6.66 -9.719 1 98.69 255 LEU A N 1
ATOM 1983 C CA . LEU A 1 255 ? 9.57 -8.078 -9.656 1 98.69 255 LEU A CA 1
ATOM 1984 C C . LEU A 1 255 ? 8.18 -8.328 -10.227 1 98.69 255 LEU A C 1
ATOM 1986 O O . LEU A 1 255 ? 7.977 -9.281 -10.984 1 98.69 255 LEU A O 1
ATOM 1990 N N . LEU A 1 256 ? 7.254 -7.461 -9.859 1 97.94 256 LEU A N 1
ATOM 1991 C CA . LEU A 1 256 ? 5.887 -7.586 -10.352 1 97.94 256 LEU A CA 1
ATOM 1992 C C . LEU A 1 256 ? 5.848 -7.535 -11.875 1 97.94 256 LEU A C 1
ATOM 1994 O O . LEU A 1 256 ? 5.191 -8.367 -12.508 1 97.94 256 LEU A O 1
ATOM 1998 N N . GLY A 1 257 ? 6.551 -6.566 -12.453 1 98.31 257 GLY A N 1
ATOM 1999 C CA . GLY A 1 257 ? 6.645 -6.484 -13.898 1 98.31 257 GLY A CA 1
ATOM 2000 C C . GLY A 1 257 ? 7.297 -7.699 -14.523 1 98.31 257 GLY A C 1
ATOM 2001 O O . GLY A 1 257 ? 6.855 -8.18 -15.57 1 98.31 257 GLY A O 1
ATOM 2002 N N . ALA A 1 258 ? 8.312 -8.188 -13.891 1 98.75 258 ALA A N 1
ATOM 2003 C CA . ALA A 1 258 ? 9.016 -9.367 -14.383 1 98.75 258 ALA A CA 1
ATOM 2004 C C . ALA A 1 258 ? 8.102 -10.586 -14.406 1 98.75 258 ALA A C 1
ATOM 2006 O O . ALA A 1 258 ? 8.078 -11.336 -15.383 1 98.75 258 ALA A O 1
ATOM 2007 N N . LEU A 1 259 ? 7.379 -10.773 -13.32 1 98.25 259 LEU A N 1
ATOM 2008 C CA . LEU A 1 259 ? 6.48 -11.914 -13.211 1 98.25 259 LEU A CA 1
ATOM 2009 C C . LEU A 1 259 ? 5.391 -11.852 -14.281 1 98.25 259 LEU A C 1
ATOM 2011 O O . LEU A 1 259 ? 4.992 -12.883 -14.828 1 98.25 259 LEU A O 1
ATOM 2015 N N . GLN A 1 260 ? 4.895 -10.641 -14.562 1 97.44 260 GLN A N 1
ATOM 2016 C CA . GLN A 1 260 ? 3.904 -10.469 -15.625 1 97.44 260 GLN A CA 1
ATOM 2017 C C . GLN A 1 260 ? 4.461 -10.898 -16.969 1 97.44 260 GLN A C 1
ATOM 2019 O O . GLN A 1 260 ? 3.793 -11.617 -17.719 1 97.44 260 GLN A O 1
ATOM 2024 N N . ALA A 1 261 ? 5.648 -10.453 -17.25 1 98.31 261 ALA A N 1
ATOM 2025 C CA . ALA A 1 261 ? 6.297 -10.781 -18.516 1 98.31 261 ALA A CA 1
ATOM 2026 C C . ALA A 1 261 ? 6.5 -12.289 -18.641 1 98.31 261 ALA A C 1
ATOM 2028 O O . ALA A 1 261 ? 6.254 -12.859 -19.703 1 98.31 261 ALA A O 1
ATOM 2029 N N . ILE A 1 262 ? 6.934 -12.945 -17.594 1 97.81 262 ILE A N 1
ATOM 2030 C CA . ILE A 1 262 ? 7.188 -14.383 -17.625 1 97.81 262 ILE A CA 1
ATOM 2031 C C . ILE A 1 262 ? 5.875 -15.133 -17.844 1 97.81 262 ILE A C 1
ATOM 2033 O O . ILE A 1 262 ? 5.812 -16.062 -18.656 1 97.81 262 ILE A O 1
ATOM 2037 N N . LYS A 1 263 ? 4.867 -14.688 -17.109 1 95.5 263 LYS A N 1
ATOM 2038 C CA . LYS A 1 263 ? 3.555 -15.312 -17.25 1 95.5 263 LYS A CA 1
ATOM 2039 C C . LYS A 1 263 ? 3.057 -15.234 -18.688 1 95.5 263 LYS A C 1
ATOM 2041 O O . LYS A 1 263 ? 2.518 -16.203 -19.219 1 95.5 263 LYS A O 1
ATOM 2046 N N . GLU A 1 264 ? 3.26 -14.148 -19.297 1 95 264 GLU A N 1
ATOM 2047 C CA . GLU A 1 264 ? 2.77 -13.914 -20.656 1 95 264 GLU A CA 1
ATOM 2048 C C . GLU A 1 264 ? 3.604 -14.68 -21.688 1 95 264 GLU A C 1
ATOM 2050 O O . GLU A 1 264 ? 3.146 -14.938 -22.797 1 95 264 GLU A O 1
ATOM 2055 N N . SER A 1 265 ? 4.832 -15.008 -21.375 1 95.12 265 SER A N 1
ATOM 2056 C CA . SER A 1 265 ? 5.723 -15.719 -22.281 1 95.12 265 SER A CA 1
ATOM 2057 C C . SER A 1 265 ? 5.508 -17.234 -22.203 1 95.12 265 SER A C 1
ATOM 2059 O O . SER A 1 265 ? 6.117 -17.984 -22.953 1 95.12 265 SER A O 1
ATOM 2061 N N . GLU A 1 266 ? 4.727 -17.656 -21.328 1 87.75 266 GLU A N 1
ATOM 2062 C CA . GLU A 1 266 ? 4.398 -19.062 -21.094 1 87.75 266 GLU A CA 1
ATOM 2063 C C . GLU A 1 266 ? 5.637 -19.859 -20.688 1 87.75 266 GLU A C 1
ATOM 2065 O O . GLU A 1 266 ? 5.781 -21.031 -21.078 1 87.75 266 GLU A O 1
ATOM 2070 N N . LYS A 1 267 ? 6.652 -19.188 -20.234 1 93.62 267 LYS A N 1
ATOM 2071 C CA . LYS A 1 267 ? 7.777 -19.859 -19.578 1 93.62 267 LYS A CA 1
ATOM 2072 C C . LYS A 1 267 ? 7.453 -20.188 -18.141 1 93.62 267 LYS A C 1
ATOM 2074 O O . LYS A 1 267 ? 6.699 -19.469 -17.484 1 93.62 267 LYS A O 1
ATOM 2079 N N . GLU A 1 268 ? 8.07 -21.25 -17.719 1 94.5 268 GLU A N 1
ATOM 2080 C CA . GLU A 1 268 ? 7.82 -21.688 -16.344 1 94.5 268 GLU A CA 1
ATOM 2081 C C . GLU A 1 268 ? 9 -21.359 -15.445 1 94.5 268 GLU A C 1
ATOM 2083 O O . GLU A 1 268 ? 10.148 -21.703 -15.75 1 94.5 268 GLU A O 1
ATOM 2088 N N . ILE A 1 269 ? 8.68 -20.719 -14.398 1 96.44 269 ILE A N 1
ATOM 2089 C CA . ILE A 1 269 ? 9.711 -20.453 -13.398 1 96.44 269 ILE A CA 1
ATOM 2090 C C . ILE A 1 269 ? 10.188 -21.766 -12.781 1 96.44 269 ILE A C 1
ATOM 2092 O O . ILE A 1 269 ? 9.383 -22.672 -12.531 1 96.44 269 ILE A O 1
ATOM 2096 N N . LYS A 1 270 ? 11.453 -21.828 -12.508 1 92.69 270 LYS A N 1
ATOM 2097 C CA . LYS A 1 270 ? 12.148 -23 -11.984 1 92.69 270 LYS A CA 1
ATOM 2098 C C . LYS A 1 270 ? 12.602 -23.922 -13.117 1 92.69 270 LYS A C 1
ATOM 2100 O O . LYS A 1 270 ? 13.719 -24.438 -13.102 1 92.69 270 LYS A O 1
ATOM 2105 N N . LYS A 1 271 ? 11.781 -24.062 -14.195 1 93.62 271 LYS A N 1
ATOM 2106 C CA . LYS A 1 271 ? 12.133 -24.953 -15.305 1 93.62 271 LYS A CA 1
ATOM 2107 C C . LYS A 1 271 ? 12.852 -24.172 -16.406 1 93.62 271 LYS A C 1
ATOM 2109 O O . LYS A 1 271 ? 13.906 -24.609 -16.891 1 93.62 271 LYS A O 1
ATOM 2114 N N . ASP A 1 272 ? 12.219 -23.062 -16.859 1 95.62 272 ASP A N 1
ATOM 2115 C CA . ASP A 1 272 ? 12.734 -22.312 -17.984 1 95.62 272 ASP A CA 1
ATOM 2116 C C . ASP A 1 272 ? 13.539 -21.094 -17.531 1 95.62 272 ASP A C 1
ATOM 2118 O O . ASP A 1 272 ? 14.445 -20.641 -18.234 1 95.62 272 ASP A O 1
ATOM 2122 N N . VAL A 1 273 ? 13.109 -20.562 -16.375 1 97.25 273 VAL A N 1
ATOM 2123 C CA . VAL A 1 273 ? 13.727 -19.344 -15.844 1 97.25 273 VAL A CA 1
ATOM 2124 C C . VAL A 1 273 ? 13.742 -19.422 -14.312 1 97.25 273 VAL A C 1
ATOM 2126 O O . VAL A 1 273 ? 12.805 -19.922 -13.695 1 97.25 273 VAL A O 1
ATOM 2129 N N . ILE A 1 274 ? 14.812 -18.969 -13.695 1 98.19 274 ILE A N 1
ATOM 2130 C CA . ILE A 1 274 ? 14.836 -18.781 -12.242 1 98.19 274 ILE A CA 1
ATOM 2131 C C . ILE A 1 274 ? 14.922 -17.297 -11.914 1 98.19 274 ILE A C 1
ATOM 2133 O O . ILE A 1 274 ? 15.469 -16.516 -12.695 1 98.19 274 ILE A O 1
ATOM 2137 N N . ILE A 1 275 ? 14.352 -16.891 -10.789 1 98.69 275 ILE A N 1
ATOM 2138 C CA . ILE A 1 275 ? 14.273 -15.477 -10.469 1 98.69 275 ILE A CA 1
ATOM 2139 C C . ILE A 1 275 ? 14.414 -15.273 -8.969 1 98.69 275 ILE A C 1
ATOM 2141 O O . ILE A 1 275 ? 13.875 -16.047 -8.18 1 98.69 275 ILE A O 1
ATOM 2145 N N . VAL A 1 276 ? 15.18 -14.297 -8.57 1 98.88 276 VAL A N 1
ATOM 2146 C CA . VAL A 1 276 ? 15.297 -13.797 -7.203 1 98.88 276 VAL A CA 1
ATOM 2147 C C . VAL A 1 276 ? 14.766 -12.367 -7.137 1 98.88 276 VAL A C 1
ATOM 2149 O O . VAL A 1 276 ? 15.156 -11.516 -7.938 1 98.88 276 VAL A O 1
ATOM 2152 N N . GLY A 1 277 ? 13.844 -12.141 -6.262 1 98.75 277 GLY A N 1
ATOM 2153 C CA . GLY A 1 277 ? 13.297 -10.812 -6.082 1 98.75 277 GLY A CA 1
ATOM 2154 C C . GLY A 1 277 ? 13.766 -10.141 -4.801 1 98.75 277 GLY A C 1
ATOM 2155 O O . GLY A 1 277 ? 14.695 -10.625 -4.148 1 98.75 277 GLY A O 1
ATOM 2156 N N . PHE A 1 278 ? 13.227 -8.977 -4.52 1 98.5 278 PHE A N 1
ATOM 2157 C CA . PHE A 1 278 ? 13.461 -8.219 -3.293 1 98.5 278 PHE A CA 1
ATOM 2158 C C . PHE A 1 278 ? 12.141 -7.922 -2.586 1 98.5 278 PHE A C 1
ATOM 2160 O O . PHE A 1 278 ? 11.094 -7.828 -3.229 1 98.5 278 PHE A O 1
ATOM 2167 N N . ASP A 1 279 ? 12.203 -7.742 -1.243 1 97.94 279 ASP A N 1
ATOM 2168 C CA . ASP A 1 279 ? 11.078 -7.375 -0.39 1 97.94 279 ASP A CA 1
ATOM 2169 C C . ASP A 1 279 ? 10.133 -8.562 -0.179 1 97.94 279 ASP A C 1
ATOM 2171 O O . ASP A 1 279 ? 9.289 -8.844 -1.026 1 97.94 279 ASP A O 1
ATOM 2175 N N . ASP A 1 280 ? 10.188 -9.109 0.928 1 95.62 280 ASP A N 1
ATOM 2176 C CA . ASP A 1 280 ? 9.375 -10.273 1.247 1 95.62 280 ASP A CA 1
ATOM 2177 C C . ASP A 1 280 ? 7.938 -9.867 1.566 1 95.62 280 ASP A C 1
ATOM 2179 O O . ASP A 1 280 ? 7.703 -8.812 2.15 1 95.62 280 ASP A O 1
ATOM 2183 N N . SER A 1 281 ? 6.984 -10.57 1.093 1 92.69 281 SER A N 1
ATOM 2184 C CA . SER A 1 281 ? 5.562 -10.344 1.314 1 92.69 281 SER A CA 1
ATOM 2185 C C . SER A 1 281 ? 4.781 -11.656 1.317 1 92.69 281 SER A C 1
ATOM 2187 O O . SER A 1 281 ? 5.336 -12.711 1.007 1 92.69 281 SER A O 1
ATOM 2189 N N . TYR A 1 282 ? 3.465 -11.586 1.605 1 91.56 282 TYR A N 1
ATOM 2190 C CA . TYR A 1 282 ? 2.582 -12.742 1.604 1 91.56 282 TYR A CA 1
ATOM 2191 C C . TYR A 1 282 ? 2.512 -13.375 0.219 1 91.56 282 TYR A C 1
ATOM 2193 O O . TYR A 1 282 ? 2.465 -14.602 0.09 1 91.56 282 TYR A O 1
ATOM 2201 N N . TRP A 1 283 ? 2.598 -12.547 -0.76 1 95.19 283 TRP A N 1
ATOM 2202 C CA . TRP A 1 283 ? 2.455 -13.016 -2.135 1 95.19 283 TRP A CA 1
ATOM 2203 C C . TRP A 1 283 ? 3.605 -13.938 -2.518 1 95.19 283 TRP A C 1
ATOM 2205 O O . TRP A 1 283 ? 3.428 -14.867 -3.307 1 95.19 283 TRP A O 1
ATOM 2215 N N . ASN A 1 284 ? 4.773 -13.672 -1.91 1 96.25 284 ASN A N 1
ATOM 2216 C CA . ASN A 1 284 ? 5.941 -14.484 -2.246 1 96.25 284 ASN A CA 1
ATOM 2217 C C . ASN A 1 284 ? 5.777 -15.922 -1.773 1 96.25 284 ASN A C 1
ATOM 2219 O O . ASN A 1 284 ? 6.398 -16.828 -2.322 1 96.25 284 ASN A O 1
ATOM 2223 N N . GLU A 1 285 ? 4.887 -16.109 -0.761 1 94.19 285 GLU A N 1
ATOM 2224 C CA . GLU A 1 285 ? 4.648 -17.438 -0.208 1 94.19 285 GLU A CA 1
ATOM 2225 C C . GLU A 1 285 ? 3.465 -18.109 -0.89 1 94.19 285 GLU A C 1
ATOM 2227 O O . GLU A 1 285 ? 3.379 -19.344 -0.916 1 94.19 285 GLU A O 1
ATOM 2232 N N . ILE A 1 286 ? 2.57 -17.312 -1.497 1 94.06 286 ILE A N 1
ATOM 2233 C CA . ILE A 1 286 ? 1.349 -17.922 -2.008 1 94.06 286 ILE A CA 1
ATOM 2234 C C . ILE A 1 286 ? 1.43 -18.047 -3.527 1 94.06 286 ILE A C 1
ATOM 2236 O O . ILE A 1 286 ? 0.671 -18.797 -4.137 1 94.06 286 ILE A O 1
ATOM 2240 N N . TYR A 1 287 ? 2.316 -17.281 -4.156 1 94.25 287 TYR A N 1
ATOM 2241 C CA . TYR A 1 287 ? 2.584 -17.391 -5.586 1 94.25 287 TYR A CA 1
ATOM 2242 C C . TYR A 1 287 ? 3.125 -18.781 -5.922 1 94.25 287 TYR A C 1
ATOM 2244 O O . TYR A 1 287 ? 3.807 -19.406 -5.105 1 94.25 287 TYR A O 1
ATOM 2252 N N . THR A 1 288 ? 2.758 -19.391 -7.098 1 92.25 288 THR A N 1
ATOM 2253 C CA . THR A 1 288 ? 3.312 -20.656 -7.574 1 92.25 288 THR A CA 1
ATOM 2254 C C . THR A 1 288 ? 4.168 -20.422 -8.82 1 92.25 288 THR A C 1
ATOM 2256 O O . THR A 1 288 ? 3.66 -20.016 -9.859 1 92.25 288 THR A O 1
ATOM 2259 N N . PRO A 1 289 ? 5.473 -20.734 -8.695 1 95.44 289 PRO A N 1
ATOM 2260 C CA . PRO A 1 289 ? 6.184 -21.234 -7.523 1 95.44 289 PRO A CA 1
ATOM 2261 C C . PRO A 1 289 ? 6.465 -20.156 -6.48 1 95.44 289 PRO A C 1
ATOM 2263 O O . PRO A 1 289 ? 6.508 -18.969 -6.816 1 95.44 289 PRO A O 1
ATOM 2266 N N . LYS A 1 290 ? 6.645 -20.562 -5.191 1 96.5 290 LYS A N 1
ATOM 2267 C CA . LYS A 1 290 ? 7.043 -19.609 -4.164 1 96.5 290 LYS A CA 1
ATOM 2268 C C . LYS A 1 290 ? 8.305 -18.844 -4.578 1 96.5 290 LYS A C 1
ATOM 2270 O O . LYS A 1 290 ? 9.227 -19.438 -5.141 1 96.5 290 LYS A O 1
ATOM 2275 N N . LEU A 1 291 ? 8.367 -17.625 -4.23 1 98.19 291 LEU A N 1
ATOM 2276 C CA . LEU A 1 291 ? 9.398 -16.75 -4.793 1 98.19 291 LEU A CA 1
ATOM 2277 C C . LEU A 1 291 ? 10.578 -16.609 -3.828 1 98.19 291 LEU A C 1
ATOM 2279 O O . LEU A 1 291 ? 10.383 -16.328 -2.645 1 98.19 291 LEU A O 1
ATOM 2283 N N . THR A 1 292 ? 11.773 -16.844 -4.262 1 98.69 292 THR A N 1
ATOM 2284 C CA . THR A 1 292 ? 13.016 -16.531 -3.559 1 98.69 292 THR A CA 1
ATOM 2285 C C . THR A 1 292 ? 13.273 -15.031 -3.555 1 98.69 292 THR A C 1
ATOM 2287 O O . THR A 1 292 ? 13.227 -14.383 -4.602 1 98.69 292 THR A O 1
ATOM 2290 N N . VAL A 1 293 ? 13.508 -14.492 -2.377 1 98.75 293 VAL A N 1
ATOM 2291 C CA . VAL A 1 293 ? 13.641 -13.039 -2.322 1 98.75 293 VAL A CA 1
ATOM 2292 C C . VAL A 1 293 ? 14.703 -12.656 -1.298 1 98.75 293 VAL A C 1
ATOM 2294 O O . VAL A 1 293 ? 15.008 -13.43 -0.393 1 98.75 293 VAL A O 1
ATOM 2297 N N . ILE A 1 294 ? 15.297 -11.484 -1.519 1 98.88 294 ILE A N 1
ATOM 2298 C CA . ILE A 1 294 ? 15.984 -10.781 -0.446 1 98.88 294 ILE A CA 1
ATOM 2299 C C . ILE A 1 294 ? 14.969 -10.109 0.473 1 98.88 294 ILE A C 1
ATOM 2301 O O . ILE A 1 294 ? 14.172 -9.281 0.026 1 98.88 294 ILE A O 1
ATOM 2305 N N . SER A 1 295 ? 14.938 -10.531 1.666 1 98.69 295 SER A N 1
ATOM 2306 C CA . SER A 1 295 ? 14.055 -9.938 2.666 1 98.69 295 SER A CA 1
ATOM 2307 C C . SER A 1 295 ? 14.75 -8.805 3.414 1 98.69 295 SER A C 1
ATOM 2309 O O . SER A 1 295 ? 15.828 -8.992 3.977 1 98.69 295 SER A O 1
ATOM 2311 N N . GLN A 1 296 ? 14.211 -7.645 3.332 1 98.38 296 GLN A N 1
ATOM 2312 C CA . GLN A 1 296 ? 14.703 -6.523 4.125 1 98.38 296 GLN A CA 1
ATOM 2313 C C . GLN A 1 296 ? 14.094 -6.531 5.523 1 98.38 296 GLN A C 1
ATOM 2315 O O . GLN A 1 296 ? 12.977 -7.02 5.719 1 98.38 296 GLN A O 1
ATOM 2320 N N . PRO A 1 297 ? 14.773 -6.004 6.508 1 98.12 297 PRO A N 1
ATOM 2321 C CA . PRO A 1 297 ? 14.305 -6.043 7.895 1 98.12 297 PRO A CA 1
ATOM 2322 C C . PRO A 1 297 ? 13.32 -4.922 8.219 1 98.12 297 PRO A C 1
ATOM 2324 O O . PRO A 1 297 ? 13.602 -4.066 9.055 1 98.12 297 PRO A O 1
ATOM 2327 N N . VAL A 1 298 ? 12.156 -4.977 7.688 1 96.94 298 VAL A N 1
ATOM 2328 C CA . VAL A 1 298 ? 11.172 -3.898 7.723 1 96.94 298 VAL A CA 1
ATOM 2329 C C . VAL A 1 298 ? 10.773 -3.615 9.172 1 96.94 298 VAL A C 1
ATOM 2331 O O . VAL A 1 298 ? 10.57 -2.459 9.547 1 96.94 298 VAL A O 1
ATOM 2334 N N . LYS A 1 299 ? 10.555 -4.672 9.969 1 95.62 299 LYS A N 1
ATOM 2335 C CA . LYS A 1 299 ? 10.195 -4.496 11.367 1 95.62 299 LYS A CA 1
ATOM 2336 C C . LYS A 1 299 ? 11.266 -3.721 12.125 1 95.62 299 LYS A C 1
ATOM 2338 O O . LYS A 1 299 ? 10.961 -2.754 12.828 1 95.62 299 LYS A O 1
ATOM 2343 N N . GLU A 1 300 ? 12.445 -4.164 11.961 1 97.75 300 GLU A N 1
ATOM 2344 C CA . GLU A 1 300 ? 13.562 -3.502 12.617 1 97.75 300 GLU A CA 1
ATOM 2345 C C . GLU A 1 300 ? 13.742 -2.074 12.109 1 97.75 300 GLU A C 1
ATOM 2347 O O . GLU A 1 300 ? 14.016 -1.161 12.891 1 97.75 300 GLU A O 1
ATOM 2352 N N . MET A 1 301 ? 13.641 -1.869 10.852 1 97.88 301 MET A N 1
ATOM 2353 C CA . MET A 1 301 ? 13.742 -0.537 10.258 1 97.88 301 MET A CA 1
ATOM 2354 C C . MET A 1 301 ? 12.727 0.414 10.891 1 97.88 301 MET A C 1
ATOM 2356 O O . MET A 1 301 ? 13.07 1.539 11.258 1 97.88 301 MET A O 1
ATOM 2360 N N . GLY A 1 302 ? 11.469 -0.058 10.969 1 96.88 302 GLY A N 1
ATOM 2361 C CA . GLY A 1 302 ? 10.422 0.763 11.562 1 96.88 302 GLY A CA 1
ATOM 2362 C C . GLY A 1 302 ? 10.68 1.095 13.023 1 96.88 302 GLY A C 1
ATOM 2363 O O . GLY A 1 302 ? 10.484 2.234 13.445 1 96.88 302 GLY A O 1
ATOM 2364 N N . GLN A 1 303 ? 11.109 0.12 13.773 1 96.44 303 GLN A N 1
ATOM 2365 C CA . GLN A 1 303 ? 11.391 0.3 15.195 1 96.44 303 GLN A CA 1
ATOM 2366 C C . GLN A 1 303 ? 12.539 1.286 15.406 1 96.44 303 GLN A C 1
ATOM 2368 O O . GLN A 1 303 ? 12.438 2.188 16.25 1 96.44 303 GLN A O 1
ATOM 2373 N N . VAL A 1 304 ? 13.562 1.118 14.641 1 97.62 304 VAL A N 1
ATOM 2374 C CA . VAL A 1 304 ? 14.734 1.985 14.742 1 97.62 304 VAL A CA 1
ATOM 2375 C C . VAL A 1 304 ? 14.367 3.404 14.312 1 97.62 304 VAL A C 1
ATOM 2377 O O . VAL A 1 304 ? 14.797 4.379 14.938 1 97.62 304 VAL A O 1
ATOM 2380 N N . ALA A 1 305 ? 13.578 3.502 13.297 1 98 305 ALA A N 1
ATOM 2381 C CA . ALA A 1 305 ? 13.164 4.812 12.789 1 98 305 ALA A CA 1
ATOM 2382 C C . ALA A 1 305 ? 12.383 5.582 13.852 1 98 305 ALA A C 1
ATOM 2384 O O . ALA A 1 305 ? 12.633 6.766 14.078 1 98 305 ALA A O 1
ATOM 2385 N N . ALA A 1 306 ? 11.445 4.906 14.453 1 96.38 306 ALA A N 1
ATOM 2386 C CA . ALA A 1 306 ? 10.633 5.543 15.492 1 96.38 306 ALA A CA 1
ATOM 2387 C C . ALA A 1 306 ? 11.508 6.012 16.656 1 96.38 306 ALA A C 1
ATOM 2389 O O . ALA A 1 306 ? 11.336 7.125 17.156 1 96.38 306 ALA A O 1
ATOM 2390 N N . LYS A 1 307 ? 12.414 5.148 17.062 1 95.94 307 LYS A N 1
ATOM 2391 C CA . LYS A 1 307 ? 13.32 5.488 18.156 1 95.94 307 LYS A CA 1
ATOM 2392 C C . LYS A 1 307 ? 14.18 6.695 17.797 1 95.94 307 LYS A C 1
ATOM 2394 O O . LYS A 1 307 ? 14.367 7.594 18.625 1 95.94 307 LYS A O 1
ATOM 2399 N N . MET A 1 308 ? 14.695 6.695 16.641 1 96.88 308 MET A N 1
ATOM 2400 C CA . MET A 1 308 ? 15.539 7.797 16.172 1 96.88 308 MET A CA 1
ATOM 2401 C C . MET A 1 308 ? 14.75 9.102 16.141 1 96.88 308 MET A C 1
ATOM 2403 O O . MET A 1 308 ? 15.242 10.141 16.562 1 96.88 308 MET A O 1
ATOM 2407 N N . ILE A 1 309 ? 13.57 9.023 15.594 1 94.62 309 ILE A N 1
ATOM 2408 C CA . ILE A 1 309 ? 12.711 10.195 15.477 1 94.62 309 ILE A CA 1
ATOM 2409 C C . ILE A 1 309 ? 12.438 10.773 16.859 1 94.62 309 ILE A C 1
ATOM 2411 O O . ILE A 1 309 ? 12.484 11.984 17.062 1 94.62 309 ILE A O 1
ATOM 2415 N N . TYR A 1 310 ? 12.133 9.898 17.781 1 93.81 310 TYR A N 1
ATOM 2416 C CA . TYR A 1 310 ? 11.852 10.328 19.141 1 93.81 310 TYR A CA 1
ATOM 2417 C C . TYR A 1 310 ? 13.047 11.047 19.75 1 93.81 310 TYR A C 1
ATOM 2419 O O . TYR A 1 310 ? 12.898 12.094 20.375 1 93.81 310 TYR A O 1
ATOM 2427 N N . LYS A 1 311 ? 14.188 10.492 19.562 1 95.31 311 LYS A N 1
ATOM 2428 C CA . LYS A 1 311 ? 15.414 11.117 20.047 1 95.31 311 LYS A CA 1
ATOM 2429 C C . LYS A 1 311 ? 15.641 12.477 19.391 1 95.31 311 LYS A C 1
ATOM 2431 O O . LYS A 1 311 ? 15.977 13.453 20.062 1 95.31 311 LYS A O 1
ATOM 2436 N N . LEU A 1 312 ? 15.406 12.547 18.125 1 94.81 312 LEU A N 1
ATOM 2437 C CA . LEU A 1 312 ? 15.625 13.773 17.375 1 94.81 312 LEU A CA 1
ATOM 2438 C C . LEU A 1 312 ? 14.68 14.875 17.828 1 94.81 312 LEU A C 1
ATOM 2440 O O . LEU A 1 312 ? 15.086 16.031 17.969 1 94.81 312 LEU A O 1
ATOM 2444 N N . ILE A 1 313 ? 13.453 14.469 18.031 1 92.5 313 ILE A N 1
ATOM 2445 C CA . ILE A 1 313 ? 12.445 15.422 18.484 1 92.5 313 ILE A CA 1
ATOM 2446 C C . ILE A 1 313 ? 12.844 16 19.828 1 92.5 313 ILE A C 1
ATOM 2448 O O . ILE A 1 313 ? 12.602 17.172 20.109 1 92.5 313 ILE A O 1
ATOM 2452 N N . LYS A 1 314 ? 13.539 15.227 20.594 1 91.06 314 LYS A N 1
ATOM 2453 C CA . LYS A 1 314 ? 13.969 15.641 21.922 1 91.06 314 LYS A CA 1
ATOM 2454 C C . LYS A 1 314 ? 15.312 16.359 21.875 1 91.06 314 LYS A C 1
ATOM 2456 O O . LYS A 1 314 ? 15.906 16.656 22.906 1 91.06 314 LYS A O 1
ATOM 2461 N N . GLY A 1 315 ? 15.82 16.5 20.766 1 91.56 315 GLY A N 1
ATOM 2462 C CA . GLY A 1 315 ? 17.062 17.234 20.578 1 91.56 315 GLY A CA 1
ATOM 2463 C C . GLY A 1 315 ? 18.297 16.422 20.844 1 91.56 315 GLY A C 1
ATOM 2464 O O . GLY A 1 315 ? 19.375 16.969 21.125 1 91.56 315 GLY A O 1
ATOM 2465 N N . LYS A 1 316 ? 18.125 15.141 20.797 1 94.19 316 LYS A N 1
ATOM 2466 C CA . LYS A 1 316 ? 19.25 14.25 21.031 1 94.19 316 LYS A CA 1
ATOM 2467 C C . LYS A 1 316 ? 19.922 13.852 19.719 1 94.19 316 LYS A C 1
ATOM 2469 O O . LYS A 1 316 ? 19.281 13.875 18.672 1 94.19 316 LYS A O 1
ATOM 2474 N N . ASP A 1 317 ? 21.141 13.461 19.812 1 92.69 317 ASP A N 1
ATOM 2475 C CA . ASP A 1 317 ? 21.891 13.016 18.641 1 92.69 317 ASP A CA 1
ATOM 2476 C C . ASP A 1 317 ? 21.594 11.555 18.312 1 92.69 317 ASP A C 1
ATOM 2478 O O . ASP A 1 317 ? 21.297 10.766 19.219 1 92.69 317 ASP A O 1
ATOM 2482 N N . VAL A 1 318 ? 21.625 11.305 17.062 1 96.56 318 VAL A N 1
ATOM 2483 C CA . VAL A 1 318 ? 21.438 9.93 16.594 1 96.56 318 VAL A CA 1
ATOM 2484 C C . VAL A 1 318 ? 22.484 9.594 15.539 1 96.56 318 VAL A C 1
ATOM 2486 O O . VAL A 1 318 ? 23.078 10.492 14.945 1 96.56 318 VAL A O 1
ATOM 2489 N N . THR A 1 319 ? 22.766 8.406 15.422 1 95.25 319 THR A N 1
ATOM 2490 C CA . THR A 1 319 ? 23.703 7.926 14.422 1 95.25 319 THR A CA 1
ATOM 2491 C C . THR A 1 319 ? 23 7.109 13.344 1 95.25 319 THR A C 1
ATOM 2493 O O . THR A 1 319 ? 22.047 6.379 13.648 1 95.25 319 THR A O 1
ATOM 2496 N N . SER A 1 320 ? 23.5 7.246 12.172 1 97.44 320 SER A N 1
ATOM 2497 C CA . SER A 1 320 ? 22.984 6.445 11.07 1 97.44 320 SER A CA 1
ATOM 2498 C C . SER A 1 320 ? 23.203 4.957 11.312 1 97.44 320 SER A C 1
ATOM 2500 O O . SER A 1 320 ? 24.156 4.562 11.984 1 97.44 320 SER A O 1
ATOM 2502 N N . ILE A 1 321 ? 22.297 4.176 10.781 1 97.75 321 ILE A N 1
ATOM 2503 C CA . ILE A 1 321 ? 22.359 2.736 11.008 1 97.75 321 ILE A CA 1
ATOM 2504 C C . ILE A 1 321 ? 22.203 2.002 9.68 1 97.75 321 ILE A C 1
ATOM 2506 O O . ILE A 1 321 ? 21.375 2.383 8.844 1 97.75 321 ILE A O 1
ATOM 2510 N N . LYS A 1 322 ? 23.047 1.024 9.461 1 98.12 322 LYS A N 1
ATOM 2511 C CA . LYS A 1 322 ? 22.938 0.102 8.336 1 98.12 322 LYS A CA 1
ATOM 2512 C C . LYS A 1 322 ? 22.578 -1.304 8.805 1 98.12 322 LYS A C 1
ATOM 2514 O O . LYS A 1 322 ? 23.297 -1.896 9.617 1 98.12 322 LYS A O 1
ATOM 2519 N N . LEU A 1 323 ? 21.438 -1.818 8.352 1 98.62 323 LEU A N 1
ATOM 2520 C CA . LEU A 1 323 ? 20.938 -3.109 8.805 1 98.62 323 LEU A CA 1
ATOM 2521 C C . LEU A 1 323 ? 21.219 -4.199 7.777 1 98.62 323 LEU A C 1
ATOM 2523 O O . LEU A 1 323 ? 21.594 -3.9 6.641 1 98.62 323 LEU A O 1
ATOM 2527 N N . SER A 1 324 ? 21.047 -5.406 8.188 1 98.19 324 SER A N 1
ATOM 2528 C CA . SER A 1 324 ? 21.328 -6.547 7.324 1 98.19 324 SER A CA 1
ATOM 2529 C C . SER A 1 324 ? 20.047 -7.07 6.672 1 98.19 324 SER A C 1
ATOM 2531 O O . SER A 1 324 ? 18.953 -6.914 7.219 1 98.19 324 SER A O 1
ATOM 2533 N N . THR A 1 325 ? 20.203 -7.645 5.512 1 98.5 325 THR A N 1
ATOM 2534 C CA . THR A 1 325 ? 19.125 -8.328 4.816 1 98.5 325 THR A CA 1
ATOM 2535 C C . THR A 1 325 ? 19.328 -9.844 4.852 1 98.5 325 THR A C 1
ATOM 2537 O O . THR A 1 325 ? 20.344 -10.328 5.371 1 98.5 325 THR A O 1
ATOM 2540 N N . LYS A 1 326 ? 18.328 -10.547 4.395 1 98.44 326 LYS A N 1
ATOM 2541 C CA . LYS A 1 326 ? 18.406 -12.008 4.359 1 98.44 326 LYS A CA 1
ATOM 2542 C C . LYS A 1 326 ? 17.875 -12.547 3.035 1 98.44 326 LYS A C 1
ATOM 2544 O O . LYS A 1 326 ? 16.875 -12.055 2.508 1 98.44 326 LYS A O 1
ATOM 2549 N N . LEU A 1 327 ? 18.578 -13.539 2.547 1 98.62 327 LEU A N 1
ATOM 2550 C CA . LEU A 1 327 ? 18.062 -14.289 1.408 1 98.62 327 LEU A CA 1
ATOM 2551 C C . LEU A 1 327 ? 17.125 -15.398 1.871 1 98.62 327 LEU A C 1
ATOM 2553 O O . LEU A 1 327 ? 17.516 -16.25 2.67 1 98.62 327 LEU A O 1
ATOM 2557 N N . ILE A 1 328 ? 15.914 -15.414 1.465 1 98.56 328 ILE A N 1
ATOM 2558 C CA . ILE A 1 328 ? 14.961 -16.484 1.726 1 98.56 328 ILE A CA 1
ATOM 2559 C C . ILE A 1 328 ? 14.789 -17.328 0.472 1 98.56 328 ILE A C 1
ATOM 2561 O O . ILE A 1 328 ? 14.156 -16.906 -0.497 1 98.56 328 ILE A O 1
ATOM 2565 N N . ILE A 1 329 ? 15.312 -18.469 0.499 1 98.06 329 ILE A N 1
ATOM 2566 C CA . ILE A 1 329 ? 15.289 -19.375 -0.654 1 98.06 329 ILE A CA 1
ATOM 2567 C C . ILE A 1 329 ? 13.953 -20.109 -0.699 1 98.06 329 ILE A C 1
ATOM 2569 O O . ILE A 1 329 ? 13.562 -20.75 0.281 1 98.06 329 ILE A O 1
ATOM 2573 N N . ARG A 1 330 ? 13.266 -19.969 -1.822 1 97.5 330 ARG A N 1
ATOM 2574 C CA . ARG A 1 330 ? 12.039 -20.719 -2.086 1 97.5 330 ARG A CA 1
ATOM 2575 C C . ARG A 1 330 ? 12.086 -21.375 -3.457 1 97.5 330 ARG A C 1
ATOM 2577 O O . ARG A 1 330 ? 13.172 -21.688 -3.969 1 97.5 330 ARG A O 1
ATOM 2584 N N . GLU A 1 331 ? 10.992 -21.578 -4.109 1 96.44 331 GLU A N 1
ATOM 2585 C CA . GLU A 1 331 ? 10.906 -22.469 -5.254 1 96.44 331 GLU A CA 1
ATOM 2586 C C . GLU A 1 331 ? 11.414 -21.797 -6.523 1 96.44 331 GLU A C 1
ATOM 2588 O O . GLU A 1 331 ? 11.906 -22.469 -7.438 1 96.44 331 GLU A O 1
ATOM 2593 N N . SER A 1 332 ? 11.383 -20.453 -6.598 1 97.62 332 SER A N 1
ATOM 2594 C CA . SER A 1 332 ? 11.68 -19.766 -7.844 1 97.62 332 SER A CA 1
ATOM 2595 C C . SER A 1 332 ? 13.18 -19.781 -8.141 1 97.62 332 SER A C 1
ATOM 2597 O O . SER A 1 332 ? 13.602 -19.469 -9.258 1 97.62 332 SER A O 1
ATOM 2599 N N . CYS A 1 333 ? 13.984 -20.141 -7.148 1 96.25 333 CYS A N 1
ATOM 2600 C CA . CYS A 1 333 ? 15.43 -20.297 -7.32 1 96.25 333 CYS A CA 1
ATOM 2601 C C . CYS A 1 333 ? 15.992 -21.344 -6.363 1 96.25 333 CYS A C 1
ATOM 2603 O O . CYS A 1 333 ? 16.953 -21.062 -5.637 1 96.25 333 CYS A O 1
ATOM 2605 N N . SER A 1 334 ? 15.344 -22.484 -6.395 1 89.31 334 SER A N 1
ATOM 2606 C CA . SER A 1 334 ? 15.773 -23.609 -5.578 1 89.31 334 SER A CA 1
ATOM 2607 C C . SER A 1 334 ? 16.391 -24.719 -6.438 1 89.31 334 SER A C 1
ATOM 2609 O O . SER A 1 334 ? 15.781 -25.156 -7.418 1 89.31 334 SER A O 1
ATOM 2611 N N . PHE A 1 335 ? 17.562 -25 -6.145 1 84.44 335 PHE A N 1
ATOM 2612 C CA . PHE A 1 335 ? 18.297 -26.078 -6.785 1 84.44 335 PHE A CA 1
ATOM 2613 C C . PHE A 1 335 ? 19.406 -26.609 -5.867 1 84.44 335 PHE A C 1
ATOM 2615 O O . PHE A 1 335 ? 19.734 -25.969 -4.871 1 84.44 335 PHE A O 1
ATOM 2622 N N . ASN A 1 336 ? 19.734 -27.812 -6.145 1 72.81 336 ASN A N 1
ATOM 2623 C CA . ASN A 1 336 ? 20.938 -28.312 -5.469 1 72.81 336 ASN A CA 1
ATOM 2624 C C . ASN A 1 336 ? 22.203 -27.641 -6 1 72.81 336 ASN A C 1
ATOM 2626 O O . ASN A 1 336 ? 22.297 -27.375 -7.195 1 72.81 336 ASN A O 1
ATOM 2630 N N . LYS A 1 337 ? 22.859 -27.172 -5.133 1 66.5 337 LYS A N 1
ATOM 2631 C CA . LYS A 1 337 ? 24.078 -26.469 -5.531 1 66.5 337 LYS A CA 1
ATOM 2632 C C . LYS A 1 337 ? 24.953 -27.359 -6.414 1 66.5 337 LYS A C 1
ATOM 2634 O O . LYS A 1 337 ? 25.109 -28.562 -6.145 1 66.5 337 LYS A O 1
ATOM 2639 N N . THR A 1 338 ? 25.266 -26.844 -7.512 1 49.56 338 THR A N 1
ATOM 2640 C CA . THR A 1 338 ? 26.188 -27.562 -8.375 1 49.56 338 THR A CA 1
ATOM 2641 C C . THR A 1 338 ? 27.609 -27.484 -7.824 1 49.56 338 THR A C 1
ATOM 2643 O O . THR A 1 338 ? 27.984 -26.5 -7.188 1 49.56 338 THR A O 1
ATOM 2646 N N . MET B 1 1 ? 26.344 40.844 -7.391 1 32.59 1 MET B N 1
ATOM 2647 C CA . MET B 1 1 ? 24.953 41.219 -7.273 1 32.59 1 MET B CA 1
ATOM 2648 C C . MET B 1 1 ? 24.078 40.031 -6.891 1 32.59 1 MET B C 1
ATOM 2650 O O . MET B 1 1 ? 24.078 39.031 -7.578 1 32.59 1 MET B O 1
ATOM 2654 N N . LYS B 1 2 ? 23.812 39.812 -5.625 1 38.22 2 LYS B N 1
ATOM 2655 C CA . LYS B 1 2 ? 23.234 38.625 -4.961 1 38.22 2 LYS B CA 1
ATOM 2656 C C . LYS B 1 2 ? 21.906 38.25 -5.59 1 38.22 2 LYS B C 1
ATOM 2658 O O . LYS B 1 2 ? 21 39.062 -5.691 1 38.22 2 LYS B O 1
ATOM 2663 N N . ASN B 1 3 ? 21.766 37.375 -6.57 1 42.34 3 ASN B N 1
ATOM 2664 C CA . ASN B 1 3 ? 20.672 36.875 -7.395 1 42.34 3 ASN B CA 1
ATOM 2665 C C . ASN B 1 3 ? 19.5 36.375 -6.539 1 42.34 3 ASN B C 1
ATOM 2667 O O . ASN B 1 3 ? 19.422 35.188 -6.23 1 42.34 3 ASN B O 1
ATOM 2671 N N . ASN B 1 4 ? 18.953 37.125 -5.602 1 47.78 4 ASN B N 1
ATOM 2672 C CA . ASN B 1 4 ? 17.859 36.875 -4.676 1 47.78 4 ASN B CA 1
ATOM 2673 C C . ASN B 1 4 ? 16.547 36.625 -5.41 1 47.78 4 ASN B C 1
ATOM 2675 O O . ASN B 1 4 ? 16.234 37.344 -6.379 1 47.78 4 ASN B O 1
ATOM 2679 N N . LYS B 1 5 ? 15.953 35.562 -5.375 1 59.66 5 LYS B N 1
ATOM 2680 C CA . LYS B 1 5 ? 14.633 35.344 -5.953 1 59.66 5 LYS B CA 1
ATOM 2681 C C . LYS B 1 5 ? 13.688 36.5 -5.605 1 59.66 5 LYS B C 1
ATOM 2683 O O . LYS B 1 5 ? 13.695 37 -4.48 1 59.66 5 LYS B O 1
ATOM 2688 N N . PRO B 1 6 ? 13.008 36.969 -6.637 1 67 6 PRO B N 1
ATOM 2689 C CA . PRO B 1 6 ? 12.086 38.062 -6.383 1 67 6 PRO B CA 1
ATOM 2690 C C . PRO B 1 6 ? 11.023 37.719 -5.336 1 67 6 PRO B C 1
ATOM 2692 O O . PRO B 1 6 ? 10.578 36.562 -5.262 1 67 6 PRO B O 1
ATOM 2695 N N . THR B 1 7 ? 10.828 38.531 -4.352 1 71 7 THR B N 1
ATOM 2696 C CA . THR B 1 7 ? 9.82 38.406 -3.305 1 71 7 THR B CA 1
ATOM 2697 C C . THR B 1 7 ? 8.555 39.156 -3.674 1 71 7 THR B C 1
ATOM 2699 O O . THR B 1 7 ? 8.539 39.906 -4.664 1 71 7 THR B O 1
ATOM 2702 N N . LEU B 1 8 ? 7.52 38.844 -2.781 1 74.44 8 LEU B N 1
ATOM 2703 C CA . LEU B 1 8 ? 6.301 39.625 -2.943 1 74.44 8 LEU B CA 1
ATOM 2704 C C . LEU B 1 8 ? 6.598 41.094 -2.848 1 74.44 8 LEU B C 1
ATOM 2706 O O . LEU B 1 8 ? 5.973 41.906 -3.543 1 74.44 8 LEU B O 1
ATOM 2710 N N . HIS B 1 9 ? 7.605 41.344 -2.043 1 78.88 9 HIS B N 1
ATOM 2711 C CA . HIS B 1 9 ? 8.016 42.75 -1.876 1 78.88 9 HIS B CA 1
ATOM 2712 C C . HIS B 1 9 ? 8.648 43.281 -3.154 1 78.88 9 HIS B C 1
ATOM 2714 O O . HIS B 1 9 ? 8.414 44.438 -3.525 1 78.88 9 HIS B O 1
ATOM 2720 N N . ASP B 1 10 ? 9.344 42.438 -3.773 1 80.75 10 ASP B N 1
ATOM 2721 C CA . ASP B 1 10 ? 9.977 42.844 -5.023 1 80.75 10 ASP B CA 1
ATOM 2722 C C . ASP B 1 10 ? 8.938 43.094 -6.109 1 80.75 10 ASP B C 1
ATOM 2724 O O . ASP B 1 10 ? 9.047 44.062 -6.871 1 80.75 10 ASP B O 1
ATOM 2728 N N . VAL B 1 11 ? 7.98 42.219 -6.109 1 82.5 11 VAL B N 1
ATOM 2729 C CA . VAL B 1 11 ? 6.895 42.375 -7.074 1 82.5 11 VAL B CA 1
ATOM 2730 C C . VAL B 1 11 ? 6.145 43.656 -6.812 1 82.5 11 VAL B C 1
ATOM 2732 O O . VAL B 1 11 ? 5.855 44.406 -7.746 1 82.5 11 VAL B O 1
ATOM 2735 N N . ALA B 1 12 ? 5.93 43.875 -5.59 1 85 12 ALA B N 1
ATOM 2736 C CA . ALA B 1 12 ? 5.227 45.094 -5.195 1 85 12 ALA B CA 1
ATOM 2737 C C . ALA B 1 12 ? 6.016 46.312 -5.598 1 85 12 ALA B C 1
ATOM 2739 O O . ALA B 1 12 ? 5.449 47.281 -6.121 1 85 12 ALA B O 1
ATOM 2740 N N . ARG B 1 13 ? 7.195 46.25 -5.391 1 85.88 13 ARG B N 1
ATOM 2741 C CA . ARG B 1 13 ? 8.086 47.375 -5.719 1 85.88 13 ARG B CA 1
ATOM 2742 C C . ARG B 1 13 ? 8.102 47.625 -7.219 1 85.88 13 ARG B C 1
ATOM 2744 O O . ARG B 1 13 ? 7.957 48.781 -7.656 1 85.88 13 ARG B O 1
ATOM 2751 N N . VAL B 1 14 ? 8.219 46.594 -7.953 1 85.81 14 VAL B N 1
ATOM 2752 C CA . VAL B 1 14 ? 8.328 46.688 -9.406 1 85.81 14 VAL B CA 1
ATOM 2753 C C . VAL B 1 14 ? 6.984 47.125 -9.984 1 85.81 14 VAL B C 1
ATOM 2755 O O . VAL B 1 14 ? 6.938 47.938 -10.93 1 85.81 14 VAL B O 1
ATOM 2758 N N . ALA B 1 15 ? 5.934 46.625 -9.414 1 85.19 15 ALA B N 1
ATOM 2759 C CA . ALA B 1 15 ? 4.586 46.938 -9.883 1 85.19 15 ALA B CA 1
ATOM 2760 C C . ALA B 1 15 ? 4.125 48.312 -9.391 1 85.19 15 ALA B C 1
ATOM 2762 O O . ALA B 1 15 ? 3.16 48.875 -9.906 1 85.19 15 ALA B O 1
ATOM 2763 N N . GLY B 1 16 ? 4.855 48.875 -8.422 1 88.38 16 GLY B N 1
ATOM 2764 C CA . GLY B 1 16 ? 4.492 50.156 -7.844 1 88.38 16 GLY B CA 1
ATOM 2765 C C . GLY B 1 16 ? 3.211 50.094 -7.031 1 88.38 16 GLY B C 1
ATOM 2766 O O . GLY B 1 16 ? 2.416 51.031 -7.055 1 88.38 16 GLY B O 1
ATOM 2767 N N . VAL B 1 17 ? 2.922 48.969 -6.555 1 84.94 17 VAL B N 1
ATOM 2768 C CA . VAL B 1 17 ? 1.72 48.781 -5.75 1 84.94 17 VAL B CA 1
ATOM 2769 C C . VAL B 1 17 ? 2.1 48.25 -4.367 1 84.94 17 VAL B C 1
ATOM 2771 O O . VAL B 1 17 ? 3.266 47.938 -4.117 1 84.94 17 VAL B O 1
ATOM 2774 N N . SER B 1 18 ? 1.193 48.312 -3.463 1 80.56 18 SER B N 1
ATOM 2775 C CA . SER B 1 18 ? 1.436 47.781 -2.133 1 80.56 18 SER B CA 1
ATOM 2776 C C . SER B 1 18 ? 1.57 46.25 -2.178 1 80.56 18 SER B C 1
ATOM 2778 O O . SER B 1 18 ? 1.096 45.625 -3.115 1 80.56 18 SER B O 1
ATOM 2780 N N . ILE B 1 19 ? 2.168 45.688 -1.127 1 79.94 19 ILE B N 1
ATOM 2781 C CA . ILE B 1 19 ? 2.289 44.219 -0.993 1 79.94 19 ILE B CA 1
ATOM 2782 C C . ILE B 1 19 ? 0.9 43.594 -0.939 1 79.94 19 ILE B C 1
ATOM 2784 O O . ILE B 1 19 ? 0.676 42.531 -1.508 1 79.94 19 ILE B O 1
ATOM 2788 N N . ALA B 1 20 ? -0.024 44.312 -0.338 1 76.56 20 ALA B N 1
ATOM 2789 C CA . ALA B 1 20 ? -1.401 43.844 -0.231 1 76.56 20 ALA B CA 1
ATOM 2790 C C . ALA B 1 20 ? -2.059 43.75 -1.605 1 76.56 20 ALA B C 1
ATOM 2792 O O . ALA B 1 20 ? -2.797 42.781 -1.885 1 76.56 20 ALA B O 1
ATOM 2793 N N . THR B 1 21 ? -1.745 44.656 -2.424 1 78.38 21 THR B N 1
ATOM 2794 C CA . THR B 1 21 ? -2.301 44.688 -3.771 1 78.38 21 THR B CA 1
ATOM 2795 C C . THR B 1 21 ? -1.762 43.531 -4.602 1 78.38 21 THR B C 1
ATOM 2797 O O . THR B 1 21 ? -2.518 42.875 -5.316 1 78.38 21 THR B O 1
ATOM 2800 N N . VAL B 1 22 ? -0.422 43.219 -4.453 1 78.44 22 VAL B N 1
ATOM 2801 C CA . VAL B 1 22 ? 0.182 42.094 -5.164 1 78.44 22 VAL B CA 1
ATOM 2802 C C . VAL B 1 22 ? -0.444 40.781 -4.691 1 78.44 22 VAL B C 1
ATOM 2804 O O . VAL B 1 22 ? -0.807 39.938 -5.504 1 78.44 22 VAL B O 1
ATOM 2807 N N . SER B 1 23 ? -0.636 40.719 -3.455 1 72.5 23 SER B N 1
ATOM 2808 C CA . SER B 1 23 ? -1.238 39.531 -2.861 1 72.5 23 SER B CA 1
ATOM 2809 C C . SER B 1 23 ? -2.666 39.312 -3.359 1 72.5 23 SER B C 1
ATOM 2811 O O . SER B 1 23 ? -3.061 38.219 -3.688 1 72.5 23 SER B O 1
ATOM 2813 N N . ASN B 1 24 ? -3.305 40.438 -3.461 1 72.75 24 ASN B N 1
ATOM 2814 C CA . ASN B 1 24 ? -4.684 40.375 -3.93 1 72.75 24 ASN B CA 1
ATOM 2815 C C . ASN B 1 24 ? -4.766 39.938 -5.387 1 72.75 24 ASN B C 1
ATOM 2817 O O . ASN B 1 24 ? -5.656 39.156 -5.762 1 72.75 24 ASN B O 1
ATOM 2821 N N . VAL B 1 25 ? -3.883 40.406 -6.117 1 74.56 25 VAL B N 1
ATOM 2822 C CA . VAL B 1 25 ? -3.859 40.031 -7.535 1 74.56 25 VAL B CA 1
ATOM 2823 C C . VAL B 1 25 ? -3.5 38.562 -7.699 1 74.56 25 VAL B C 1
ATOM 2825 O O . VAL B 1 25 ? -4.125 37.844 -8.484 1 74.56 25 VAL B O 1
ATOM 2828 N N . LEU B 1 26 ? -2.57 38.125 -6.895 1 70.12 26 LEU B N 1
ATOM 2829 C CA . LEU B 1 26 ? -2.076 36.75 -7.004 1 70.12 26 LEU B CA 1
ATOM 2830 C C . LEU B 1 26 ? -3.115 35.75 -6.492 1 70.12 26 LEU B C 1
ATOM 2832 O O . LEU B 1 26 ? -3.168 34.594 -6.957 1 70.12 26 LEU B O 1
ATOM 2836 N N . ASN B 1 27 ? -4.035 36.281 -5.586 1 65.69 27 ASN B N 1
ATOM 2837 C CA . ASN B 1 27 ? -5.035 35.438 -4.973 1 65.69 27 ASN B CA 1
ATOM 2838 C C . ASN B 1 27 ? -6.418 35.656 -5.586 1 65.69 27 ASN B C 1
ATOM 2840 O O . ASN B 1 27 ? -7.43 35.25 -5.004 1 65.69 27 ASN B O 1
ATOM 2844 N N . ASN B 1 28 ? -6.438 36.219 -6.586 1 61.38 28 ASN B N 1
ATOM 2845 C CA . ASN B 1 28 ? -7.625 36.531 -7.363 1 61.38 28 ASN B CA 1
ATOM 2846 C C . ASN B 1 28 ? -8.672 37.25 -6.512 1 61.38 28 ASN B C 1
ATOM 2848 O O . ASN B 1 28 ? -9.875 37.031 -6.684 1 61.38 28 ASN B O 1
ATOM 2852 N N . LYS B 1 29 ? -8.305 37.844 -5.555 1 59 29 LYS B N 1
ATOM 2853 C CA . LYS B 1 29 ? -9.188 38.719 -4.77 1 59 29 LYS B CA 1
ATOM 2854 C C . LYS B 1 29 ? -9.188 40.125 -5.301 1 59 29 LYS B C 1
ATOM 2856 O O . LYS B 1 29 ? -9.336 41.094 -4.535 1 59 29 LYS B O 1
ATOM 2861 N N . SER B 1 30 ? -8.992 40.219 -6.504 1 56.34 30 SER B N 1
ATOM 2862 C CA . SER B 1 30 ? -8.742 41.531 -7.105 1 56.34 30 SER B CA 1
ATOM 2863 C C . SER B 1 30 ? -10.031 42.125 -7.68 1 56.34 30 SER B C 1
ATOM 2865 O O . SER B 1 30 ? -9.984 43 -8.531 1 56.34 30 SER B O 1
ATOM 2867 N N . SER B 1 31 ? -11.07 41.656 -7.199 1 59.41 31 SER B N 1
ATOM 2868 C CA . SER B 1 31 ? -12.281 42.219 -7.816 1 59.41 31 SER B CA 1
ATOM 2869 C C . SER B 1 31 ? -12.32 43.719 -7.73 1 59.41 31 SER B C 1
ATOM 2871 O O . SER B 1 31 ? -12.891 44.375 -8.602 1 59.41 31 SER B O 1
ATOM 2873 N N . GLU B 1 32 ? -11.68 44.312 -6.863 1 64.06 32 GLU B N 1
ATOM 2874 C CA . GLU B 1 32 ? -11.781 45.75 -6.723 1 64.06 32 GLU B CA 1
ATOM 2875 C C . GLU B 1 32 ? -10.586 46.438 -7.363 1 64.06 32 GLU B C 1
ATOM 2877 O O . GLU B 1 32 ? -10.531 47.688 -7.398 1 64.06 32 GLU B O 1
ATOM 2882 N N . LEU B 1 33 ? -9.758 45.688 -7.914 1 70.69 33 LEU B N 1
ATOM 2883 C CA . LEU B 1 33 ? -8.57 46.312 -8.477 1 70.69 33 LEU B CA 1
ATOM 2884 C C . LEU B 1 33 ? -8.758 46.594 -9.969 1 70.69 33 LEU B C 1
ATOM 2886 O O . LEU B 1 33 ? -9.438 45.844 -10.664 1 70.69 33 LEU B O 1
ATOM 2890 N N . SER B 1 34 ? -8.391 47.75 -10.422 1 76.62 34 SER B N 1
ATOM 2891 C CA . SER B 1 34 ? -8.477 48.125 -11.828 1 76.62 34 SER B CA 1
ATOM 2892 C C . SER B 1 34 ? -7.645 47.188 -12.703 1 76.62 34 SER B C 1
ATOM 2894 O O . SER B 1 34 ? -6.664 46.625 -12.242 1 76.62 34 SER B O 1
ATOM 2896 N N . ASP B 1 35 ? -8.086 46.969 -13.891 1 76.06 35 ASP B N 1
ATOM 2897 C CA . ASP B 1 35 ? -7.367 46.156 -14.867 1 76.06 35 ASP B CA 1
ATOM 2898 C C . ASP B 1 35 ? -5.93 46.625 -15.039 1 76.06 35 ASP B C 1
ATOM 2900 O O . ASP B 1 35 ? -5.016 45.844 -15.227 1 76.06 35 ASP B O 1
ATOM 2904 N N . LYS B 1 36 ? -5.793 47.875 -14.938 1 81.31 36 LYS B N 1
ATOM 2905 C CA . LYS B 1 36 ? -4.469 48.469 -15.094 1 81.31 36 LYS B CA 1
ATOM 2906 C C . LYS B 1 36 ? -3.525 48 -13.984 1 81.31 36 LYS B C 1
ATOM 2908 O O . LYS B 1 36 ? -2.371 47.656 -14.25 1 81.31 36 LYS B O 1
ATOM 2913 N N . THR B 1 37 ? -4.035 47.938 -12.82 1 81.69 37 THR B N 1
ATOM 2914 C CA . THR B 1 37 ? -3.238 47.531 -11.672 1 81.69 37 THR B CA 1
ATOM 2915 C C . THR B 1 37 ? -2.922 46.031 -11.742 1 81.69 37 THR B C 1
ATOM 2917 O O . THR B 1 37 ? -1.801 45.625 -11.438 1 81.69 37 THR B O 1
ATOM 2920 N N . LYS B 1 38 ? -3.852 45.312 -12.109 1 81.38 38 LYS B N 1
ATOM 2921 C CA . LYS B 1 38 ? -3.66 43.875 -12.289 1 81.38 38 LYS B CA 1
ATOM 2922 C C . LYS B 1 38 ? -2.562 43.594 -13.312 1 81.38 38 LYS B C 1
ATOM 2924 O O . LYS B 1 38 ? -1.704 42.75 -13.086 1 81.38 38 LYS B O 1
ATOM 2929 N N . ASP B 1 39 ? -2.695 44.312 -14.305 1 82.62 39 ASP B N 1
ATOM 2930 C CA . ASP B 1 39 ? -1.724 44.156 -15.383 1 82.62 39 ASP B CA 1
ATOM 2931 C C . ASP B 1 39 ? -0.315 44.5 -14.906 1 82.62 39 ASP B C 1
ATOM 2933 O O . ASP B 1 39 ? 0.653 43.844 -15.266 1 82.62 39 ASP B O 1
ATOM 2937 N N . LYS B 1 40 ? -0.165 45.531 -14.195 1 84.69 40 LYS B N 1
ATOM 2938 C CA . LYS B 1 40 ? 1.128 45.938 -13.656 1 84.69 40 LYS B CA 1
ATOM 2939 C C . LYS B 1 40 ? 1.738 44.844 -12.789 1 84.69 40 LYS B C 1
ATOM 2941 O O . LYS B 1 40 ? 2.936 44.562 -12.883 1 84.69 40 LYS B O 1
ATOM 2946 N N . VAL B 1 41 ? 0.859 44.281 -11.969 1 83.12 41 VAL B N 1
ATOM 2947 C CA . VAL B 1 41 ? 1.315 43.219 -11.062 1 83.12 41 VAL B CA 1
ATOM 2948 C C . VAL B 1 41 ? 1.732 42 -11.867 1 83.12 41 VAL B C 1
ATOM 2950 O O . VAL B 1 41 ? 2.799 41.438 -11.625 1 83.12 41 VAL B O 1
ATOM 2953 N N . LEU B 1 42 ? 0.907 41.656 -12.75 1 80.44 42 LEU B N 1
ATOM 2954 C CA . LEU B 1 42 ? 1.197 40.469 -13.562 1 80.44 42 LEU B CA 1
ATOM 2955 C C . LEU B 1 42 ? 2.465 40.688 -14.383 1 80.44 42 LEU B C 1
ATOM 2957 O O . LEU B 1 42 ? 3.273 39.781 -14.531 1 80.44 42 LEU B O 1
ATOM 2961 N N . ASN B 1 43 ? 2.604 41.875 -14.961 1 81.19 43 ASN B N 1
ATOM 2962 C CA . ASN B 1 43 ? 3.811 42.219 -15.711 1 81.19 43 ASN B CA 1
ATOM 2963 C C . ASN B 1 43 ? 5.051 42.188 -14.82 1 81.19 43 ASN B C 1
ATOM 2965 O O . ASN B 1 43 ? 6.109 41.719 -15.25 1 81.19 43 ASN B O 1
ATOM 2969 N N . ALA B 1 44 ? 4.965 42.625 -13.586 1 82.56 44 ALA B N 1
ATOM 2970 C CA . ALA B 1 44 ? 6.066 42.594 -12.625 1 82.56 44 ALA B CA 1
ATOM 2971 C C . ALA B 1 44 ? 6.438 41.156 -12.281 1 82.56 44 ALA B C 1
ATOM 2973 O O . ALA B 1 44 ? 7.621 40.812 -12.164 1 82.56 44 ALA B O 1
ATOM 2974 N N . ILE B 1 45 ? 5.406 40.344 -12.125 1 77.44 45 ILE B N 1
ATOM 2975 C CA . ILE B 1 45 ? 5.609 38.938 -11.852 1 77.44 45 ILE B CA 1
ATOM 2976 C C . ILE B 1 45 ? 6.395 38.312 -12.992 1 77.44 45 ILE B C 1
ATOM 2978 O O . ILE B 1 45 ? 7.344 37.562 -12.758 1 77.44 45 ILE B O 1
ATOM 2982 N N . GLU B 1 46 ? 6.023 38.625 -14.141 1 76.88 46 GLU B N 1
ATOM 2983 C CA . GLU B 1 46 ? 6.684 38.094 -15.336 1 76.88 46 GLU B CA 1
ATOM 2984 C C . GLU B 1 46 ? 8.102 38.656 -15.453 1 76.88 46 GLU B C 1
ATOM 2986 O O . GLU B 1 46 ? 9.039 37.906 -15.75 1 76.88 46 GLU B O 1
ATOM 2991 N N . THR B 1 47 ? 8.227 39.938 -15.297 1 78.62 47 THR B N 1
ATOM 2992 C CA . THR B 1 47 ? 9.516 40.625 -15.422 1 78.62 47 THR B CA 1
ATOM 2993 C C . THR B 1 47 ? 10.516 40.062 -14.406 1 78.62 47 THR B C 1
ATOM 2995 O O . THR B 1 47 ? 11.695 39.906 -14.719 1 78.62 47 THR B O 1
ATOM 2998 N N . LEU B 1 48 ? 9.984 39.781 -13.172 1 77.12 48 LEU B N 1
ATOM 2999 C CA . LEU B 1 48 ? 10.859 39.344 -12.094 1 77.12 48 LEU B CA 1
ATOM 3000 C C . LEU B 1 48 ? 10.953 37.812 -12.062 1 77.12 48 LEU B C 1
ATOM 3002 O O . LEU B 1 48 ? 11.742 37.25 -11.297 1 77.12 48 LEU B O 1
ATOM 3006 N N . ASN B 1 49 ? 10.156 37.25 -13.016 1 73.31 49 ASN B N 1
ATOM 3007 C CA . ASN B 1 49 ? 10 35.812 -12.969 1 73.31 49 ASN B CA 1
ATOM 3008 C C . ASN B 1 49 ? 9.648 35.312 -11.562 1 73.31 49 ASN B C 1
ATOM 3010 O O . ASN B 1 49 ? 10.266 34.375 -11.047 1 73.31 49 ASN B O 1
ATOM 3014 N N . TYR B 1 50 ? 8.82 36.156 -11.047 1 63.94 50 TYR B N 1
ATOM 3015 C CA . TYR B 1 50 ? 8.375 35.875 -9.695 1 63.94 50 TYR B CA 1
ATOM 3016 C C . TYR B 1 50 ? 7.395 34.688 -9.695 1 63.94 50 TYR B C 1
ATOM 3018 O O . TYR B 1 50 ? 6.441 34.656 -10.477 1 63.94 50 TYR B O 1
ATOM 3026 N N . GLU B 1 51 ? 7.734 33.719 -9.07 1 54.59 51 GLU B N 1
ATOM 3027 C CA . GLU B 1 51 ? 6.812 32.594 -8.797 1 54.59 51 GLU B CA 1
ATOM 3028 C C . GLU B 1 51 ? 6.262 32.688 -7.379 1 54.59 51 GLU B C 1
ATOM 3030 O O . GLU B 1 51 ? 7.027 32.688 -6.41 1 54.59 51 GLU B O 1
ATOM 3035 N N . PRO B 1 52 ? 5.016 33.188 -7.312 1 47.41 52 PRO B N 1
ATOM 3036 C CA . PRO B 1 52 ? 4.461 33.188 -5.957 1 47.41 52 PRO B CA 1
ATOM 3037 C C . PRO B 1 52 ? 4.801 31.922 -5.164 1 47.41 52 PRO B C 1
ATOM 3039 O O . PRO B 1 52 ? 4.809 30.828 -5.723 1 47.41 52 PRO B O 1
ATOM 3042 N N . ASN B 1 53 ? 5.648 32.156 -4.25 1 42.84 53 ASN B N 1
ATOM 3043 C CA . ASN B 1 53 ? 5.844 31 -3.395 1 42.84 53 ASN B CA 1
ATOM 3044 C C . ASN B 1 53 ? 4.512 30.359 -2.992 1 42.84 53 ASN B C 1
ATOM 3046 O O . ASN B 1 53 ? 3.65 31.031 -2.422 1 42.84 53 ASN B O 1
ATOM 3050 N N . GLN B 1 54 ? 4.023 29.578 -3.703 1 41.53 54 GLN B N 1
ATOM 3051 C CA . GLN B 1 54 ? 2.77 28.875 -3.438 1 41.53 54 GLN B CA 1
ATOM 3052 C C . GLN B 1 54 ? 2.559 28.672 -1.938 1 41.53 54 GLN B C 1
ATOM 3054 O O . GLN B 1 54 ? 1.422 28.609 -1.47 1 41.53 54 GLN B O 1
ATOM 3059 N N . PHE B 1 55 ? 3.627 28.594 -1.163 1 40.06 55 PHE B N 1
ATOM 3060 C CA . PHE B 1 55 ? 3.582 28.469 0.288 1 40.06 55 PHE B CA 1
ATOM 3061 C C . PHE B 1 55 ? 2.986 29.719 0.925 1 40.06 55 PHE B C 1
ATOM 3063 O O . PHE B 1 55 ? 2.258 29.625 1.916 1 40.06 55 PHE B O 1
ATOM 3070 N N . ALA B 1 56 ? 3.186 30.859 0.356 1 41.12 56 ALA B N 1
ATOM 3071 C CA . ALA B 1 56 ? 2.656 32.125 0.85 1 41.12 56 ALA B CA 1
ATOM 3072 C C . ALA B 1 56 ? 1.154 32.219 0.605 1 41.12 56 ALA B C 1
ATOM 3074 O O . ALA B 1 56 ? 0.444 32.906 1.336 1 41.12 56 ALA B O 1
ATOM 3075 N N . ARG B 1 57 ? 0.722 31.547 -0.292 1 40.88 57 ARG B N 1
ATOM 3076 C CA . ARG B 1 57 ? -0.715 31.609 -0.537 1 40.88 57 ARG B CA 1
ATOM 3077 C C . ARG B 1 57 ? -1.489 30.844 0.528 1 40.88 57 ARG B C 1
ATOM 3079 O O . ARG B 1 57 ? -2.611 31.219 0.875 1 40.88 57 ARG B O 1
ATOM 3086 N N . GLY B 1 58 ? -1.07 29.578 0.897 1 43.56 58 GLY B N 1
ATOM 3087 C CA . GLY B 1 58 ? -1.708 28.938 2.031 1 43.56 58 GLY B CA 1
ATOM 3088 C C . GLY B 1 58 ? -1.783 29.828 3.26 1 43.56 58 GLY B C 1
ATOM 3089 O O . GLY B 1 58 ? -2.695 29.688 4.078 1 43.56 58 GLY B O 1
ATOM 3090 N N . LEU B 1 59 ? -0.831 30.656 3.346 1 40.69 59 LEU B N 1
ATOM 3091 C CA . LEU B 1 59 ? -0.781 31.609 4.449 1 40.69 59 LEU B CA 1
ATOM 3092 C C . LEU B 1 59 ? -1.991 32.531 4.422 1 40.69 59 LEU B C 1
ATOM 3094 O O . LEU B 1 59 ? -2.512 32.906 5.477 1 40.69 59 LEU B O 1
ATOM 3098 N N . LYS B 1 60 ? -2.426 32.906 3.244 1 41.25 60 LYS B N 1
ATOM 3099 C CA . LYS B 1 60 ? -3.51 33.875 3.289 1 41.25 60 LYS B CA 1
ATOM 3100 C C . LYS B 1 60 ? -4.824 33.219 3.701 1 41.25 60 LYS B C 1
ATOM 3102 O O . LYS B 1 60 ? -5.648 33.844 4.375 1 41.25 60 LYS B O 1
ATOM 3107 N N . THR B 1 61 ? -5.125 32.094 3.129 1 49.44 61 THR B N 1
ATOM 3108 C CA . THR B 1 61 ? -6.395 31.484 3.514 1 49.44 61 THR B CA 1
ATOM 3109 C C . THR B 1 61 ? -6.266 30.75 4.852 1 49.44 61 THR B C 1
ATOM 3111 O O . THR B 1 61 ? -7.27 30.328 5.43 1 49.44 61 THR B O 1
ATOM 3114 N N . GLY B 1 62 ? -5.027 30.75 5.367 1 63.19 62 GLY B N 1
ATOM 3115 C CA . GLY B 1 62 ? -4.77 30.109 6.641 1 63.19 62 GLY B CA 1
ATOM 3116 C C . GLY B 1 62 ? -4.805 28.594 6.559 1 63.19 62 GLY B C 1
ATOM 3117 O O . GLY B 1 62 ? -4.645 27.906 7.57 1 63.19 62 GLY B O 1
ATOM 3118 N N . ARG B 1 63 ? -5.145 28.094 5.223 1 74.56 63 ARG B N 1
ATOM 3119 C CA . ARG B 1 63 ? -5.184 26.641 5.125 1 74.56 63 ARG B CA 1
ATOM 3120 C C . ARG B 1 63 ? -3.949 26.109 4.406 1 74.56 63 ARG B C 1
ATOM 3122 O O . ARG B 1 63 ? -3.414 26.766 3.51 1 74.56 63 ARG B O 1
ATOM 3129 N N . SER B 1 64 ? -3.605 24.922 4.793 1 84.56 64 SER B N 1
ATOM 3130 C CA . SER B 1 64 ? -2.504 24.266 4.105 1 84.56 64 SER B CA 1
ATOM 3131 C C . SER B 1 64 ? -2.957 23.672 2.775 1 84.56 64 SER B C 1
ATOM 3133 O O . SER B 1 64 ? -4.152 23.641 2.479 1 84.56 64 SER B O 1
ATOM 3135 N N . ASN B 1 65 ? -2.107 23.297 1.924 1 90.44 65 ASN B N 1
ATOM 3136 C CA . ASN B 1 65 ? -2.436 22.656 0.653 1 90.44 65 ASN B CA 1
ATOM 3137 C C . ASN B 1 65 ? -2.471 21.141 0.783 1 90.44 65 ASN B C 1
ATOM 3139 O O . ASN B 1 65 ? -2.209 20.422 -0.185 1 90.44 65 ASN B O 1
ATOM 3143 N N . ILE B 1 66 ? -2.789 20.703 1.97 1 94.06 66 ILE B N 1
ATOM 3144 C CA . ILE B 1 66 ? -2.822 19.266 2.234 1 94.06 66 ILE B CA 1
ATOM 3145 C C . ILE B 1 66 ? -4.27 18.781 2.314 1 94.06 66 ILE B C 1
ATOM 3147 O O . ILE B 1 66 ? -5.102 19.422 2.967 1 94.06 66 ILE B O 1
ATOM 3151 N N . ILE B 1 67 ? -4.531 17.766 1.58 1 97.38 67 ILE B N 1
ATOM 3152 C CA . ILE B 1 67 ? -5.734 16.953 1.773 1 97.38 67 ILE B CA 1
ATOM 3153 C C . ILE B 1 67 ? -5.398 15.727 2.617 1 97.38 67 ILE B C 1
ATOM 3155 O O . ILE B 1 67 ? -4.5 14.953 2.273 1 97.38 67 ILE B O 1
ATOM 3159 N N . ALA B 1 68 ? -6.098 15.578 3.756 1 97.88 68 ALA B N 1
ATOM 3160 C CA . ALA B 1 68 ? -5.871 14.406 4.598 1 97.88 68 ALA B CA 1
ATOM 3161 C C . ALA B 1 68 ? -6.762 13.242 4.168 1 97.88 68 ALA B C 1
ATOM 3163 O O . ALA B 1 68 ? -7.98 13.398 4.043 1 97.88 68 ALA B O 1
ATOM 3164 N N . PHE B 1 69 ? -6.164 12.219 3.865 1 98.5 69 PHE B N 1
ATOM 3165 C CA . PHE B 1 69 ? -6.863 10.977 3.555 1 98.5 69 PHE B CA 1
ATOM 3166 C C . PHE B 1 69 ? -6.707 9.969 4.688 1 98.5 69 PHE B C 1
ATOM 3168 O O . PHE B 1 69 ? -5.645 9.367 4.844 1 98.5 69 PHE B O 1
ATOM 3175 N N . ILE B 1 70 ? -7.734 9.773 5.488 1 98.5 70 ILE B N 1
ATOM 3176 C CA . ILE B 1 70 ? -7.703 8.875 6.637 1 98.5 70 ILE B CA 1
ATOM 3177 C C . ILE B 1 70 ? -8.312 7.527 6.25 1 98.5 70 ILE B C 1
ATOM 3179 O O . ILE B 1 70 ? -9.523 7.434 6.016 1 98.5 70 ILE B O 1
ATOM 3183 N N . VAL B 1 71 ? -7.473 6.512 6.227 1 98.38 71 VAL B N 1
ATOM 3184 C CA . VAL B 1 71 ? -7.898 5.191 5.777 1 98.38 71 VAL B CA 1
ATOM 3185 C C . VAL B 1 71 ? -7.977 4.238 6.969 1 98.38 71 VAL B C 1
ATOM 3187 O O . VAL B 1 71 ? -7.305 4.445 7.98 1 98.38 71 VAL B O 1
ATOM 3190 N N . PRO B 1 72 ? -8.773 3.17 6.895 1 97.94 72 PRO B N 1
ATOM 3191 C CA . PRO B 1 72 ? -9 2.287 8.047 1 97.94 72 PRO B CA 1
ATOM 3192 C C . PRO B 1 72 ? -7.93 1.207 8.172 1 97.94 72 PRO B C 1
ATOM 3194 O O . PRO B 1 72 ? -7.816 0.567 9.227 1 97.94 72 PRO B O 1
ATOM 3197 N N . ASP B 1 73 ? -7.191 0.95 7.086 1 96.5 73 ASP B N 1
ATOM 3198 C CA . ASP B 1 73 ? -6.168 -0.087 7.047 1 96.5 73 ASP B CA 1
ATOM 3199 C C . ASP B 1 73 ? -5.273 0.067 5.816 1 96.5 73 ASP B C 1
ATOM 3201 O O . ASP B 1 73 ? -5.371 1.061 5.094 1 96.5 73 ASP B O 1
ATOM 3205 N N . GLN B 1 74 ? -4.383 -0.865 5.645 1 95.19 74 GLN B N 1
ATOM 3206 C CA . GLN B 1 74 ? -3.41 -0.77 4.559 1 95.19 74 GLN B CA 1
ATOM 3207 C C . GLN B 1 74 ? -3.811 -1.655 3.383 1 95.19 74 GLN B C 1
ATOM 3209 O O . GLN B 1 74 ? -2.959 -2.301 2.768 1 95.19 74 GLN B O 1
ATOM 3214 N N . ASN B 1 75 ? -5.137 -1.82 3.174 1 96.5 75 ASN B N 1
ATOM 3215 C CA . ASN B 1 75 ? -5.633 -2.469 1.966 1 96.5 75 ASN B CA 1
ATOM 3216 C C . ASN B 1 75 ? -5.145 -1.759 0.707 1 96.5 75 ASN B C 1
ATOM 3218 O O . ASN B 1 75 ? -5.34 -0.552 0.553 1 96.5 75 ASN B O 1
ATOM 3222 N N . PRO B 1 76 ? -4.512 -2.551 -0.243 1 95.62 76 PRO B N 1
ATOM 3223 C CA . PRO B 1 76 ? -3.98 -1.938 -1.464 1 95.62 76 PRO B CA 1
ATOM 3224 C C . PRO B 1 76 ? -5.047 -1.188 -2.258 1 95.62 76 PRO B C 1
ATOM 3226 O O . PRO B 1 76 ? -4.719 -0.289 -3.039 1 95.62 76 PRO B O 1
ATOM 3229 N N . PHE B 1 77 ? -6.254 -1.497 -2.043 1 96.94 77 PHE B N 1
ATOM 3230 C CA . PHE B 1 77 ? -7.352 -0.76 -2.654 1 96.94 77 PHE B CA 1
ATOM 3231 C C . PHE B 1 77 ? -7.215 0.735 -2.391 1 96.94 77 PHE B C 1
ATOM 3233 O O . PHE B 1 77 ? -7.355 1.547 -3.307 1 96.94 77 PHE B O 1
ATOM 3240 N N . PHE B 1 78 ? -6.855 1.12 -1.225 1 97.12 78 PHE B N 1
ATOM 3241 C CA . PHE B 1 78 ? -6.773 2.527 -0.851 1 97.12 78 PHE B CA 1
ATOM 3242 C C . PHE B 1 78 ? -5.543 3.18 -1.469 1 97.12 78 PHE B C 1
ATOM 3244 O O . PHE B 1 78 ? -5.555 4.371 -1.783 1 97.12 78 PHE B O 1
ATOM 3251 N N . THR B 1 79 ? -4.488 2.402 -1.635 1 94.62 79 THR B N 1
ATOM 3252 C CA . THR B 1 79 ? -3.305 2.924 -2.307 1 94.62 79 THR B CA 1
ATOM 3253 C C . THR B 1 79 ? -3.609 3.25 -3.766 1 94.62 79 THR B C 1
ATOM 3255 O O . THR B 1 79 ? -3.113 4.242 -4.301 1 94.62 79 THR B O 1
ATOM 3258 N N . GLU B 1 80 ? -4.383 2.385 -4.355 1 94.88 80 GLU B N 1
ATOM 3259 C CA . GLU B 1 80 ? -4.773 2.625 -5.742 1 94.88 80 GLU B CA 1
ATOM 3260 C C . GLU B 1 80 ? -5.648 3.869 -5.859 1 94.88 80 GLU B C 1
ATOM 3262 O O . GLU B 1 80 ? -5.461 4.68 -6.77 1 94.88 80 GLU B O 1
ATOM 3267 N N . VAL B 1 81 ? -6.574 4.016 -4.973 1 96.88 81 VAL B N 1
ATOM 3268 C CA . VAL B 1 81 ? -7.43 5.199 -4.973 1 96.88 81 VAL B CA 1
ATOM 3269 C C . VAL B 1 81 ? -6.582 6.449 -4.738 1 96.88 81 VAL B C 1
ATOM 3271 O O . VAL B 1 81 ? -6.789 7.477 -5.387 1 96.88 81 VAL B O 1
ATOM 3274 N N . LEU B 1 82 ? -5.664 6.32 -3.83 1 95.88 82 LEU B N 1
ATOM 3275 C CA . LEU B 1 82 ? -4.77 7.418 -3.479 1 95.88 82 LEU B CA 1
ATOM 3276 C C . LEU B 1 82 ? -4 7.906 -4.699 1 95.88 82 LEU B C 1
ATOM 3278 O O . LEU B 1 82 ? -3.826 9.109 -4.891 1 95.88 82 LEU B O 1
ATOM 3282 N N . THR B 1 83 ? -3.535 6.969 -5.445 1 92.75 83 THR B N 1
ATOM 3283 C CA . THR B 1 83 ? -2.777 7.312 -6.645 1 92.75 83 THR B CA 1
ATOM 3284 C C . THR B 1 83 ? -3.6 8.211 -7.562 1 92.75 83 THR B C 1
ATOM 3286 O O . THR B 1 83 ? -3.1 9.227 -8.055 1 92.75 83 THR B O 1
ATOM 3289 N N . GLU B 1 84 ? -4.812 7.859 -7.715 1 94.38 84 GLU B N 1
ATOM 3290 C CA . GLU B 1 84 ? -5.688 8.609 -8.617 1 94.38 84 GLU B CA 1
ATOM 3291 C C . GLU B 1 84 ? -6.059 9.961 -8.016 1 94.38 84 GLU B C 1
ATOM 3293 O O . GLU B 1 84 ? -6.078 10.977 -8.727 1 94.38 84 GLU B O 1
ATOM 3298 N N . ILE B 1 85 ? -6.32 10.023 -6.715 1 96.88 85 ILE B N 1
ATOM 3299 C CA . ILE B 1 85 ? -6.637 11.273 -6.047 1 96.88 85 ILE B CA 1
ATOM 3300 C C . ILE B 1 85 ? -5.441 12.227 -6.137 1 96.88 85 ILE B C 1
ATOM 3302 O O . ILE B 1 85 ? -5.605 13.414 -6.426 1 96.88 85 ILE B O 1
ATOM 3306 N N . SER B 1 86 ? -4.297 11.672 -5.832 1 94.5 86 SER B N 1
ATOM 3307 C CA . SER B 1 86 ? -3.076 12.469 -5.816 1 94.5 86 SER B CA 1
ATOM 3308 C C . SER B 1 86 ? -2.791 13.07 -7.188 1 94.5 86 SER B C 1
ATOM 3310 O O . SER B 1 86 ? -2.404 14.242 -7.289 1 94.5 86 SER B O 1
ATOM 3312 N N . HIS B 1 87 ? -3.002 12.273 -8.188 1 91.62 87 HIS B N 1
ATOM 3313 C CA . HIS B 1 87 ? -2.787 12.734 -9.555 1 91.62 87 HIS B CA 1
ATOM 3314 C C . HIS B 1 87 ? -3.693 13.914 -9.891 1 91.62 87 HIS B C 1
ATOM 3316 O O . HIS B 1 87 ? -3.232 14.922 -10.43 1 91.62 87 HIS B O 1
ATOM 3322 N N . GLU B 1 88 ? -4.879 13.836 -9.539 1 92.38 88 GLU B N 1
ATOM 3323 C CA . GLU B 1 88 ? -5.855 14.883 -9.844 1 92.38 88 GLU B CA 1
ATOM 3324 C C . GLU B 1 88 ? -5.625 16.125 -8.992 1 92.38 88 GLU B C 1
ATOM 3326 O O . GLU B 1 88 ? -5.73 17.25 -9.484 1 92.38 88 GLU B O 1
ATOM 3331 N N . CYS B 1 89 ? -5.289 15.898 -7.746 1 93 89 CYS B N 1
ATOM 3332 C CA . CYS B 1 89 ? -5.098 17 -6.816 1 93 89 CYS B CA 1
ATOM 3333 C C . CYS B 1 89 ? -3.842 17.797 -7.16 1 93 89 CYS B C 1
ATOM 3335 O O . CYS B 1 89 ? -3.785 19.016 -6.941 1 93 89 CYS B O 1
ATOM 3337 N N . GLN B 1 90 ? -2.936 17.109 -7.648 1 89.06 90 GLN B N 1
ATOM 3338 C CA . GLN B 1 90 ? -1.676 17.75 -8.008 1 89.06 90 GLN B CA 1
ATOM 3339 C C . GLN B 1 90 ? -1.893 18.859 -9.039 1 89.06 90 GLN B C 1
ATOM 3341 O O . GLN B 1 90 ? -1.198 19.875 -9.031 1 89.06 90 GLN B O 1
ATOM 3346 N N . LYS B 1 91 ? -2.83 18.672 -9.891 1 87.69 91 LYS B N 1
ATOM 3347 C CA . LYS B 1 91 ? -3.164 19.656 -10.914 1 87.69 91 LYS B CA 1
ATOM 3348 C C . LYS B 1 91 ? -3.568 20.984 -10.281 1 87.69 91 LYS B C 1
ATOM 3350 O O . LYS B 1 91 ? -3.5 22.031 -10.922 1 87.69 91 LYS B O 1
ATOM 3355 N N . HIS B 1 92 ? -3.957 20.953 -9.055 1 86.88 92 HIS B N 1
ATOM 3356 C CA . HIS B 1 92 ? -4.398 22.156 -8.328 1 86.88 92 HIS B CA 1
ATOM 3357 C C . HIS B 1 92 ? -3.436 22.5 -7.195 1 86.88 92 HIS B C 1
ATOM 3359 O O . HIS B 1 92 ? -3.812 23.172 -6.242 1 86.88 92 HIS B O 1
ATOM 3365 N N . HIS B 1 93 ? -2.246 21.875 -7.25 1 87 93 HIS B N 1
ATOM 3366 C CA . HIS B 1 93 ? -1.174 22.125 -6.297 1 87 93 HIS B CA 1
ATOM 3367 C C . HIS B 1 93 ? -1.578 21.703 -4.887 1 87 93 HIS B C 1
ATOM 3369 O O . HIS B 1 93 ? -1.282 22.406 -3.916 1 87 93 HIS B O 1
ATOM 3375 N N . LEU B 1 94 ? -2.404 20.75 -4.836 1 92.56 94 LEU B N 1
ATOM 3376 C CA . LEU B 1 94 ? -2.771 20.109 -3.576 1 92.56 94 LEU B CA 1
ATOM 3377 C C . LEU B 1 94 ? -2.045 18.781 -3.412 1 92.56 94 LEU B C 1
ATOM 3379 O O . LEU B 1 94 ? -1.846 18.047 -4.387 1 92.56 94 LEU B O 1
ATOM 3383 N N . HIS B 1 95 ? -1.647 18.531 -2.154 1 93.94 95 HIS B N 1
ATOM 3384 C CA . HIS B 1 95 ? -1.016 17.25 -1.813 1 93.94 95 HIS B CA 1
ATOM 3385 C C . HIS B 1 95 ? -1.932 16.406 -0.943 1 93.94 95 HIS B C 1
ATOM 3387 O O . HIS B 1 95 ? -2.699 16.922 -0.135 1 93.94 95 HIS B O 1
ATOM 3393 N N . VAL B 1 96 ? -1.816 15.133 -1.153 1 97.19 96 VAL B N 1
ATOM 3394 C CA . VAL B 1 96 ? -2.613 14.227 -0.328 1 97.19 96 VAL B CA 1
ATOM 3395 C C . VAL B 1 96 ? -1.707 13.492 0.653 1 97.19 96 VAL B C 1
ATOM 3397 O O . VAL B 1 96 ? -0.731 12.852 0.248 1 97.19 96 VAL B O 1
ATOM 3400 N N . ALA B 1 97 ? -1.999 13.633 1.905 1 96.75 97 ALA B N 1
ATOM 3401 C CA . ALA B 1 97 ? -1.326 12.875 2.961 1 96.75 97 ALA B CA 1
ATOM 3402 C C . ALA B 1 97 ? -2.236 11.789 3.521 1 96.75 97 ALA B C 1
ATOM 3404 O O . ALA B 1 97 ? -3.402 12.047 3.832 1 96.75 97 ALA B O 1
ATOM 3405 N N . VAL B 1 98 ? -1.675 10.617 3.646 1 97.62 98 VAL B N 1
ATOM 3406 C CA . VAL B 1 98 ? -2.5 9.5 4.094 1 97.62 98 VAL B CA 1
ATOM 3407 C C . VAL B 1 98 ? -2.066 9.062 5.492 1 97.62 98 VAL B C 1
ATOM 3409 O O . VAL B 1 98 ? -0.873 9.055 5.805 1 97.62 98 VAL B O 1
ATOM 3412 N N . ALA B 1 99 ? -3.02 8.781 6.328 1 97.12 99 ALA B N 1
ATOM 3413 C CA . ALA B 1 99 ? -2.793 8.18 7.641 1 97.12 99 ALA B CA 1
ATOM 3414 C C . ALA B 1 99 ? -3.822 7.094 7.934 1 97.12 99 ALA B C 1
ATOM 3416 O O . ALA B 1 99 ? -4.992 7.219 7.559 1 97.12 99 ALA B O 1
ATOM 3417 N N . SER B 1 100 ? -3.387 6.098 8.586 1 97.06 100 SER B N 1
ATOM 3418 C CA . SER B 1 100 ? -4.262 4.957 8.836 1 97.06 100 SER B CA 1
ATOM 3419 C C . SER B 1 100 ? -4.727 4.926 10.289 1 97.06 100 SER B C 1
ATOM 3421 O O . SER B 1 100 ? -3.926 5.121 11.211 1 97.06 100 SER B O 1
ATOM 3423 N N . SER B 1 101 ? -6.012 4.645 10.477 1 96.44 101 SER B N 1
ATOM 3424 C CA . SER B 1 101 ? -6.551 4.461 11.82 1 96.44 101 SER B CA 1
ATOM 3425 C C . SER B 1 101 ? -6.395 3.018 12.289 1 96.44 101 SER B C 1
ATOM 3427 O O . SER B 1 101 ? -6.562 2.719 13.469 1 96.44 101 SER B O 1
ATOM 3429 N N . GLU B 1 102 ? -6.129 2.094 11.305 1 95.5 102 GLU B N 1
ATOM 3430 C CA . GLU B 1 102 ? -6.062 0.659 11.57 1 95.5 102 GLU B CA 1
ATOM 3431 C C . GLU B 1 102 ? -7.328 0.168 12.266 1 95.5 102 GLU B C 1
ATOM 3433 O O . GLU B 1 102 ? -7.254 -0.6 13.227 1 95.5 102 GLU B O 1
ATOM 3438 N N . GLU B 1 103 ? -8.398 0.751 11.812 1 96.62 103 GLU B N 1
ATOM 3439 C CA . GLU B 1 103 ? -9.734 0.351 12.234 1 96.62 103 GLU B CA 1
ATOM 3440 C C . GLU B 1 103 ? -9.984 0.722 13.695 1 96.62 103 GLU B C 1
ATOM 3442 O O . GLU B 1 103 ? -10.883 0.178 14.336 1 96.62 103 GLU B O 1
ATOM 3447 N N . ASN B 1 104 ? -9.211 1.583 14.258 1 95 104 ASN B N 1
ATOM 3448 C CA . ASN B 1 104 ? -9.352 2.027 15.641 1 95 104 ASN B CA 1
ATOM 3449 C C . ASN B 1 104 ? -10.102 3.355 15.734 1 95 104 ASN B C 1
ATOM 3451 O O . ASN B 1 104 ? -9.648 4.363 15.188 1 95 104 ASN B O 1
ATOM 3455 N N . GLU B 1 105 ? -11.156 3.346 16.422 1 95.25 105 GLU B N 1
ATOM 3456 C CA . GLU B 1 105 ? -12.031 4.516 16.484 1 95.25 105 GLU B CA 1
ATOM 3457 C C . GLU B 1 105 ? -11.328 5.688 17.156 1 95.25 105 GLU B C 1
ATOM 3459 O O . GLU B 1 105 ? -11.445 6.832 16.719 1 95.25 105 GLU B O 1
ATOM 3464 N N . ASP B 1 106 ? -10.648 5.418 18.25 1 93.44 106 ASP B N 1
ATOM 3465 C CA . ASP B 1 106 ? -9.938 6.477 18.953 1 93.44 106 ASP B CA 1
ATOM 3466 C C . ASP B 1 106 ? -8.852 7.094 18.078 1 93.44 106 ASP B C 1
ATOM 3468 O O . ASP B 1 106 ? -8.688 8.32 18.062 1 93.44 106 ASP B O 1
ATOM 3472 N N . LYS B 1 107 ? -8.164 6.25 17.422 1 93.38 107 LYS B N 1
ATOM 3473 C CA . LYS B 1 107 ? -7.121 6.742 16.531 1 93.38 107 LYS B CA 1
ATOM 3474 C C . LYS B 1 107 ? -7.711 7.586 15.406 1 93.38 107 LYS B C 1
ATOM 3476 O O . LYS B 1 107 ? -7.148 8.617 15.031 1 93.38 107 LYS B O 1
ATOM 3481 N N . GLN B 1 108 ? -8.805 7.145 14.859 1 96.56 108 GLN B N 1
ATOM 3482 C CA . GLN B 1 108 ? -9.492 7.922 13.828 1 96.56 108 GLN B CA 1
ATOM 3483 C C . GLN B 1 108 ? -9.844 9.32 14.336 1 96.56 108 GLN B C 1
ATOM 3485 O O . GLN B 1 108 ? -9.609 10.312 13.648 1 96.56 108 GLN B O 1
ATOM 3490 N N . GLN B 1 109 ? -10.406 9.367 15.508 1 94.81 109 GLN B N 1
ATOM 3491 C CA . GLN B 1 109 ? -10.781 10.648 16.094 1 94.81 109 GLN B CA 1
ATOM 3492 C C . GLN B 1 109 ? -9.562 11.547 16.281 1 94.81 109 GLN B C 1
ATOM 3494 O O . GLN B 1 109 ? -9.602 12.734 15.945 1 94.81 109 GLN B O 1
ATOM 3499 N N . ASP B 1 110 ? -8.516 10.938 16.781 1 92.44 110 ASP B N 1
ATOM 3500 C CA . ASP B 1 110 ? -7.277 11.68 16.984 1 92.44 110 ASP B CA 1
ATOM 3501 C C . ASP B 1 110 ? -6.742 12.242 15.672 1 92.44 110 ASP B C 1
ATOM 3503 O O . ASP B 1 110 ? -6.266 13.375 15.617 1 92.44 110 ASP B O 1
ATOM 3507 N N . LEU B 1 111 ? -6.805 11.461 14.68 1 95.69 111 LEU B N 1
ATOM 3508 C CA . LEU B 1 111 ? -6.328 11.883 13.367 1 95.69 111 LEU B CA 1
ATOM 3509 C C . LEU B 1 111 ? -7.164 13.039 12.836 1 95.69 111 LEU B C 1
ATOM 3511 O O . LEU B 1 111 ? -6.617 14.016 12.32 1 95.69 111 LEU B O 1
ATOM 3515 N N . ILE B 1 112 ? -8.469 12.93 12.961 1 96.31 112 ILE B N 1
ATOM 3516 C CA . ILE B 1 112 ? -9.344 14.008 12.508 1 96.31 112 ILE B CA 1
ATOM 3517 C C . ILE B 1 112 ? -9 15.297 13.234 1 96.31 112 ILE B C 1
ATOM 3519 O O . ILE B 1 112 ? -8.781 16.344 12.609 1 96.31 112 ILE B O 1
ATOM 3523 N N . GLU B 1 113 ? -8.883 15.203 14.5 1 92.31 113 GLU B N 1
ATOM 3524 C CA . GLU B 1 113 ? -8.578 16.375 15.32 1 92.31 113 GLU B CA 1
ATOM 3525 C C . GLU B 1 113 ? -7.234 16.984 14.945 1 92.31 113 GLU B C 1
ATOM 3527 O O . GLU B 1 113 ? -7.113 18.203 14.828 1 92.31 113 GLU B O 1
ATOM 3532 N N . THR B 1 114 ? -6.316 16.125 14.766 1 90.44 114 THR B N 1
ATOM 3533 C CA . THR B 1 114 ? -4.969 16.562 14.414 1 90.44 114 THR B CA 1
ATOM 3534 C C . THR B 1 114 ? -4.977 17.297 13.078 1 90.44 114 THR B C 1
ATOM 3536 O O . THR B 1 114 ? -4.418 18.391 12.969 1 90.44 114 THR B O 1
ATOM 3539 N N . PHE B 1 115 ? -5.609 16.766 12.086 1 93.81 115 PHE B N 1
ATOM 3540 C CA . PHE B 1 115 ? -5.598 17.375 10.766 1 93.81 115 PHE B CA 1
ATOM 3541 C C . PHE B 1 115 ? -6.43 18.641 10.742 1 93.81 115 PHE B C 1
ATOM 3543 O O . PHE B 1 115 ? -6.105 19.594 10.023 1 93.81 115 PHE B O 1
ATOM 3550 N N . VAL B 1 116 ? -7.488 18.656 11.531 1 90.75 116 VAL B N 1
ATOM 3551 C CA . VAL B 1 116 ? -8.273 19.875 11.68 1 90.75 116 VAL B CA 1
ATOM 3552 C C . VAL B 1 116 ? -7.406 20.969 12.305 1 90.75 116 VAL B C 1
ATOM 3554 O O . VAL B 1 116 ? -7.391 22.109 11.82 1 90.75 116 VAL B O 1
ATOM 3557 N N . SER B 1 117 ? -6.691 20.609 13.297 1 85.81 117 SER B N 1
ATOM 3558 C CA . SER B 1 117 ? -5.832 21.562 13.984 1 85.81 117 SER B CA 1
ATOM 3559 C C . SER B 1 117 ? -4.727 22.078 13.07 1 85.81 117 SER B C 1
ATOM 3561 O O . SER B 1 117 ? -4.246 23.203 13.234 1 85.81 117 SER B O 1
ATOM 3563 N N . GLN B 1 118 ? -4.367 21.281 12.125 1 86.19 118 GLN B N 1
ATOM 3564 C CA . GLN B 1 118 ? -3.326 21.672 11.18 1 86.19 118 GLN B CA 1
ATOM 3565 C C . GLN B 1 118 ? -3.91 22.453 10.008 1 86.19 118 GLN B C 1
ATOM 3567 O O . GLN B 1 118 ? -3.189 22.828 9.078 1 86.19 118 GLN B O 1
ATOM 3572 N N . ASN B 1 119 ? -5.168 22.672 10.008 1 88.69 119 ASN B N 1
ATOM 3573 C CA . ASN B 1 119 ? -5.879 23.484 9.031 1 88.69 119 ASN B CA 1
ATOM 3574 C C . ASN B 1 119 ? -5.684 22.953 7.613 1 88.69 119 ASN B C 1
ATOM 3576 O O . ASN B 1 119 ? -5.336 23.703 6.703 1 88.69 119 ASN B O 1
ATOM 3580 N N . VAL B 1 120 ? -5.863 21.609 7.516 1 93.31 120 VAL B N 1
ATOM 3581 C CA . VAL B 1 120 ? -5.781 21.016 6.184 1 93.31 120 VAL B CA 1
ATOM 3582 C C . VAL B 1 120 ? -6.938 21.531 5.32 1 93.31 120 VAL B C 1
ATOM 3584 O O . VAL B 1 120 ? -7.934 22.031 5.844 1 93.31 120 VAL B O 1
ATOM 3587 N N . SER B 1 121 ? -6.773 21.375 4.008 1 94.12 121 SER B N 1
ATOM 3588 C CA . SER B 1 121 ? -7.758 21.938 3.086 1 94.12 121 SER B CA 1
ATOM 3589 C C . SER B 1 121 ? -9.031 21.094 3.072 1 94.12 121 SER B C 1
ATOM 3591 O O . SER B 1 121 ? -10.125 21.625 2.838 1 94.12 121 SER B O 1
ATOM 3593 N N . ALA B 1 122 ? -8.883 19.891 3.273 1 97.06 122 ALA B N 1
ATOM 3594 C CA . ALA B 1 122 ? -10.016 18.969 3.316 1 97.06 122 ALA B CA 1
ATOM 3595 C C . ALA B 1 122 ? -9.609 17.625 3.934 1 97.06 122 ALA B C 1
ATOM 3597 O O . ALA B 1 122 ? -8.422 17.328 4.07 1 97.06 122 ALA B O 1
ATOM 3598 N N . ILE B 1 123 ? -10.625 16.859 4.352 1 97.94 123 ILE B N 1
ATOM 3599 C CA . ILE B 1 123 ? -10.414 15.516 4.867 1 97.94 123 ILE B CA 1
ATOM 3600 C C . ILE B 1 123 ? -11.273 14.523 4.086 1 97.94 123 ILE B C 1
ATOM 3602 O O . ILE B 1 123 ? -12.477 14.734 3.912 1 97.94 123 ILE B O 1
ATOM 3606 N N . ILE B 1 124 ? -10.648 13.562 3.549 1 98.62 124 ILE B N 1
ATOM 3607 C CA . ILE B 1 124 ? -11.32 12.367 3.039 1 98.62 124 ILE B CA 1
ATOM 3608 C C . ILE B 1 124 ? -11.258 11.258 4.086 1 98.62 124 ILE B C 1
ATOM 3610 O O . ILE B 1 124 ? -10.18 10.773 4.426 1 98.62 124 ILE B O 1
ATOM 3614 N N . LEU B 1 125 ? -12.414 10.828 4.539 1 98.38 125 LEU B N 1
ATOM 3615 C CA . LEU B 1 125 ? -12.484 9.883 5.648 1 98.38 125 LEU B CA 1
ATOM 3616 C C . LEU B 1 125 ? -13.086 8.555 5.199 1 98.38 125 LEU B C 1
ATOM 3618 O O . LEU B 1 125 ? -14.117 8.531 4.531 1 98.38 125 LEU B O 1
ATOM 3622 N N . VAL B 1 126 ? -12.422 7.48 5.473 1 98.62 126 VAL B N 1
ATOM 3623 C CA . VAL B 1 126 ? -13.031 6.152 5.438 1 98.62 126 VAL B CA 1
ATOM 3624 C C . VAL B 1 126 ? -13.344 5.691 6.855 1 98.62 126 VAL B C 1
ATOM 3626 O O . VAL B 1 126 ? -12.461 5.219 7.574 1 98.62 126 VAL B O 1
ATOM 3629 N N . PRO B 1 127 ? -14.586 5.773 7.254 1 98.12 127 PRO B N 1
ATOM 3630 C CA . PRO B 1 127 ? -14.93 5.621 8.672 1 98.12 127 PRO B CA 1
ATOM 3631 C C . PRO B 1 127 ? -14.773 4.184 9.164 1 98.12 127 PRO B C 1
ATOM 3633 O O . PRO B 1 127 ? -15.055 3.238 8.422 1 98.12 127 PRO B O 1
ATOM 3636 N N . VAL B 1 128 ? -14.43 3.951 10.43 1 97.19 128 VAL B N 1
ATOM 3637 C CA . VAL B 1 128 ? -14.172 2.637 11.016 1 97.19 128 VAL B CA 1
ATOM 3638 C C . VAL B 1 128 ? -15.492 1.992 11.43 1 97.19 128 VAL B C 1
ATOM 3640 O O . VAL B 1 128 ? -15.555 0.787 11.68 1 97.19 128 VAL B O 1
ATOM 3643 N N . LYS B 1 129 ? -16.531 2.783 11.492 1 96.44 129 LYS B N 1
ATOM 3644 C CA . LYS B 1 129 ? -17.875 2.291 11.75 1 96.44 129 LYS B CA 1
ATOM 3645 C C . LYS B 1 129 ? -18.922 3.209 11.125 1 96.44 129 LYS B C 1
ATOM 3647 O O . LYS B 1 129 ? -18.688 4.402 10.93 1 96.44 129 LYS B O 1
ATOM 3652 N N . SER B 1 130 ? -20.078 2.68 10.883 1 96.25 130 SER B N 1
ATOM 3653 C CA . SER B 1 130 ? -21.141 3.443 10.227 1 96.25 130 SER B CA 1
ATOM 3654 C C . SER B 1 130 ? -21.797 4.422 11.203 1 96.25 130 SER B C 1
ATOM 3656 O O . SER B 1 130 ? -22.281 5.48 10.797 1 96.25 130 SER B O 1
ATOM 3658 N N . LYS B 1 131 ? -21.781 4.039 12.414 1 94.38 131 LYS B N 1
ATOM 3659 C CA . LYS B 1 131 ? -22.359 4.898 13.445 1 94.38 131 LYS B CA 1
ATOM 3660 C C . LYS B 1 131 ? -21.281 5.734 14.133 1 94.38 131 LYS B C 1
ATOM 3662 O O . LYS B 1 131 ? -20.688 5.305 15.125 1 94.38 131 LYS B O 1
ATOM 3667 N N . PHE B 1 132 ? -20.828 6.723 13.547 1 90.88 132 PHE B N 1
ATOM 3668 C CA . PHE B 1 132 ? -19.828 7.645 14.047 1 90.88 132 PHE B CA 1
ATOM 3669 C C . PHE B 1 132 ? -20.312 9.086 13.969 1 90.88 132 PHE B C 1
ATOM 3671 O O . PHE B 1 132 ? -20.812 9.523 12.922 1 90.88 132 PHE B O 1
ATOM 3678 N N . GLN B 1 133 ? -20.219 9.75 15.07 1 87.56 133 GLN B N 1
ATOM 3679 C CA . GLN B 1 133 ? -20.719 11.117 15.117 1 87.56 133 GLN B CA 1
ATOM 3680 C C . GLN B 1 133 ? -19.594 12.117 14.852 1 87.56 133 GLN B C 1
ATOM 3682 O O . GLN B 1 133 ? -18.562 12.109 15.531 1 87.56 133 GLN B O 1
ATOM 3687 N N . MET B 1 134 ? -19.859 12.93 13.953 1 90.94 134 MET B N 1
ATOM 3688 C CA . MET B 1 134 ? -18.922 14.016 13.641 1 90.94 134 MET B CA 1
ATOM 3689 C C . MET B 1 134 ? -19.109 15.188 14.594 1 90.94 134 MET B C 1
ATOM 3691 O O . MET B 1 134 ? -20.25 15.586 14.875 1 90.94 134 MET B O 1
ATOM 3695 N N . LYS B 1 135 ? -18.031 15.695 15.07 1 90.56 135 LYS B N 1
ATOM 3696 C CA . LYS B 1 135 ? -18.109 16.891 15.906 1 90.56 135 LYS B CA 1
ATOM 3697 C C . LYS B 1 135 ? -18.297 18.141 15.062 1 90.56 135 LYS B C 1
ATOM 3699 O O . LYS B 1 135 ? -17.734 18.25 13.969 1 90.56 135 LYS B O 1
ATOM 3704 N N . ARG B 1 136 ? -18.969 19.078 15.586 1 88.62 136 ARG B N 1
ATOM 3705 C CA . ARG B 1 136 ? -19.266 20.328 14.883 1 88.62 136 ARG B CA 1
ATOM 3706 C C . ARG B 1 136 ? -17.984 21.078 14.547 1 88.62 136 ARG B C 1
ATOM 3708 O O . ARG B 1 136 ? -17.875 21.688 13.484 1 88.62 136 ARG B O 1
ATOM 3715 N N . GLU B 1 137 ? -17.047 21 15.453 1 87.69 137 GLU B N 1
ATOM 3716 C CA . GLU B 1 137 ? -15.812 21.75 15.297 1 87.69 137 GLU B CA 1
ATOM 3717 C C . GLU B 1 137 ? -15 21.234 14.109 1 87.69 137 GLU B C 1
ATOM 3719 O O . GLU B 1 137 ? -14.188 21.969 13.539 1 87.69 137 GLU B O 1
ATOM 3724 N N . TRP B 1 138 ? -15.242 19.938 13.758 1 91.06 138 TRP B N 1
ATOM 3725 C CA . TRP B 1 138 ? -14.508 19.344 12.648 1 91.06 138 TRP B CA 1
ATOM 3726 C C . TRP B 1 138 ? -15.016 19.891 11.312 1 91.06 138 TRP B C 1
ATOM 3728 O O . TRP B 1 138 ? -14.273 19.922 10.328 1 91.06 138 TRP B O 1
ATOM 3738 N N . LEU B 1 139 ? -16.25 20.375 11.281 1 88.94 139 LEU B N 1
ATOM 3739 C CA . LEU B 1 139 ? -16.953 20.641 10.039 1 88.94 139 LEU B CA 1
ATOM 3740 C C . LEU B 1 139 ? -16.609 22.031 9.508 1 88.94 139 LEU B C 1
ATOM 3742 O O . LEU B 1 139 ? -17.156 22.469 8.492 1 88.94 139 LEU B O 1
ATOM 3746 N N . LYS B 1 140 ? -15.68 22.625 10.203 1 87.38 140 LYS B N 1
ATOM 3747 C CA . LYS B 1 140 ? -15.125 23.859 9.656 1 87.38 140 LYS B CA 1
ATOM 3748 C C . LYS B 1 140 ? -14.258 23.594 8.43 1 87.38 140 LYS B C 1
ATOM 3750 O O . LYS B 1 140 ? -13.992 24.5 7.641 1 87.38 140 LYS B O 1
ATOM 3755 N N . ILE B 1 141 ? -13.766 22.359 8.391 1 92.19 141 ILE B N 1
ATOM 3756 C CA . ILE B 1 141 ? -13 21.875 7.25 1 92.19 141 ILE B CA 1
ATOM 3757 C C . ILE B 1 141 ? -13.883 20.969 6.391 1 92.19 141 ILE B C 1
ATOM 3759 O O . ILE B 1 141 ? -14.672 20.188 6.91 1 92.19 141 ILE B O 1
ATOM 3763 N N . PRO B 1 142 ? -13.812 21.188 5.055 1 95.94 142 PRO B N 1
ATOM 3764 C CA . PRO B 1 142 ? -14.555 20.25 4.207 1 95.94 142 PRO B CA 1
ATOM 3765 C C . PRO B 1 142 ? -14.203 18.797 4.488 1 95.94 142 PRO B C 1
ATOM 3767 O O . PRO B 1 142 ? -13.023 18.438 4.531 1 95.94 142 PRO B O 1
ATOM 3770 N N . ILE B 1 143 ? -15.227 17.953 4.695 1 96.69 143 ILE B N 1
ATOM 3771 C CA . ILE B 1 143 ? -15.039 16.531 4.949 1 96.69 143 ILE B CA 1
ATOM 3772 C C . ILE B 1 143 ? -15.961 15.727 4.035 1 96.69 143 ILE B C 1
ATOM 3774 O O . ILE B 1 143 ? -17.125 16.078 3.838 1 96.69 143 ILE B O 1
ATOM 3778 N N . MET B 1 144 ? -15.508 14.742 3.453 1 97.88 144 MET B N 1
ATOM 3779 C CA . MET B 1 144 ? -16.297 13.75 2.727 1 97.88 144 MET B CA 1
ATOM 3780 C C . MET B 1 144 ? -15.867 12.336 3.104 1 97.88 144 MET B C 1
ATOM 3782 O O . MET B 1 144 ? -14.781 12.133 3.637 1 97.88 144 MET B O 1
ATOM 3786 N N . THR B 1 145 ? -16.734 11.375 2.873 1 98.19 145 THR B N 1
ATOM 3787 C CA . THR B 1 145 ? -16.359 9.984 3.082 1 98.19 145 THR B CA 1
ATOM 3788 C C . THR B 1 145 ? -16.125 9.281 1.748 1 98.19 145 THR B C 1
ATOM 3790 O O . THR B 1 145 ? -16.625 9.719 0.711 1 98.19 145 THR B O 1
ATOM 3793 N N . LEU B 1 146 ? -15.367 8.281 1.763 1 98.56 146 LEU B N 1
ATOM 3794 C CA . LEU B 1 146 ? -15.047 7.465 0.6 1 98.56 146 LEU B CA 1
ATOM 3795 C C . LEU B 1 146 ? -15.086 5.98 0.956 1 98.56 146 LEU B C 1
ATOM 3797 O O . LEU B 1 146 ? -14.625 5.586 2.029 1 98.56 146 LEU B O 1
ATOM 3801 N N . ASP B 1 147 ? -15.656 5.09 0.061 1 98.44 147 ASP B N 1
ATOM 3802 C CA . ASP B 1 147 ? -15.75 3.641 0.201 1 98.44 147 ASP B CA 1
ATOM 3803 C C . ASP B 1 147 ? -16.812 3.256 1.221 1 98.44 147 ASP B C 1
ATOM 3805 O O . ASP B 1 147 ? -17.703 2.441 0.93 1 98.44 147 ASP B O 1
ATOM 3809 N N . ARG B 1 148 ? -16.719 3.84 2.436 1 98.31 148 ARG B N 1
ATOM 3810 C CA . ARG B 1 148 ? -17.641 3.57 3.525 1 98.31 148 ARG B CA 1
ATOM 3811 C C . ARG B 1 148 ? -18.5 4.797 3.83 1 98.31 148 ARG B C 1
ATOM 3813 O O . ARG B 1 148 ? -18.047 5.93 3.686 1 98.31 148 ARG B O 1
ATOM 3820 N N . GLU B 1 149 ? -19.703 4.539 4.27 1 96.19 149 GLU B N 1
ATOM 3821 C CA . GLU B 1 149 ? -20.641 5.621 4.555 1 96.19 149 GLU B CA 1
ATOM 3822 C C . GLU B 1 149 ? -20.969 5.688 6.043 1 96.19 149 GLU B C 1
ATOM 3824 O O . GLU B 1 149 ? -20.859 4.688 6.754 1 96.19 149 GLU B O 1
ATOM 3829 N N . LEU B 1 150 ? -21.328 6.836 6.449 1 96.06 150 LEU B N 1
ATOM 3830 C CA . LEU B 1 150 ? -21.828 7.07 7.801 1 96.06 150 LEU B CA 1
ATOM 3831 C C . LEU B 1 150 ? -23.344 7.129 7.812 1 96.06 150 LEU B C 1
ATOM 3833 O O . LEU B 1 150 ? -23.953 7.664 6.887 1 96.06 150 LEU B O 1
ATOM 3837 N N . GLU B 1 151 ? -23.828 6.648 8.859 1 93.31 151 GLU B N 1
ATOM 3838 C CA . GLU B 1 151 ? -25.281 6.754 9.031 1 93.31 151 GLU B CA 1
ATOM 3839 C C . GLU B 1 151 ? -25.672 8.148 9.5 1 93.31 151 GLU B C 1
ATOM 3841 O O . GLU B 1 151 ? -24.938 8.789 10.25 1 93.31 151 GLU B O 1
ATOM 3846 N N . SER B 1 152 ? -26.766 8.617 9.086 1 85.75 152 SER B N 1
ATOM 3847 C CA . SER B 1 152 ? -27.422 9.82 9.594 1 85.75 152 SER B CA 1
ATOM 3848 C C . SER B 1 152 ? -26.516 11.039 9.445 1 85.75 152 SER B C 1
ATOM 3850 O O . SER B 1 152 ? -26.391 11.844 10.367 1 85.75 152 SER B O 1
ATOM 3852 N N . THR B 1 153 ? -25.734 11.07 8.445 1 83.12 153 THR B N 1
ATOM 3853 C CA . THR B 1 153 ? -24.922 12.25 8.188 1 83.12 153 THR B CA 1
ATOM 3854 C C . THR B 1 153 ? -25.219 12.828 6.809 1 83.12 153 THR B C 1
ATOM 3856 O O . THR B 1 153 ? -25.766 12.133 5.941 1 83.12 153 THR B O 1
ATOM 3859 N N . SER B 1 154 ? -24.938 14.102 6.688 1 86.94 154 SER B N 1
ATOM 3860 C CA . SER B 1 154 ? -25.125 14.789 5.41 1 86.94 154 SER B CA 1
ATOM 3861 C C . SER B 1 154 ? -23.812 14.914 4.648 1 86.94 154 SER B C 1
ATOM 3863 O O . SER B 1 154 ? -23.75 15.57 3.607 1 86.94 154 SER B O 1
ATOM 3865 N N . LEU B 1 155 ? -22.797 14.258 5.141 1 93.88 155 LEU B N 1
ATOM 3866 C CA . LEU B 1 155 ? -21.5 14.352 4.457 1 93.88 155 LEU B CA 1
ATOM 3867 C C . LEU B 1 155 ? -21.578 13.703 3.078 1 93.88 155 LEU B C 1
ATOM 3869 O O . LEU B 1 155 ? -22.172 12.641 2.916 1 93.88 155 LEU B O 1
ATOM 3873 N N . PRO B 1 156 ? -21.047 14.414 2.082 1 96.62 156 PRO B N 1
ATOM 3874 C CA . PRO B 1 156 ? -20.953 13.75 0.777 1 96.62 156 PRO B CA 1
ATOM 3875 C C . PRO B 1 156 ? -20.109 12.477 0.821 1 96.62 156 PRO B C 1
ATOM 3877 O O . PRO B 1 156 ? -19.125 12.406 1.569 1 96.62 156 PRO B O 1
ATOM 3880 N N . SER B 1 157 ? -20.484 11.531 0.001 1 97.75 157 SER B N 1
ATOM 3881 C CA . SER B 1 157 ? -19.812 10.234 0.025 1 97.75 157 SER B CA 1
ATOM 3882 C C . SER B 1 157 ? -19.656 9.672 -1.382 1 97.75 157 SER B C 1
ATOM 3884 O O . SER B 1 157 ? -20.484 9.922 -2.258 1 97.75 157 SER B O 1
ATOM 3886 N N . ILE B 1 158 ? -18.562 9.031 -1.617 1 98.62 158 ILE B N 1
ATOM 3887 C CA . ILE B 1 158 ? -18.344 8.219 -2.812 1 98.62 158 ILE B CA 1
ATOM 3888 C C . ILE B 1 158 ? -18.297 6.742 -2.43 1 98.62 158 ILE B C 1
ATOM 3890 O O . ILE B 1 158 ? -17.438 6.332 -1.639 1 98.62 158 ILE B O 1
ATOM 3894 N N . THR B 1 159 ? -19.156 5.91 -2.91 1 98.44 159 THR B N 1
ATOM 3895 C CA . THR B 1 159 ? -19.25 4.488 -2.607 1 98.44 159 THR B CA 1
ATOM 3896 C C . THR B 1 159 ? -19.484 3.678 -3.877 1 98.44 159 THR B C 1
ATOM 3898 O O . THR B 1 159 ? -19.531 4.234 -4.977 1 98.44 159 THR B O 1
ATOM 3901 N N . VAL B 1 160 ? -19.531 2.391 -3.746 1 98.62 160 VAL B N 1
ATOM 3902 C CA . VAL B 1 160 ? -19.984 1.504 -4.812 1 98.62 160 VAL B CA 1
ATOM 3903 C C . VAL B 1 160 ? -21.234 0.757 -4.363 1 98.62 160 VAL B C 1
ATOM 3905 O O . VAL B 1 160 ? -21.625 0.831 -3.195 1 98.62 160 VAL B O 1
ATOM 3908 N N . ASP B 1 161 ? -21.922 0.107 -5.297 1 98.62 161 ASP B N 1
ATOM 3909 C CA . ASP B 1 161 ? -23.062 -0.733 -4.961 1 98.62 161 ASP B CA 1
ATOM 3910 C C . ASP B 1 161 ? -22.609 -2.072 -4.383 1 98.62 161 ASP B C 1
ATOM 3912 O O . ASP B 1 161 ? -22.562 -3.078 -5.094 1 98.62 161 ASP B O 1
ATOM 3916 N N . ASN B 1 162 ? -22.406 -2.062 -3.129 1 98.81 162 ASN B N 1
ATOM 3917 C CA . ASN B 1 162 ? -21.844 -3.221 -2.434 1 98.81 162 ASN B CA 1
ATOM 3918 C C . ASN B 1 162 ? -22.797 -4.414 -2.486 1 98.81 162 ASN B C 1
ATOM 3920 O O . ASN B 1 162 ? -22.359 -5.562 -2.561 1 98.81 162 ASN B O 1
ATOM 3924 N N . GLU B 1 163 ? -24.062 -4.148 -2.365 1 98.81 163 GLU B N 1
ATOM 3925 C CA . GLU B 1 163 ? -25.031 -5.23 -2.457 1 98.81 163 GLU B CA 1
ATOM 3926 C C . GLU B 1 163 ? -24.969 -5.914 -3.82 1 98.81 163 GLU B C 1
ATOM 3928 O O . GLU B 1 163 ? -24.891 -7.141 -3.904 1 98.81 163 GLU B O 1
ATOM 3933 N N . GLU B 1 164 ? -24.953 -5.141 -4.852 1 98.81 164 GLU B N 1
ATOM 3934 C CA . GLU B 1 164 ? -24.875 -5.695 -6.199 1 98.81 164 GLU B CA 1
ATOM 3935 C C . GLU B 1 164 ? -23.547 -6.434 -6.406 1 98.81 164 GLU B C 1
ATOM 3937 O O . GLU B 1 164 ? -23.516 -7.492 -7.039 1 98.81 164 GLU B O 1
ATOM 3942 N N . ALA B 1 165 ? -22.5 -5.863 -5.922 1 98.88 165 ALA B N 1
ATOM 3943 C CA . ALA B 1 165 ? -21.172 -6.457 -6.074 1 98.88 165 ALA B CA 1
ATOM 3944 C C . ALA B 1 165 ? -21.125 -7.859 -5.484 1 98.88 165 ALA B C 1
ATOM 3946 O O . ALA B 1 165 ? -20.688 -8.805 -6.141 1 98.88 165 ALA B O 1
ATOM 3947 N N . ALA B 1 166 ? -21.625 -7.988 -4.254 1 98.88 166 ALA B N 1
ATOM 3948 C CA . ALA B 1 166 ? -21.578 -9.289 -3.594 1 98.88 166 ALA B CA 1
ATOM 3949 C C . ALA B 1 166 ? -22.609 -10.242 -4.172 1 98.88 166 ALA B C 1
ATOM 3951 O O . ALA B 1 166 ? -22.406 -11.461 -4.195 1 98.88 166 ALA B O 1
ATOM 3952 N N . TYR B 1 167 ? -23.719 -9.648 -4.621 1 98.88 167 TYR B N 1
ATOM 3953 C CA . TYR B 1 167 ? -24.734 -10.461 -5.305 1 98.88 167 TYR B CA 1
ATOM 3954 C C . TYR B 1 167 ? -24.141 -11.141 -6.531 1 98.88 167 TYR B C 1
ATOM 3956 O O . TYR B 1 167 ? -24.25 -12.359 -6.68 1 98.88 167 TYR B O 1
ATOM 3964 N N . ILE B 1 168 ? -23.453 -10.391 -7.371 1 98.75 168 ILE B N 1
ATOM 3965 C CA . ILE B 1 168 ? -22.891 -10.906 -8.617 1 98.75 168 ILE B CA 1
ATOM 3966 C C . ILE B 1 168 ? -21.781 -11.898 -8.312 1 98.75 168 ILE B C 1
ATOM 3968 O O . ILE B 1 168 ? -21.641 -12.914 -8.992 1 98.75 168 ILE B O 1
ATOM 3972 N N . ALA B 1 169 ? -20.984 -11.625 -7.289 1 98.81 169 ALA B N 1
ATOM 3973 C CA . ALA B 1 169 ? -19.891 -12.523 -6.891 1 98.81 169 ALA B CA 1
ATOM 3974 C C . ALA B 1 169 ? -20.438 -13.867 -6.43 1 98.81 169 ALA B C 1
ATOM 3976 O O . ALA B 1 169 ? -19.953 -14.922 -6.859 1 98.81 169 ALA B O 1
ATOM 3977 N N . THR B 1 170 ? -21.438 -13.797 -5.57 1 98.81 170 THR B N 1
ATOM 3978 C CA . THR B 1 170 ? -22.031 -15.008 -5.023 1 98.81 170 THR B CA 1
ATOM 3979 C C . THR B 1 170 ? -22.781 -15.789 -6.105 1 98.81 170 THR B C 1
ATOM 3981 O O . THR B 1 170 ? -22.672 -17.016 -6.176 1 98.81 170 THR B O 1
ATOM 3984 N N . LYS B 1 171 ? -23.484 -15.102 -6.934 1 98.44 171 LYS B N 1
ATOM 3985 C CA . LYS B 1 171 ? -24.203 -15.719 -8.047 1 98.44 171 LYS B CA 1
ATOM 3986 C C . LYS B 1 171 ? -23.25 -16.484 -8.953 1 98.44 171 LYS B C 1
ATOM 3988 O O . LYS B 1 171 ? -23.562 -17.594 -9.406 1 98.44 171 LYS B O 1
ATOM 3993 N N . ARG B 1 172 ? -22.109 -15.898 -9.195 1 98.06 172 ARG B N 1
ATOM 3994 C CA . ARG B 1 172 ? -21.094 -16.547 -10.039 1 98.06 172 ARG B CA 1
ATOM 3995 C C . ARG B 1 172 ? -20.719 -17.922 -9.484 1 98.06 172 ARG B C 1
ATOM 3997 O O . ARG B 1 172 ? -20.578 -18.875 -10.242 1 98.06 172 ARG B O 1
ATOM 4004 N N . VAL B 1 173 ? -20.547 -17.984 -8.188 1 98.31 173 VAL B N 1
ATOM 4005 C CA . VAL B 1 173 ? -20.203 -19.25 -7.543 1 98.31 173 VAL B CA 1
ATOM 4006 C C . VAL B 1 173 ? -21.359 -20.234 -7.656 1 98.31 173 VAL B C 1
ATOM 4008 O O . VAL B 1 173 ? -21.156 -21.406 -7.984 1 98.31 173 VAL B O 1
ATOM 4011 N N . LEU B 1 174 ? -22.578 -19.766 -7.512 1 97.62 174 LEU B N 1
ATOM 4012 C CA . LEU B 1 174 ? -23.766 -20.609 -7.492 1 97.62 174 LEU B CA 1
ATOM 4013 C C . LEU B 1 174 ? -24.094 -21.109 -8.891 1 97.62 174 LEU B C 1
ATOM 4015 O O . LEU B 1 174 ? -24.812 -22.094 -9.047 1 97.62 174 LEU B O 1
ATOM 4019 N N . GLU B 1 175 ? -23.641 -20.453 -9.883 1 96.88 175 GLU B N 1
ATOM 4020 C CA . GLU B 1 175 ? -23.828 -20.891 -11.258 1 96.88 175 GLU B CA 1
ATOM 4021 C C . GLU B 1 175 ? -22.969 -22.109 -11.578 1 96.88 175 GLU B C 1
ATOM 4023 O O . GLU B 1 175 ? -23.172 -22.781 -12.594 1 96.88 175 GLU B O 1
ATOM 4028 N N . SER B 1 176 ? -22.016 -22.406 -10.703 1 94.88 176 SER B N 1
ATOM 4029 C CA . SER B 1 176 ? -21.234 -23.625 -10.805 1 94.88 176 SER B CA 1
ATOM 4030 C C . SER B 1 176 ? -21.969 -24.812 -10.18 1 94.88 176 SER B C 1
ATOM 4032 O O . SER B 1 176 ? -23.203 -24.797 -10.094 1 94.88 176 SER B O 1
ATOM 4034 N N . THR B 1 177 ? -21.266 -25.891 -9.766 1 92.25 177 THR B N 1
ATOM 4035 C CA . THR B 1 177 ? -21.875 -27.047 -9.125 1 92.25 177 THR B CA 1
ATOM 4036 C C . THR B 1 177 ? -21.984 -26.828 -7.617 1 92.25 177 THR B C 1
ATOM 4038 O O . THR B 1 177 ? -22.547 -27.672 -6.91 1 92.25 177 THR B O 1
ATOM 4041 N N . CYS B 1 178 ? -21.484 -25.688 -7.176 1 94.06 178 CYS B N 1
ATOM 4042 C CA . CYS B 1 178 ? -21.516 -25.406 -5.746 1 94.06 178 CYS B CA 1
ATOM 4043 C C . CYS B 1 178 ? -22.891 -24.953 -5.305 1 94.06 178 CYS B C 1
ATOM 4045 O O . CYS B 1 178 ? -23.5 -24.078 -5.934 1 94.06 178 CYS B O 1
ATOM 4047 N N . LYS B 1 179 ? -23.359 -25.516 -4.25 1 94.19 179 LYS B N 1
ATOM 4048 C CA . LYS B 1 179 ? -24.656 -25.109 -3.701 1 94.19 179 LYS B CA 1
ATOM 4049 C C . LYS B 1 179 ? -24.484 -24.406 -2.355 1 94.19 179 LYS B C 1
ATOM 4051 O O . LYS B 1 179 ? -25.406 -23.75 -1.873 1 94.19 179 LYS B O 1
ATOM 4056 N N . GLU B 1 180 ? -23.312 -24.594 -1.791 1 97.19 180 GLU B N 1
ATOM 4057 C CA . GLU B 1 180 ? -22.922 -23.875 -0.581 1 97.19 180 GLU B CA 1
ATOM 4058 C C . GLU B 1 180 ? -21.766 -22.922 -0.858 1 97.19 180 GLU B C 1
ATOM 4060 O O . GLU B 1 180 ? -20.812 -23.266 -1.552 1 97.19 180 GLU B O 1
ATOM 4065 N N . VAL B 1 181 ? -21.984 -21.719 -0.345 1 98.62 181 VAL B N 1
ATOM 4066 C CA . VAL B 1 181 ? -20.969 -20.703 -0.606 1 98.62 181 VAL B CA 1
ATOM 4067 C C . VAL B 1 181 ? -20.5 -20.094 0.713 1 98.62 181 VAL B C 1
ATOM 4069 O O . VAL B 1 181 ? -21.297 -19.562 1.484 1 98.62 181 VAL B O 1
ATOM 4072 N N . GLY B 1 182 ? -19.188 -20.266 1.033 1 98.88 182 GLY B N 1
ATOM 4073 C CA . GLY B 1 182 ? -18.594 -19.547 2.152 1 98.88 182 GLY B CA 1
ATOM 4074 C C . GLY B 1 182 ? -18.391 -18.078 1.871 1 98.88 182 GLY B C 1
ATOM 4075 O O . GLY B 1 182 ? -18 -17.703 0.765 1 98.88 182 GLY B O 1
ATOM 4076 N N . LEU B 1 183 ? -18.672 -17.219 2.855 1 98.94 183 LEU B N 1
ATOM 4077 C CA . LEU B 1 183 ? -18.547 -15.773 2.717 1 98.94 183 LEU B CA 1
ATOM 4078 C C . LEU B 1 183 ? -17.609 -15.203 3.775 1 98.94 183 LEU B C 1
ATOM 4080 O O . LEU B 1 183 ? -17.812 -15.414 4.973 1 98.94 183 LEU B O 1
ATOM 4084 N N . LEU B 1 184 ? -16.578 -14.586 3.305 1 98.94 184 LEU B N 1
ATOM 4085 C CA . LEU B 1 184 ? -15.641 -13.891 4.191 1 98.94 184 LEU B CA 1
ATOM 4086 C C . LEU B 1 184 ? -15.938 -12.398 4.227 1 98.94 184 LEU B C 1
ATOM 4088 O O . LEU B 1 184 ? -15.859 -11.719 3.195 1 98.94 184 LEU B O 1
ATOM 4092 N N . LEU B 1 185 ? -16.234 -11.883 5.367 1 98.88 185 LEU B N 1
ATOM 4093 C CA . LEU B 1 185 ? -16.594 -10.477 5.555 1 98.88 185 LEU B CA 1
ATOM 4094 C C . LEU B 1 185 ? -15.633 -9.789 6.52 1 98.88 185 LEU B C 1
ATOM 4096 O O . LEU B 1 185 ? -14.977 -10.453 7.328 1 98.88 185 LEU B O 1
ATOM 4100 N N . ALA B 1 186 ? -15.57 -8.477 6.355 1 98.19 186 ALA B N 1
ATOM 4101 C CA . ALA B 1 186 ? -14.766 -7.66 7.254 1 98.19 186 ALA B CA 1
ATOM 4102 C C . ALA B 1 186 ? -15.539 -7.301 8.516 1 98.19 186 ALA B C 1
ATOM 4104 O O . ALA B 1 186 ? -16.328 -8.102 9.016 1 98.19 186 ALA B O 1
ATOM 4105 N N . ASN B 1 187 ? -15.203 -6.145 9.148 1 97.12 187 ASN B N 1
ATOM 4106 C CA . ASN B 1 187 ? -15.867 -5.559 10.305 1 97.12 187 ASN B CA 1
ATOM 4107 C C . ASN B 1 187 ? -17.375 -5.434 10.086 1 97.12 187 ASN B C 1
ATOM 4109 O O . ASN B 1 187 ? -17.812 -4.758 9.156 1 97.12 187 ASN B O 1
ATOM 4113 N N . PRO B 1 188 ? -18.172 -6.086 10.922 1 97.31 188 PRO B N 1
ATOM 4114 C CA . PRO B 1 188 ? -19.625 -6.07 10.711 1 97.31 188 PRO B CA 1
ATOM 4115 C C . PRO B 1 188 ? -20.234 -4.684 10.898 1 97.31 188 PRO B C 1
ATOM 4117 O O . PRO B 1 188 ? -21.391 -4.461 10.547 1 97.31 188 PRO B O 1
ATOM 4120 N N . ASN B 1 189 ? -19.484 -3.725 11.383 1 96.69 189 ASN B N 1
ATOM 4121 C CA . ASN B 1 189 ? -20.031 -2.424 11.742 1 96.69 189 ASN B CA 1
ATOM 4122 C C . ASN B 1 189 ? -19.781 -1.387 10.648 1 96.69 189 ASN B C 1
ATOM 4124 O O . ASN B 1 189 ? -19.938 -0.186 10.883 1 96.69 189 ASN B O 1
ATOM 4128 N N . ILE B 1 190 ? -19.422 -1.856 9.508 1 97.69 190 ILE B N 1
ATOM 4129 C CA . ILE B 1 190 ? -19.156 -0.901 8.438 1 97.69 190 ILE B CA 1
ATOM 4130 C C . ILE B 1 190 ? -20.156 -1.117 7.293 1 97.69 190 ILE B C 1
ATOM 4132 O O . ILE B 1 190 ? -20.625 -2.236 7.078 1 97.69 190 ILE B O 1
ATOM 4136 N N . SER B 1 191 ? -20.422 -0.09 6.551 1 97.81 191 SER B N 1
ATOM 4137 C CA . SER B 1 191 ? -21.453 -0.07 5.531 1 97.81 191 SER B CA 1
ATOM 4138 C C . SER B 1 191 ? -21.172 -1.085 4.43 1 97.81 191 SER B C 1
ATOM 4140 O O . SER B 1 191 ? -22.094 -1.729 3.918 1 97.81 191 SER B O 1
ATOM 4142 N N . THR B 1 192 ? -19.906 -1.275 4.02 1 98.56 192 THR B N 1
ATOM 4143 C CA . THR B 1 192 ? -19.547 -2.186 2.938 1 98.56 192 THR B CA 1
ATOM 4144 C C . THR B 1 192 ? -19.906 -3.625 3.301 1 98.56 192 THR B C 1
ATOM 4146 O O . THR B 1 192 ? -20.438 -4.367 2.475 1 98.56 192 THR B O 1
ATOM 4149 N N . THR B 1 193 ? -19.609 -3.982 4.57 1 98.56 193 THR B N 1
ATOM 4150 C CA . THR B 1 193 ? -19.906 -5.336 5.035 1 98.56 193 THR B CA 1
ATOM 4151 C C . THR B 1 193 ? -21.406 -5.609 5.012 1 98.56 193 THR B C 1
ATOM 4153 O O . THR B 1 193 ? -21.844 -6.672 4.57 1 98.56 193 THR B O 1
ATOM 4156 N N . ILE B 1 194 ? -22.172 -4.664 5.434 1 98.12 194 ILE B N 1
ATOM 4157 C CA . ILE B 1 194 ? -23.625 -4.801 5.457 1 98.12 194 ILE B CA 1
ATOM 4158 C C . ILE B 1 194 ? -24.156 -4.984 4.031 1 98.12 194 ILE B C 1
ATOM 4160 O O . ILE B 1 194 ? -24.938 -5.902 3.766 1 98.12 194 ILE B O 1
ATOM 4164 N N . GLY B 1 195 ? -23.719 -4.164 3.127 1 98.56 195 GLY B N 1
ATOM 4165 C CA . GLY B 1 195 ? -24.125 -4.258 1.737 1 98.56 195 GLY B CA 1
ATOM 4166 C C . GLY B 1 195 ? -23.734 -5.566 1.079 1 98.56 195 GLY B C 1
ATOM 4167 O O . GLY B 1 195 ? -24.547 -6.18 0.378 1 98.56 195 GLY B O 1
ATOM 4168 N N . ARG B 1 196 ? -22.547 -5.984 1.329 1 98.88 196 ARG B N 1
ATOM 4169 C CA . ARG B 1 196 ? -22.047 -7.199 0.691 1 98.88 196 ARG B CA 1
ATOM 4170 C C . ARG B 1 196 ? -22.719 -8.438 1.265 1 98.88 196 ARG B C 1
ATOM 4172 O O . ARG B 1 196 ? -23.016 -9.391 0.534 1 98.88 196 ARG B O 1
ATOM 4179 N N . LYS B 1 197 ? -23.031 -8.422 2.561 1 98.88 197 LYS B N 1
ATOM 4180 C CA . LYS B 1 197 ? -23.812 -9.5 3.143 1 98.88 197 LYS B CA 1
ATOM 4181 C C . LYS B 1 197 ? -25.203 -9.578 2.516 1 98.88 197 LYS B C 1
ATOM 4183 O O . LYS B 1 197 ? -25.688 -10.664 2.199 1 98.88 197 LYS B O 1
ATOM 4188 N N . ASN B 1 198 ? -25.844 -8.414 2.369 1 98.81 198 ASN B N 1
ATOM 4189 C CA . ASN B 1 198 ? -27.156 -8.367 1.752 1 98.81 198 ASN B CA 1
ATOM 4190 C C . ASN B 1 198 ? -27.141 -8.938 0.337 1 98.81 198 ASN B C 1
ATOM 4192 O O . ASN B 1 198 ? -28.062 -9.641 -0.066 1 98.81 198 ASN B O 1
ATOM 4196 N N . GLY B 1 199 ? -26.078 -8.602 -0.38 1 98.94 199 GLY B N 1
ATOM 4197 C CA . GLY B 1 199 ? -25.938 -9.148 -1.72 1 98.94 199 GLY B CA 1
ATOM 4198 C C . GLY B 1 199 ? -25.781 -10.656 -1.736 1 98.94 199 GLY B C 1
ATOM 4199 O O . GLY B 1 199 ? -26.359 -11.336 -2.584 1 98.94 199 GLY B O 1
ATOM 4200 N N . TYR B 1 200 ? -25.031 -11.141 -0.807 1 98.88 200 TYR B N 1
ATOM 4201 C CA . TYR B 1 200 ? -24.875 -12.578 -0.622 1 98.88 200 TYR B CA 1
ATOM 4202 C C . TYR B 1 200 ? -26.234 -13.242 -0.353 1 98.88 200 TYR B C 1
ATOM 4204 O O . TYR B 1 200 ? -26.594 -14.219 -1.013 1 98.88 200 TYR B O 1
ATOM 4212 N N . ASN B 1 201 ? -26.969 -12.703 0.574 1 98.81 201 ASN B N 1
ATOM 4213 C CA . ASN B 1 201 ? -28.281 -13.227 0.93 1 98.81 201 ASN B CA 1
ATOM 4214 C C . ASN B 1 201 ? -29.219 -13.234 -0.268 1 98.81 201 ASN B C 1
ATOM 4216 O O . ASN B 1 201 ? -29.969 -14.195 -0.473 1 98.81 201 ASN B O 1
ATOM 4220 N N . LYS B 1 202 ? -29.203 -12.203 -0.992 1 98.75 202 LYS B N 1
ATOM 4221 C CA . LYS B 1 202 ? -30.047 -12.062 -2.17 1 98.75 202 LYS B CA 1
ATOM 4222 C C . LYS B 1 202 ? -29.75 -13.164 -3.191 1 98.75 202 LYS B C 1
ATOM 4224 O O . LYS B 1 202 ? -30.672 -13.766 -3.748 1 98.75 202 LYS B O 1
ATOM 4229 N N . ALA B 1 203 ? -28.484 -13.422 -3.426 1 98.69 203 ALA B N 1
ATOM 4230 C CA . ALA B 1 203 ? -28.078 -14.453 -4.379 1 98.69 203 ALA B CA 1
ATOM 4231 C C . ALA B 1 203 ? -28.516 -15.836 -3.912 1 98.69 203 ALA B C 1
ATOM 4233 O O . ALA B 1 203 ? -29.062 -16.625 -4.699 1 98.69 203 ALA B O 1
ATOM 4234 N N . ILE B 1 204 ? -28.297 -16.125 -2.658 1 98.56 204 ILE B N 1
ATOM 4235 C CA . ILE B 1 204 ? -28.688 -17.422 -2.094 1 98.56 204 ILE B CA 1
ATOM 4236 C C . ILE B 1 204 ? -30.188 -17.641 -2.271 1 98.56 204 ILE B C 1
ATOM 4238 O O . ILE B 1 204 ? -30.609 -18.719 -2.709 1 98.56 204 ILE B O 1
ATOM 4242 N N . SER B 1 205 ? -30.922 -16.656 -1.984 1 97.94 205 SER B N 1
ATOM 4243 C CA . SER B 1 205 ? -32.375 -16.719 -2.084 1 97.94 205 SER B CA 1
ATOM 4244 C C . SER B 1 205 ? -32.812 -16.938 -3.527 1 97.94 205 SER B C 1
ATOM 4246 O O . SER B 1 205 ? -33.75 -17.719 -3.789 1 97.94 205 SER B O 1
ATOM 4248 N N . GLU B 1 206 ? -32.25 -16.234 -4.414 1 97.56 206 GLU B N 1
ATOM 4249 C CA . GLU B 1 206 ? -32.625 -16.328 -5.824 1 97.56 206 GLU B CA 1
ATOM 4250 C C . GLU B 1 206 ? -32.406 -17.75 -6.355 1 97.56 206 GLU B C 1
ATOM 4252 O O . GLU B 1 206 ? -33.094 -18.172 -7.281 1 97.56 206 GLU B O 1
ATOM 4257 N N . PHE B 1 207 ? -31.531 -18.484 -5.812 1 97.12 207 PHE B N 1
ATOM 4258 C CA . PHE B 1 207 ? -31.25 -19.844 -6.234 1 97.12 207 PHE B CA 1
ATOM 4259 C C . PHE B 1 207 ? -32.062 -20.844 -5.41 1 97.12 207 PHE B C 1
ATOM 4261 O O . PHE B 1 207 ? -31.812 -22.047 -5.438 1 97.12 207 PHE B O 1
ATOM 4268 N N . ASP B 1 208 ? -32.969 -20.344 -4.598 1 96.94 208 ASP B N 1
ATOM 4269 C CA . ASP B 1 208 ? -33.906 -21.109 -3.781 1 96.94 208 ASP B CA 1
ATOM 4270 C C . ASP B 1 208 ? -33.156 -21.938 -2.732 1 96.94 208 ASP B C 1
ATOM 4272 O O . ASP B 1 208 ? -33.5 -23.109 -2.514 1 96.94 208 ASP B O 1
ATOM 4276 N N . LEU B 1 209 ? -32.125 -21.328 -2.234 1 97.31 209 LEU B N 1
ATOM 4277 C CA . LEU B 1 209 ? -31.344 -21.922 -1.15 1 97.31 209 LEU B CA 1
ATOM 4278 C C . LEU B 1 209 ? -31.578 -21.172 0.158 1 97.31 209 LEU B C 1
ATOM 4280 O O . LEU B 1 209 ? -32.156 -20.094 0.161 1 97.31 209 LEU B O 1
ATOM 4284 N N . ASN B 1 210 ? -31.156 -21.797 1.264 1 97.06 210 ASN B N 1
ATOM 4285 C CA . ASN B 1 210 ? -31.25 -21.156 2.57 1 97.06 210 ASN B CA 1
ATOM 4286 C C . ASN B 1 210 ? -29.875 -20.656 3.035 1 97.06 210 ASN B C 1
ATOM 4288 O O . ASN B 1 210 ? -28.875 -21.344 2.842 1 97.06 210 ASN B O 1
ATOM 4292 N N . VAL B 1 211 ? -29.969 -19.531 3.6 1 97.56 211 VAL B N 1
ATOM 4293 C CA . VAL B 1 211 ? -28.734 -18.969 4.156 1 97.56 211 VAL B CA 1
ATOM 4294 C C . VAL B 1 211 ? -28.312 -19.797 5.371 1 97.56 211 VAL B C 1
ATOM 4296 O O . VAL B 1 211 ? -29.109 -20.031 6.277 1 97.56 211 VAL B O 1
ATOM 4299 N N . ASN B 1 212 ? -27.094 -20.266 5.316 1 97.88 212 ASN B N 1
ATOM 4300 C CA . ASN B 1 212 ? -26.484 -20.938 6.449 1 97.88 212 ASN B CA 1
ATOM 4301 C C . ASN B 1 212 ? -25.5 -20.031 7.184 1 97.88 212 ASN B C 1
ATOM 4303 O O . ASN B 1 212 ? -24.391 -19.781 6.707 1 97.88 212 ASN B O 1
ATOM 4307 N N . PRO B 1 213 ? -25.859 -19.531 8.32 1 97.75 213 PRO B N 1
ATOM 4308 C CA . PRO B 1 213 ? -25.031 -18.562 9.031 1 97.75 213 PRO B CA 1
ATOM 4309 C C . PRO B 1 213 ? -23.625 -19.094 9.359 1 97.75 213 PRO B C 1
ATOM 4311 O O . PRO B 1 213 ? -22.688 -18.312 9.508 1 97.75 213 PRO B O 1
ATOM 4314 N N . SER B 1 214 ? -23.438 -20.375 9.406 1 97.94 214 SER B N 1
ATOM 4315 C CA . SER B 1 214 ? -22.156 -20.984 9.766 1 97.94 214 SER B CA 1
ATOM 4316 C C . SER B 1 214 ? -21.141 -20.828 8.633 1 97.94 214 SER B C 1
ATOM 4318 O O . SER B 1 214 ? -19.953 -21.047 8.836 1 97.94 214 SER B O 1
ATOM 4320 N N . LEU B 1 215 ? -21.625 -20.375 7.477 1 98.69 215 LEU B N 1
ATOM 4321 C CA . LEU B 1 215 ? -20.734 -20.219 6.328 1 98.69 215 LEU B CA 1
ATOM 4322 C C . LEU B 1 215 ? -20.312 -18.75 6.168 1 98.69 215 LEU B C 1
ATOM 4324 O O . LEU B 1 215 ? -19.531 -18.422 5.281 1 98.69 215 LEU B O 1
ATOM 4328 N N . ILE B 1 216 ? -20.875 -17.906 7.043 1 98.81 216 ILE B N 1
ATOM 4329 C CA . ILE B 1 216 ? -20.547 -16.469 7.012 1 98.81 216 ILE B CA 1
ATOM 4330 C C . ILE B 1 216 ? -19.578 -16.141 8.141 1 98.81 216 ILE B C 1
ATOM 4332 O O . ILE B 1 216 ? -19.875 -16.375 9.312 1 98.81 216 ILE B O 1
ATOM 4336 N N . HIS B 1 217 ? -18.406 -15.641 7.758 1 98.75 217 HIS B N 1
ATOM 4337 C CA . HIS B 1 217 ? -17.359 -15.32 8.727 1 98.75 217 HIS B CA 1
ATOM 4338 C C . HIS B 1 217 ? -17.031 -13.828 8.703 1 98.75 217 HIS B C 1
ATOM 4340 O O . HIS B 1 217 ? -16.906 -13.234 7.629 1 98.75 217 HIS B O 1
ATOM 4346 N N . TYR B 1 218 ? -16.891 -13.227 9.891 1 98.44 218 TYR B N 1
ATOM 4347 C CA . TYR B 1 218 ? -16.547 -11.82 10.039 1 98.44 218 TYR B CA 1
ATOM 4348 C C . TYR B 1 218 ? -15.156 -11.664 10.641 1 98.44 218 TYR B C 1
ATOM 4350 O O . TYR B 1 218 ? -14.719 -12.492 11.445 1 98.44 218 TYR B O 1
ATOM 4358 N N . SER B 1 219 ? -14.438 -10.656 10.203 1 96.81 219 SER B N 1
ATOM 4359 C CA . SER B 1 219 ? -13.25 -10.211 10.922 1 96.81 219 SER B CA 1
ATOM 4360 C C . SER B 1 219 ? -13.609 -9.305 12.094 1 96.81 219 SER B C 1
ATOM 4362 O O . SER B 1 219 ? -13.539 -8.078 11.992 1 96.81 219 SER B O 1
ATOM 4364 N N . ASP B 1 220 ? -13.969 -9.859 13.203 1 91 220 ASP B N 1
ATOM 4365 C CA . ASP B 1 220 ? -14.516 -9.031 14.281 1 91 220 ASP B CA 1
ATOM 4366 C C . ASP B 1 220 ? -13.773 -9.281 15.594 1 91 220 ASP B C 1
ATOM 4368 O O . ASP B 1 220 ? -13.961 -8.547 16.562 1 91 220 ASP B O 1
ATOM 4372 N N . GLN B 1 221 ? -12.906 -10.297 15.609 1 87.06 221 GLN B N 1
ATOM 4373 C CA . GLN B 1 221 ? -12.156 -10.547 16.844 1 87.06 221 GLN B CA 1
ATOM 4374 C C . GLN B 1 221 ? -11.086 -9.484 17.047 1 87.06 221 GLN B C 1
ATOM 4376 O O . GLN B 1 221 ? -10.953 -8.93 18.141 1 87.06 221 GLN B O 1
ATOM 4381 N N . GLN B 1 222 ? -10.367 -9.273 16.031 1 88.25 222 GLN B N 1
ATOM 4382 C CA . GLN B 1 222 ? -9.398 -8.188 15.914 1 88.25 222 GLN B CA 1
ATOM 4383 C C . GLN B 1 222 ? -9.57 -7.43 14.602 1 88.25 222 GLN B C 1
ATOM 4385 O O . GLN B 1 222 ? -10.094 -7.977 13.625 1 88.25 222 GLN B O 1
ATOM 4390 N N . LEU B 1 223 ? -9.273 -6.215 14.734 1 91.31 223 LEU B N 1
ATOM 4391 C CA . LEU B 1 223 ? -9.469 -5.398 13.539 1 91.31 223 LEU B CA 1
ATOM 4392 C C . LEU B 1 223 ? -8.141 -4.836 13.039 1 91.31 223 LEU B C 1
ATOM 4394 O O . LEU B 1 223 ? -7.129 -4.914 13.742 1 91.31 223 LEU B O 1
ATOM 4398 N N . GLY B 1 224 ? -8.156 -4.398 11.789 1 93.31 224 GLY B N 1
ATOM 4399 C CA . GLY B 1 224 ? -6.945 -3.867 11.188 1 93.31 224 GLY B CA 1
ATOM 4400 C C . GLY B 1 224 ? -6.398 -4.746 10.086 1 93.31 224 GLY B C 1
ATOM 4401 O O . GLY B 1 224 ? -7 -5.762 9.734 1 93.31 224 GLY B O 1
ATOM 4402 N N . THR B 1 225 ? -5.309 -4.344 9.594 1 95.69 225 THR B N 1
ATOM 4403 C CA . THR B 1 225 ? -4.758 -4.938 8.383 1 95.69 225 THR B CA 1
ATOM 4404 C C . THR B 1 225 ? -4.43 -6.414 8.602 1 95.69 225 THR B C 1
ATOM 4406 O O . THR B 1 225 ? -5.012 -7.285 7.953 1 95.69 225 THR B O 1
ATOM 4409 N N . ASN B 1 226 ? -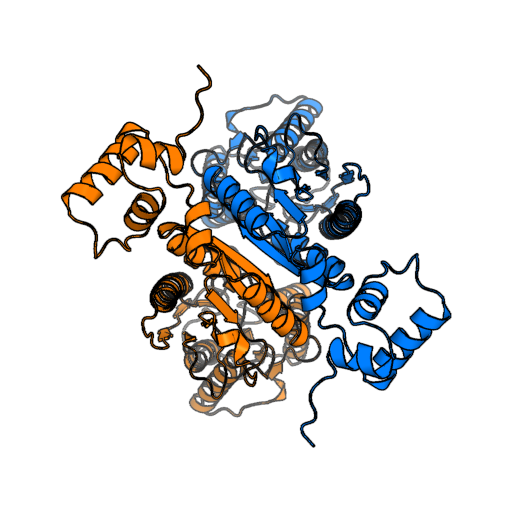3.57 -6.719 9.57 1 94.31 226 ASN B N 1
ATOM 4410 C CA . ASN B 1 226 ? -3.121 -8.094 9.797 1 94.31 226 ASN B CA 1
ATOM 4411 C C . ASN B 1 226 ? -4.254 -8.977 10.312 1 94.31 226 ASN B C 1
ATOM 4413 O O . ASN B 1 226 ? -4.309 -10.164 9.992 1 94.31 226 ASN B O 1
ATOM 4417 N N . ALA B 1 227 ? -5.102 -8.383 11.055 1 96.19 227 ALA B N 1
ATOM 4418 C CA . ALA B 1 227 ? -6.238 -9.117 11.602 1 96.19 227 ALA B CA 1
ATOM 4419 C C . ALA B 1 227 ? -7.168 -9.602 10.492 1 96.19 227 ALA B C 1
ATOM 4421 O O . ALA B 1 227 ? -7.711 -10.703 10.57 1 96.19 227 ALA B O 1
ATOM 4422 N N . GLN B 1 228 ? -7.34 -8.797 9.516 1 97.81 228 GLN B N 1
ATOM 4423 C CA . GLN B 1 228 ? -8.211 -9.172 8.406 1 97.81 228 GLN B CA 1
ATOM 4424 C C . GLN B 1 228 ? -7.609 -10.312 7.598 1 97.81 228 GLN B C 1
ATOM 4426 O O . GLN B 1 228 ? -8.32 -11.242 7.203 1 97.81 228 GLN B O 1
ATOM 4431 N N . ILE B 1 229 ? -6.301 -10.266 7.383 1 97.75 229 ILE B N 1
ATOM 4432 C CA . ILE B 1 229 ? -5.625 -11.344 6.676 1 97.75 229 ILE B CA 1
ATOM 4433 C C . ILE B 1 229 ? -5.766 -12.648 7.457 1 97.75 229 ILE B C 1
ATOM 4435 O O . ILE B 1 229 ? -6.148 -13.68 6.898 1 97.75 229 ILE B O 1
ATOM 4439 N N . TYR B 1 230 ? -5.555 -12.539 8.758 1 98 230 TYR B N 1
ATOM 4440 C CA . TYR B 1 230 ? -5.645 -13.719 9.625 1 98 230 TYR B CA 1
ATOM 4441 C C . TYR B 1 230 ? -7.066 -14.258 9.664 1 98 230 TYR B C 1
ATOM 4443 O O . TYR B 1 230 ? -7.277 -15.469 9.656 1 98 230 TYR B O 1
ATOM 4451 N N . SER B 1 231 ? -7.996 -13.375 9.68 1 98.5 231 SER B N 1
ATOM 4452 C CA . SER B 1 231 ? -9.398 -13.773 9.688 1 98.5 231 SER B CA 1
ATOM 4453 C C . SER B 1 231 ? -9.766 -14.531 8.414 1 98.5 231 SER B C 1
ATOM 4455 O O . SER B 1 231 ? -10.484 -15.531 8.469 1 98.5 231 SER B O 1
ATOM 4457 N N . GLY B 1 232 ? -9.312 -14.008 7.277 1 98.69 232 GLY B N 1
ATOM 4458 C CA . GLY B 1 232 ? -9.531 -14.719 6.027 1 98.69 232 GLY B CA 1
ATOM 4459 C C . GLY B 1 232 ? -8.922 -16.109 6.016 1 98.69 232 GLY B C 1
ATOM 4460 O O . GLY B 1 232 ? -9.531 -17.062 5.523 1 98.69 232 GLY B O 1
ATOM 4461 N N . TYR B 1 233 ? -7.75 -16.188 6.598 1 98.62 233 TYR B N 1
ATOM 4462 C CA . TYR B 1 233 ? -7.012 -17.438 6.691 1 98.62 233 TYR B CA 1
ATOM 4463 C C . TYR B 1 233 ? -7.773 -18.453 7.535 1 98.62 233 TYR B C 1
ATOM 4465 O O . TYR B 1 233 ? -8.062 -19.562 7.078 1 98.62 233 TYR B O 1
ATOM 4473 N N . GLU B 1 234 ? -8.195 -18.078 8.703 1 98.62 234 GLU B N 1
ATOM 4474 C CA . GLU B 1 234 ? -8.859 -18.969 9.641 1 98.62 234 GLU B CA 1
ATOM 4475 C C . GLU B 1 234 ? -10.242 -19.375 9.133 1 98.62 234 GLU B C 1
ATOM 4477 O O . GLU B 1 234 ? -10.633 -20.531 9.25 1 98.62 234 GLU B O 1
ATOM 4482 N N . ALA B 1 235 ? -10.938 -18.406 8.625 1 98.75 235 ALA B N 1
ATOM 4483 C CA . ALA B 1 235 ? -12.266 -18.688 8.094 1 98.75 235 ALA B CA 1
ATOM 4484 C C . ALA B 1 235 ? -12.211 -19.703 6.957 1 98.75 235 ALA B C 1
ATOM 4486 O O . ALA B 1 235 ? -13.016 -20.625 6.902 1 98.75 235 ALA B O 1
ATOM 4487 N N . THR B 1 236 ? -11.273 -19.516 6.086 1 98.81 236 THR B N 1
ATOM 4488 C CA . THR B 1 236 ? -11.133 -20.406 4.941 1 98.81 236 THR B CA 1
ATOM 4489 C C . THR B 1 236 ? -10.75 -21.812 5.395 1 98.81 236 THR B C 1
ATOM 4491 O O . THR B 1 236 ? -11.281 -22.812 4.879 1 98.81 236 THR B O 1
ATOM 4494 N N . LYS B 1 237 ? -9.891 -21.922 6.367 1 98.69 237 LYS B N 1
ATOM 4495 C CA . LYS B 1 237 ? -9.555 -23.219 6.926 1 98.69 237 LYS B CA 1
ATOM 4496 C C . LYS B 1 237 ? -10.805 -23.922 7.457 1 98.69 237 LYS B C 1
ATOM 4498 O O . LYS B 1 237 ? -11 -25.125 7.215 1 98.69 237 LYS B O 1
ATOM 4503 N N . THR B 1 238 ? -11.578 -23.172 8.141 1 98.62 238 THR B N 1
ATOM 4504 C CA . THR B 1 238 ? -12.82 -23.719 8.695 1 98.62 238 THR B CA 1
ATOM 4505 C C . THR B 1 238 ? -13.758 -24.172 7.586 1 98.62 238 THR B C 1
ATOM 4507 O O . THR B 1 238 ? -14.32 -25.266 7.656 1 98.62 238 THR B O 1
ATOM 4510 N N . LEU B 1 239 ? -13.914 -23.391 6.574 1 98.75 239 LEU B N 1
ATOM 4511 C CA . LEU B 1 239 ? -14.805 -23.703 5.457 1 98.75 239 LEU B CA 1
ATOM 4512 C C . LEU B 1 239 ? -14.328 -24.953 4.723 1 98.75 239 LEU B C 1
ATOM 4514 O O . LEU B 1 239 ? -15.133 -25.828 4.395 1 98.75 239 LEU B O 1
ATOM 4518 N N . LEU B 1 240 ? -13.016 -25.016 4.496 1 98.25 240 LEU B N 1
ATOM 4519 C CA . LEU B 1 240 ? -12.445 -26.172 3.803 1 98.25 240 LEU B CA 1
ATOM 4520 C C . LEU B 1 240 ? -12.656 -27.438 4.609 1 98.25 240 LEU B C 1
ATOM 4522 O O . LEU B 1 240 ? -12.953 -28.5 4.043 1 98.25 240 LEU B O 1
ATOM 4526 N N . SER B 1 241 ? -12.523 -27.328 5.91 1 97.62 241 SER B N 1
ATOM 4527 C CA . SER B 1 241 ? -12.711 -28.484 6.781 1 97.62 241 SER B CA 1
ATOM 4528 C C . SER B 1 241 ? -14.156 -28.969 6.742 1 97.62 241 SER B C 1
ATOM 4530 O O . SER B 1 241 ? -14.422 -30.141 6.98 1 97.62 241 SER B O 1
ATOM 4532 N N . LYS B 1 242 ? -15.062 -28.094 6.395 1 97.31 242 LYS B N 1
ATOM 4533 C CA . LYS B 1 242 ? -16.484 -28.422 6.305 1 97.31 242 LYS B CA 1
ATOM 4534 C C . LYS B 1 242 ? -16.844 -28.906 4.906 1 97.31 242 LYS B C 1
ATOM 4536 O O . LYS B 1 242 ? -18.016 -29.203 4.625 1 97.31 242 LYS B O 1
ATOM 4541 N N . GLY B 1 243 ? -15.867 -28.906 3.99 1 96.81 243 GLY B N 1
ATOM 4542 C CA . GLY B 1 243 ? -16.078 -29.422 2.648 1 96.81 243 GLY B CA 1
ATOM 4543 C C . GLY B 1 243 ? -16.656 -28.391 1.699 1 96.81 243 GLY B C 1
ATOM 4544 O O . GLY B 1 243 ? -17.156 -28.734 0.623 1 96.81 243 GLY B O 1
ATOM 4545 N N . ILE B 1 244 ? -16.578 -27.125 2.092 1 97.88 244 ILE B N 1
ATOM 4546 C CA . ILE B 1 244 ? -17.109 -26.062 1.247 1 97.88 244 ILE B CA 1
ATOM 4547 C C . ILE B 1 244 ? -16.172 -25.844 0.055 1 97.88 244 ILE B C 1
ATOM 4549 O O . ILE B 1 244 ? -14.969 -25.688 0.222 1 97.88 244 ILE B O 1
ATOM 4553 N N . LYS B 1 245 ? -16.766 -25.703 -1.134 1 97.62 245 LYS B N 1
ATOM 4554 C CA . LYS B 1 245 ? -15.961 -25.672 -2.352 1 97.62 245 LYS B CA 1
ATOM 4555 C C . LYS B 1 245 ? -16.031 -24.312 -3.031 1 97.62 245 LYS B C 1
ATOM 4557 O O . LYS B 1 245 ? -15.281 -24.031 -3.965 1 97.62 245 LYS B O 1
ATOM 4562 N N . GLY B 1 246 ? -16.969 -23.484 -2.676 1 98.38 246 GLY B N 1
ATOM 4563 C CA . GLY B 1 246 ? -17.125 -22.141 -3.211 1 98.38 246 GLY B CA 1
ATOM 4564 C C . GLY B 1 246 ? -16.969 -21.047 -2.158 1 98.38 246 GLY B C 1
ATOM 4565 O O . GLY B 1 246 ? -17.625 -21.094 -1.116 1 98.38 246 GLY B O 1
ATOM 4566 N N . ILE B 1 247 ? -16.094 -20.094 -2.387 1 98.88 247 ILE B N 1
ATOM 4567 C CA . ILE B 1 247 ? -15.812 -19.078 -1.394 1 98.88 247 ILE B CA 1
ATOM 4568 C C . ILE B 1 247 ? -15.844 -17.688 -2.053 1 98.88 247 ILE B C 1
ATOM 4570 O O . ILE B 1 247 ? -15.359 -17.531 -3.178 1 98.88 247 ILE B O 1
ATOM 4574 N N . VAL B 1 248 ? -16.406 -16.734 -1.385 1 98.94 248 VAL B N 1
ATOM 4575 C CA . VAL B 1 248 ? -16.344 -15.328 -1.764 1 98.94 248 VAL B CA 1
ATOM 4576 C C . VAL B 1 248 ? -15.617 -14.531 -0.683 1 98.94 248 VAL B C 1
ATOM 4578 O O . VAL B 1 248 ? -16.047 -14.5 0.472 1 98.94 248 VAL B O 1
ATOM 4581 N N . ALA B 1 249 ? -14.477 -13.992 -0.996 1 98.94 249 ALA B N 1
ATOM 4582 C CA . ALA B 1 249 ? -13.734 -13.086 -0.124 1 98.94 249 ALA B CA 1
ATOM 4583 C C . ALA B 1 249 ? -13.984 -11.633 -0.506 1 98.94 249 ALA B C 1
ATOM 4585 O O . ALA B 1 249 ? -13.695 -11.219 -1.631 1 98.94 249 ALA B O 1
ATOM 4586 N N . THR B 1 250 ? -14.406 -10.773 0.356 1 98.81 250 THR B N 1
ATOM 4587 C CA . THR B 1 250 ? -15.086 -9.539 -0.036 1 98.81 250 THR B CA 1
ATOM 4588 C C . THR B 1 250 ? -14.117 -8.359 0.004 1 98.81 250 THR B C 1
ATOM 4590 O O . THR B 1 250 ? -14.547 -7.203 -0.043 1 98.81 250 THR B O 1
ATOM 4593 N N . ASN B 1 251 ? -12.836 -8.547 0.188 1 98.38 251 ASN B N 1
ATOM 4594 C CA . ASN B 1 251 ? -11.781 -7.559 -0.035 1 98.38 251 ASN B CA 1
ATOM 4595 C C . ASN B 1 251 ? -10.422 -8.219 -0.208 1 98.38 251 ASN B C 1
ATOM 4597 O O . ASN B 1 251 ? -10.297 -9.438 -0.072 1 98.38 251 ASN B O 1
ATOM 4601 N N . HIS B 1 252 ? -9.477 -7.465 -0.474 1 98 252 HIS B N 1
ATOM 4602 C CA . HIS B 1 252 ? -8.156 -7.969 -0.834 1 98 252 HIS B CA 1
ATOM 4603 C C . HIS B 1 252 ? -7.492 -8.664 0.347 1 98 252 HIS B C 1
ATOM 4605 O O . HIS B 1 252 ? -6.852 -9.703 0.179 1 98 252 HIS B O 1
ATOM 4611 N N . LEU B 1 253 ? -7.594 -8.125 1.535 1 98 253 LEU B N 1
ATOM 4612 C CA . LEU B 1 253 ? -6.922 -8.672 2.709 1 98 253 LEU B CA 1
ATOM 4613 C C . LEU B 1 253 ? -7.496 -10.039 3.074 1 98 253 LEU B C 1
ATOM 4615 O O . LEU B 1 253 ? -6.746 -10.977 3.344 1 98 253 LEU B O 1
ATOM 4619 N N . LEU B 1 254 ? -8.789 -10.156 3.055 1 98.69 254 LEU B N 1
ATOM 4620 C CA . LEU B 1 254 ? -9.445 -11.43 3.307 1 98.69 254 LEU B CA 1
ATOM 4621 C C . LEU B 1 254 ? -9.07 -12.453 2.238 1 98.69 254 LEU B C 1
ATOM 4623 O O . LEU B 1 254 ? -8.844 -13.625 2.545 1 98.69 254 LEU B O 1
ATOM 4627 N N . LEU B 1 255 ? -9.039 -11.984 0.996 1 98.69 255 LEU B N 1
ATOM 4628 C CA . LEU B 1 255 ? -8.648 -12.852 -0.109 1 98.69 255 LEU B CA 1
ATOM 4629 C C . LEU B 1 255 ? -7.234 -13.398 0.101 1 98.69 255 LEU B C 1
ATOM 4631 O O . LEU B 1 255 ? -6.984 -14.586 -0.126 1 98.69 255 LEU B O 1
ATOM 4635 N N . LEU B 1 256 ? -6.344 -12.523 0.528 1 97.94 256 LEU B N 1
ATOM 4636 C CA . LEU B 1 256 ? -4.965 -12.922 0.779 1 97.94 256 LEU B CA 1
ATOM 4637 C C . LEU B 1 256 ? -4.902 -14.047 1.811 1 97.94 256 LEU B C 1
ATOM 4639 O O . LEU B 1 256 ? -4.207 -15.047 1.608 1 97.94 256 LEU B O 1
ATOM 4643 N N . GLY B 1 257 ? -5.633 -13.875 2.908 1 98.31 257 GLY B N 1
ATOM 4644 C CA . GLY B 1 257 ? -5.703 -14.922 3.916 1 98.31 257 GLY B CA 1
ATOM 4645 C C . GLY B 1 257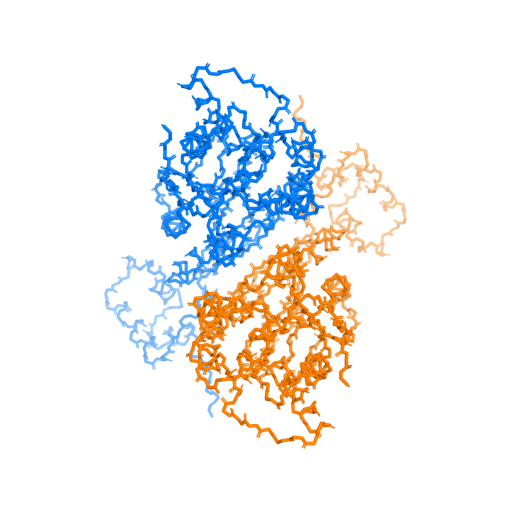 ? -6.305 -16.219 3.395 1 98.31 257 GLY B C 1
ATOM 4646 O O . GLY B 1 257 ? -5.824 -17.297 3.721 1 98.31 257 GLY B O 1
ATOM 4647 N N . ALA B 1 258 ? -7.305 -16.078 2.594 1 98.75 258 ALA B N 1
ATOM 4648 C CA . ALA B 1 258 ? -7.961 -17.25 2.012 1 98.75 258 ALA B CA 1
ATOM 4649 C C . ALA B 1 258 ? -7.004 -18.031 1.118 1 98.75 258 ALA B C 1
ATOM 4651 O O . ALA B 1 258 ? -6.934 -19.266 1.197 1 98.75 258 ALA B O 1
ATOM 4652 N N . LEU B 1 259 ? -6.293 -17.312 0.274 1 98.19 259 LEU B N 1
ATOM 4653 C CA . LEU B 1 259 ? -5.355 -17.938 -0.648 1 98.19 259 LEU B CA 1
ATOM 4654 C C . LEU B 1 259 ? -4.25 -18.672 0.112 1 98.19 259 LEU B C 1
ATOM 4656 O O . LEU B 1 259 ? -3.811 -19.75 -0.298 1 98.19 259 LEU B O 1
ATOM 4660 N N . GLN B 1 260 ? -3.791 -18.078 1.228 1 97.38 260 GLN B N 1
ATOM 4661 C CA . GLN B 1 260 ? -2.785 -18.719 2.062 1 97.38 260 GLN B CA 1
ATOM 4662 C C . GLN B 1 260 ? -3.299 -20.047 2.617 1 97.38 260 GLN B C 1
ATOM 4664 O O . GLN B 1 260 ? -2.594 -21.062 2.58 1 97.38 260 GLN B O 1
ATOM 4669 N N . ALA B 1 261 ? -4.5 -20 3.119 1 98.31 261 ALA B N 1
ATOM 4670 C CA . ALA B 1 261 ? -5.109 -21.188 3.689 1 98.31 261 ALA B CA 1
ATOM 4671 C C . ALA B 1 261 ? -5.258 -22.297 2.639 1 98.31 261 ALA B C 1
ATOM 4673 O O . ALA B 1 261 ? -4.965 -23.453 2.904 1 98.31 261 ALA B O 1
ATOM 4674 N N . ILE B 1 262 ? -5.688 -21.938 1.445 1 97.75 262 ILE B N 1
ATOM 4675 C CA . ILE B 1 262 ? -5.887 -22.906 0.373 1 97.75 262 ILE B CA 1
ATOM 4676 C C . ILE B 1 262 ? -4.543 -23.516 -0.029 1 97.75 262 ILE B C 1
ATOM 4678 O O . ILE B 1 262 ? -4.434 -24.734 -0.19 1 97.75 262 ILE B O 1
ATOM 4682 N N . LYS B 1 263 ? -3.572 -22.641 -0.158 1 95.44 263 LYS B N 1
ATOM 4683 C CA . LYS B 1 263 ? -2.234 -23.094 -0.521 1 95.44 263 LYS B CA 1
ATOM 4684 C C . LYS B 1 263 ? -1.711 -24.109 0.487 1 95.44 263 LYS B C 1
ATOM 4686 O O . LYS B 1 263 ? -1.125 -25.125 0.104 1 95.44 263 LYS B O 1
ATOM 4691 N N . GLU B 1 264 ? -1.943 -23.891 1.714 1 94.94 264 GLU B N 1
ATOM 4692 C CA . GLU B 1 264 ? -1.432 -24.734 2.779 1 94.94 264 GLU B CA 1
ATOM 4693 C C . GLU B 1 264 ? -2.221 -26.047 2.867 1 94.94 264 GLU B C 1
ATOM 4695 O O . GLU B 1 264 ? -1.734 -27.031 3.42 1 94.94 264 GLU B O 1
ATOM 4700 N N . SER B 1 265 ? -3.438 -26.078 2.402 1 95.06 265 SER B N 1
ATOM 4701 C CA . SER B 1 265 ? -4.285 -27.266 2.451 1 95.06 265 SER B CA 1
ATOM 4702 C C . SER B 1 265 ? -4.02 -28.188 1.264 1 95.06 265 SER B C 1
ATOM 4704 O O . SER B 1 265 ? -4.59 -29.266 1.176 1 95.06 265 SER B O 1
ATOM 4706 N N . GLU B 1 266 ? -3.248 -27.766 0.371 1 87.44 266 GLU B N 1
ATOM 4707 C CA . GLU B 1 266 ? -2.875 -28.5 -0.836 1 87.44 266 GLU B CA 1
ATOM 4708 C C . GLU B 1 266 ? -4.09 -28.766 -1.721 1 87.44 266 GLU B C 1
ATOM 4710 O O . GLU B 1 266 ? -4.188 -29.812 -2.355 1 87.44 266 GLU B O 1
ATOM 4715 N N . LYS B 1 267 ? -5.133 -28.031 -1.52 1 93.5 267 LYS B N 1
ATOM 4716 C CA . LYS B 1 267 ? -6.246 -28 -2.465 1 93.5 267 LYS B CA 1
ATOM 4717 C C . LYS B 1 267 ? -5.934 -27.109 -3.664 1 93.5 267 LYS B C 1
ATOM 4719 O O . LYS B 1 267 ? -5.215 -26.125 -3.535 1 93.5 267 LYS B O 1
ATOM 4724 N N . GLU B 1 268 ? -6.523 -27.516 -4.742 1 94.5 268 GLU B N 1
ATOM 4725 C CA . GLU B 1 268 ? -6.281 -26.766 -5.969 1 94.5 268 GLU B CA 1
ATOM 4726 C C . GLU B 1 268 ? -7.492 -25.906 -6.34 1 94.5 268 GLU B C 1
ATOM 4728 O O . GLU B 1 268 ? -8.609 -26.422 -6.422 1 94.5 268 GLU B O 1
ATOM 4733 N N . ILE B 1 269 ? -7.215 -24.688 -6.539 1 96.38 269 ILE B N 1
ATOM 4734 C CA . ILE B 1 269 ? -8.273 -23.797 -7.012 1 96.38 269 ILE B CA 1
ATOM 4735 C C . ILE B 1 269 ? -8.703 -24.203 -8.414 1 96.38 269 ILE B C 1
ATOM 4737 O O . ILE B 1 269 ? -7.871 -24.578 -9.25 1 96.38 269 ILE B O 1
ATOM 4741 N N . LYS B 1 270 ? -9.961 -24.094 -8.672 1 92.69 270 LYS B N 1
ATOM 4742 C CA . LYS B 1 270 ? -10.617 -24.5 -9.914 1 92.69 270 LYS B CA 1
ATOM 4743 C C . LYS B 1 270 ? -11 -25.984 -9.883 1 92.69 270 LYS B C 1
ATOM 4745 O O . LYS B 1 270 ? -12.102 -26.344 -10.305 1 92.69 270 LYS B O 1
ATOM 4750 N N . LYS B 1 271 ? -10.172 -26.844 -9.25 1 93.5 271 LYS B N 1
ATOM 4751 C CA . LYS B 1 271 ? -10.453 -28.281 -9.188 1 93.5 271 LYS B CA 1
ATOM 4752 C C . LYS B 1 271 ? -11.18 -28.641 -7.898 1 93.5 271 LYS B C 1
ATOM 4754 O O . LYS B 1 271 ? -12.211 -29.312 -7.93 1 93.5 271 LYS B O 1
ATOM 4759 N N . ASP B 1 272 ? -10.602 -28.203 -6.766 1 95.56 272 ASP B N 1
ATOM 4760 C CA . ASP B 1 272 ? -11.133 -28.594 -5.465 1 95.56 272 ASP B CA 1
ATOM 4761 C C . ASP B 1 272 ? -11.992 -27.469 -4.867 1 95.56 272 ASP B C 1
ATOM 4763 O O . ASP B 1 272 ? -12.906 -27.75 -4.086 1 95.56 272 ASP B O 1
ATOM 4767 N N . VAL B 1 273 ? -11.602 -26.25 -5.199 1 97.25 273 VAL B N 1
ATOM 4768 C CA . VAL B 1 273 ? -12.273 -25.078 -4.652 1 97.25 273 VAL B CA 1
ATOM 4769 C C . VAL B 1 273 ? -12.312 -23.969 -5.703 1 97.25 273 VAL B C 1
ATOM 4771 O O . VAL B 1 273 ? -11.367 -23.797 -6.477 1 97.25 273 VAL B O 1
ATOM 4774 N N . ILE B 1 274 ? -13.406 -23.234 -5.789 1 98.19 274 ILE B N 1
ATOM 4775 C CA . ILE B 1 274 ? -13.461 -22.016 -6.598 1 98.19 274 ILE B CA 1
ATOM 4776 C C . ILE B 1 274 ? -13.609 -20.797 -5.688 1 98.19 274 ILE B C 1
ATOM 4778 O O . ILE B 1 274 ? -14.18 -20.906 -4.598 1 98.19 274 ILE B O 1
ATOM 4782 N N . ILE B 1 275 ? -13.07 -19.672 -6.117 1 98.69 275 ILE B N 1
ATOM 4783 C CA . ILE B 1 275 ? -13.055 -18.5 -5.25 1 98.69 275 ILE B CA 1
ATOM 4784 C C . ILE B 1 275 ? -13.227 -17.234 -6.086 1 98.69 275 ILE B C 1
ATOM 4786 O O . ILE B 1 275 ? -12.672 -17.125 -7.184 1 98.69 275 ILE B O 1
ATOM 4790 N N . VAL B 1 276 ? -14.039 -16.328 -5.625 1 98.88 276 VAL B N 1
ATOM 4791 C CA . VAL B 1 276 ? -14.195 -14.977 -6.141 1 98.88 276 VAL B CA 1
ATOM 4792 C C . VAL B 1 276 ? -13.727 -13.969 -5.094 1 98.88 276 VAL B C 1
ATOM 4794 O O . VAL B 1 276 ? -14.141 -14.031 -3.934 1 98.88 276 VAL B O 1
ATOM 4797 N N . GLY B 1 277 ? -12.828 -13.125 -5.48 1 98.75 277 GLY B N 1
ATOM 4798 C CA . GLY B 1 277 ? -12.336 -12.094 -4.578 1 98.75 277 GLY B CA 1
ATOM 4799 C C . GLY B 1 277 ? -12.844 -10.703 -4.926 1 98.75 277 GLY B C 1
ATOM 4800 O O . GLY B 1 277 ? -13.758 -10.562 -5.738 1 98.75 277 GLY B O 1
ATOM 4801 N N . PHE B 1 278 ? -12.359 -9.703 -4.219 1 98.5 278 PHE B N 1
ATOM 4802 C CA . PHE B 1 278 ? -12.633 -8.289 -4.457 1 98.5 278 PHE B CA 1
ATOM 4803 C C . PHE B 1 278 ? -11.336 -7.516 -4.672 1 98.5 278 PHE B C 1
ATOM 4805 O O . PHE B 1 278 ? -10.289 -7.898 -4.164 1 98.5 278 PHE B O 1
ATOM 4812 N N . ASP B 1 279 ? -11.43 -6.383 -5.414 1 97.94 279 ASP B N 1
ATOM 4813 C CA . ASP B 1 279 ? -10.328 -5.461 -5.684 1 97.94 279 ASP B CA 1
ATOM 4814 C C . ASP B 1 279 ? -9.352 -6.047 -6.699 1 97.94 279 ASP B C 1
ATOM 4816 O O . ASP B 1 279 ? -8.5 -6.859 -6.352 1 97.94 279 ASP B O 1
ATOM 4820 N N . ASP B 1 280 ? -9.398 -5.551 -7.84 1 95.75 280 ASP B N 1
ATOM 4821 C CA . ASP B 1 280 ? -8.547 -6.047 -8.922 1 95.75 280 ASP B CA 1
ATOM 4822 C C . ASP B 1 280 ? -7.133 -5.484 -8.805 1 95.75 280 ASP B C 1
ATOM 4824 O O . ASP B 1 280 ? -6.945 -4.34 -8.391 1 95.75 280 ASP B O 1
ATOM 4828 N N . SER B 1 281 ? -6.152 -6.273 -9.008 1 92.81 281 SER B N 1
ATOM 4829 C CA . SER B 1 281 ? -4.742 -5.898 -8.969 1 92.81 281 SER B CA 1
ATOM 4830 C C . SER B 1 281 ? -3.922 -6.73 -9.945 1 92.81 281 SER B C 1
ATOM 4832 O O . SER B 1 281 ? -4.43 -7.688 -10.531 1 92.81 281 SER B O 1
ATOM 4834 N N . TYR B 1 282 ? -2.617 -6.41 -10.078 1 91.75 282 TYR B N 1
ATOM 4835 C CA . TYR B 1 282 ? -1.698 -7.141 -10.945 1 91.75 282 TYR B CA 1
ATOM 4836 C C . TYR B 1 282 ? -1.572 -8.594 -10.508 1 91.75 282 TYR B C 1
ATOM 4838 O O . TYR B 1 282 ? -1.476 -9.5 -11.336 1 91.75 282 TYR B O 1
ATOM 4846 N N . TRP B 1 283 ? -1.667 -8.789 -9.227 1 95.31 283 TRP B N 1
ATOM 4847 C CA . TRP B 1 283 ? -1.476 -10.125 -8.672 1 95.31 283 TRP B CA 1
ATOM 4848 C C . TRP B 1 283 ? -2.582 -11.07 -9.125 1 95.31 283 TRP B C 1
ATOM 4850 O O . TRP B 1 283 ? -2.348 -12.266 -9.305 1 95.31 283 TRP B O 1
ATOM 4860 N N . ASN B 1 284 ? -3.771 -10.477 -9.336 1 96.31 284 ASN B N 1
ATOM 4861 C CA . ASN B 1 284 ? -4.898 -11.312 -9.742 1 96.31 284 ASN B CA 1
ATOM 4862 C C . ASN B 1 284 ? -4.691 -11.891 -11.141 1 96.31 284 ASN B C 1
ATOM 4864 O O . ASN B 1 284 ? -5.266 -12.93 -11.469 1 96.31 284 ASN B O 1
ATOM 4868 N N . GLU B 1 285 ? -3.824 -11.219 -11.93 1 94.38 285 GLU B N 1
ATOM 4869 C CA . GLU B 1 285 ? -3.553 -11.656 -13.297 1 94.38 285 GLU B CA 1
ATOM 4870 C C . GLU B 1 285 ? -2.336 -12.578 -13.352 1 94.38 285 GLU B C 1
ATOM 4872 O O . GLU B 1 285 ? -2.203 -13.391 -14.266 1 94.38 285 GLU B O 1
ATOM 4877 N N . ILE B 1 286 ? -1.459 -12.492 -12.328 1 94.25 286 ILE B N 1
ATOM 4878 C CA . ILE B 1 286 ? -0.21 -13.234 -12.445 1 94.25 286 ILE B CA 1
ATOM 4879 C C . ILE B 1 286 ? -0.256 -14.461 -11.531 1 94.25 286 ILE B C 1
ATOM 4881 O O . ILE B 1 286 ? 0.547 -15.383 -11.688 1 94.25 286 ILE B O 1
ATOM 4885 N N . TYR B 1 287 ? -1.165 -14.461 -10.562 1 94.25 287 TYR B N 1
ATOM 4886 C CA . TYR B 1 287 ? -1.401 -15.633 -9.719 1 94.25 287 TYR B CA 1
ATOM 4887 C C . TYR B 1 287 ? -1.884 -16.812 -10.555 1 94.25 287 TYR B C 1
ATOM 4889 O O . TYR B 1 287 ? -2.559 -16.625 -11.57 1 94.25 287 TYR B O 1
ATOM 4897 N N . THR B 1 288 ? -1.47 -18.078 -10.234 1 92.25 288 THR B N 1
ATOM 4898 C CA . THR B 1 288 ? -1.97 -19.297 -10.883 1 92.25 288 THR B CA 1
ATOM 4899 C C . THR B 1 288 ? -2.812 -20.125 -9.914 1 92.25 288 THR B C 1
ATOM 4901 O O . THR B 1 288 ? -2.303 -20.609 -8.906 1 92.25 288 THR B O 1
ATOM 4904 N N . PRO B 1 289 ? -4.113 -20.266 -10.242 1 95.38 289 PRO B N 1
ATOM 4905 C CA . PRO B 1 289 ? -4.824 -19.734 -11.406 1 95.38 289 PRO B CA 1
ATOM 4906 C C . PRO B 1 289 ? -5.16 -18.25 -11.273 1 95.38 289 PRO B C 1
ATOM 4908 O O . PRO B 1 289 ? -5.246 -17.734 -10.164 1 95.38 289 PRO B O 1
ATOM 4911 N N . LYS B 1 290 ? -5.344 -17.562 -12.43 1 96.5 290 LYS B N 1
ATOM 4912 C CA . LYS B 1 290 ? -5.789 -16.172 -12.383 1 96.5 290 LYS B CA 1
ATOM 4913 C C . LYS B 1 290 ? -7.07 -16.031 -11.562 1 96.5 290 LYS B C 1
ATOM 4915 O O . LYS B 1 290 ? -7.969 -16.875 -11.656 1 96.5 290 LYS B O 1
ATOM 4920 N N . LEU B 1 291 ? -7.188 -14.953 -10.859 1 98.19 291 LEU B N 1
ATOM 4921 C CA . LEU B 1 291 ? -8.242 -14.852 -9.852 1 98.19 291 LEU B CA 1
ATOM 4922 C C . LEU B 1 291 ? -9.438 -14.078 -10.398 1 98.19 291 LEU B C 1
ATOM 4924 O O . LEU B 1 291 ? -9.273 -12.992 -10.961 1 98.19 291 LEU B O 1
ATOM 4928 N N . THR B 1 292 ? -10.625 -14.609 -10.312 1 98.69 292 THR B N 1
ATOM 4929 C CA . THR B 1 292 ? -11.883 -13.922 -10.555 1 98.69 292 THR B CA 1
ATOM 4930 C C . THR B 1 292 ? -12.195 -12.945 -9.422 1 98.69 292 THR B C 1
ATOM 4932 O O . THR B 1 292 ? -12.156 -13.312 -8.25 1 98.69 292 THR B O 1
ATOM 4935 N N . VAL B 1 293 ? -12.461 -11.703 -9.797 1 98.75 293 VAL B N 1
ATOM 4936 C CA . VAL B 1 293 ? -12.648 -10.719 -8.734 1 98.75 293 VAL B CA 1
ATOM 4937 C C . VAL B 1 293 ? -13.742 -9.727 -9.133 1 98.75 293 VAL B C 1
ATOM 4939 O O . VAL B 1 293 ? -14.031 -9.562 -10.32 1 98.75 293 VAL B O 1
ATOM 4942 N N . ILE B 1 294 ? -14.375 -9.148 -8.117 1 98.88 294 ILE B N 1
ATOM 4943 C CA . ILE B 1 294 ? -15.109 -7.906 -8.297 1 98.88 294 ILE B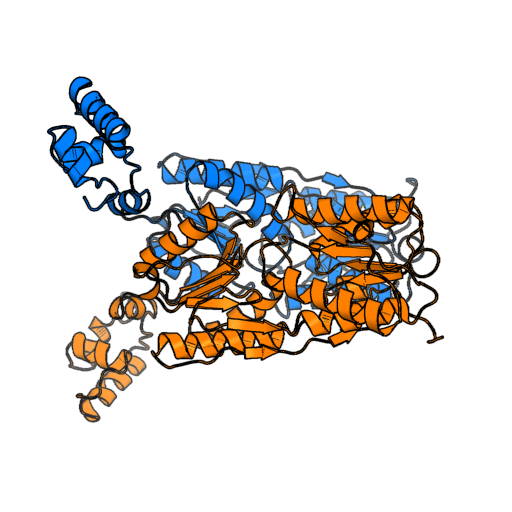 CA 1
ATOM 4944 C C . ILE B 1 294 ? -14.141 -6.734 -8.375 1 98.88 294 ILE B C 1
ATOM 4946 O O . ILE B 1 294 ? -13.359 -6.5 -7.445 1 98.88 294 ILE B O 1
ATOM 4950 N N . SER B 1 295 ? -14.109 -6.109 -9.477 1 98.69 295 SER B N 1
ATOM 4951 C CA . SER B 1 295 ? -13.266 -4.938 -9.664 1 98.69 295 SER B CA 1
ATOM 4952 C C . SER B 1 295 ? -14.016 -3.654 -9.312 1 98.69 295 SER B C 1
ATOM 4954 O O . SER B 1 295 ? -15.094 -3.393 -9.844 1 98.69 295 SER B O 1
ATOM 4956 N N . GLN B 1 296 ? -13.516 -2.943 -8.375 1 98.38 296 GLN B N 1
ATOM 4957 C CA . GLN B 1 296 ? -14.055 -1.627 -8.055 1 98.38 296 GLN B CA 1
ATOM 4958 C C . GLN B 1 296 ? -13.477 -0.553 -8.969 1 98.38 296 GLN B C 1
ATOM 4960 O O . GLN B 1 296 ? -12.352 -0.684 -9.445 1 98.38 296 GLN B O 1
ATOM 4965 N N . PRO B 1 297 ? -14.195 0.509 -9.227 1 98.12 297 PRO B N 1
ATOM 4966 C CA . PRO B 1 297 ? -13.75 1.546 -10.156 1 98.12 297 PRO B CA 1
ATOM 4967 C C . PRO B 1 297 ? -12.812 2.557 -9.516 1 98.12 297 PRO B C 1
ATOM 4969 O O . PRO B 1 297 ? -13.141 3.742 -9.422 1 98.12 297 PRO B O 1
ATOM 4972 N N . VAL B 1 298 ? -11.633 2.166 -9.188 1 96.94 298 VAL B N 1
ATOM 4973 C CA . VAL B 1 298 ? -10.688 2.938 -8.391 1 96.94 298 VAL B CA 1
ATOM 4974 C C . VAL B 1 298 ? -10.328 4.23 -9.125 1 96.94 298 VAL B C 1
ATOM 4976 O O . VAL B 1 298 ? -10.18 5.281 -8.5 1 96.94 298 VAL B O 1
ATOM 4979 N N . LYS B 1 299 ? -10.102 4.152 -10.438 1 95.75 299 LYS B N 1
ATOM 4980 C CA . LYS B 1 299 ? -9.766 5.336 -11.219 1 95.75 299 LYS B CA 1
ATOM 4981 C C . LYS B 1 299 ? -10.883 6.375 -11.148 1 95.75 299 LYS B C 1
ATOM 4983 O O . LYS B 1 299 ? -10.625 7.551 -10.875 1 95.75 299 LYS B O 1
ATOM 4988 N N . GLU B 1 300 ? -12.039 5.91 -11.391 1 97.81 300 GLU B N 1
ATOM 4989 C CA . GLU B 1 300 ? -13.195 6.801 -11.344 1 97.81 300 GLU B CA 1
ATOM 4990 C C . GLU B 1 300 ? -13.406 7.344 -9.93 1 97.81 300 GLU B C 1
ATOM 4992 O O . GLU B 1 300 ? -13.734 8.523 -9.758 1 97.81 300 GLU B O 1
ATOM 4997 N N . MET B 1 301 ? -13.297 6.539 -8.945 1 97.88 301 MET B N 1
ATOM 4998 C CA . MET B 1 301 ? -13.43 6.965 -7.551 1 97.88 301 MET B CA 1
ATOM 4999 C C . MET B 1 301 ? -12.469 8.102 -7.234 1 97.88 301 MET B C 1
ATOM 5001 O O . MET B 1 301 ? -12.859 9.102 -6.629 1 97.88 301 MET B O 1
ATOM 5005 N N . GLY B 1 302 ? -11.188 7.902 -7.625 1 96.88 302 GLY B N 1
ATOM 5006 C CA . GLY B 1 302 ? -10.188 8.93 -7.379 1 96.88 302 GLY B CA 1
ATOM 5007 C C . GLY B 1 302 ? -10.484 10.234 -8.086 1 96.88 302 GLY B C 1
ATOM 5008 O O . GLY B 1 302 ? -10.344 11.312 -7.504 1 96.88 302 GLY B O 1
ATOM 5009 N N . GLN B 1 303 ? -10.898 10.148 -9.328 1 96.5 303 GLN B N 1
ATOM 5010 C CA . GLN B 1 303 ? -11.211 11.328 -10.125 1 96.5 303 GLN B CA 1
ATOM 5011 C C . GLN B 1 303 ? -12.391 12.094 -9.531 1 96.5 303 GLN B C 1
ATOM 5013 O O . GLN B 1 303 ? -12.344 13.312 -9.398 1 96.5 303 GLN B O 1
ATOM 5018 N N . VAL B 1 304 ? -13.398 11.352 -9.172 1 97.62 304 VAL B N 1
ATOM 5019 C CA . VAL B 1 304 ? -14.594 11.961 -8.609 1 97.62 304 VAL B CA 1
ATOM 5020 C C . VAL B 1 304 ? -14.273 12.578 -7.25 1 97.62 304 VAL B C 1
ATOM 5022 O O . VAL B 1 304 ? -14.742 13.672 -6.926 1 97.62 304 VAL B O 1
ATOM 5025 N N . ALA B 1 305 ? -13.469 11.906 -6.492 1 98 305 ALA B N 1
ATOM 5026 C CA . ALA B 1 305 ? -13.094 12.398 -5.168 1 98 305 ALA B CA 1
ATOM 5027 C C . ALA B 1 305 ? -12.359 13.727 -5.27 1 98 305 ALA B C 1
ATOM 5029 O O . ALA B 1 305 ? -12.656 14.672 -4.527 1 98 305 ALA B O 1
ATOM 5030 N N . ALA B 1 306 ? -11.398 13.781 -6.156 1 96.44 306 ALA B N 1
ATOM 5031 C CA . ALA B 1 306 ? -10.633 15.008 -6.344 1 96.44 306 ALA B CA 1
ATOM 5032 C C . ALA B 1 306 ? -11.539 16.156 -6.766 1 96.44 306 ALA B C 1
ATOM 5034 O O . ALA B 1 306 ? -11.422 17.281 -6.25 1 96.44 306 ALA B O 1
ATOM 5035 N N . LYS B 1 307 ? -12.43 15.875 -7.703 1 96 307 LYS B N 1
ATOM 5036 C CA . LYS B 1 307 ? -13.367 16.891 -8.172 1 96 307 LYS B CA 1
ATOM 5037 C C . LYS B 1 307 ? -14.266 17.375 -7.043 1 96 307 LYS B C 1
ATOM 5039 O O . LYS B 1 307 ? -14.5 18.578 -6.906 1 96 307 LYS B O 1
ATOM 5044 N N . MET B 1 308 ? -14.758 16.469 -6.281 1 96.88 308 MET B N 1
ATOM 5045 C CA . MET B 1 308 ? -15.625 16.812 -5.16 1 96.88 308 MET B CA 1
ATOM 5046 C C . MET B 1 308 ? -14.883 17.672 -4.133 1 96.88 308 MET B C 1
ATOM 5048 O O . MET B 1 308 ? -15.422 18.656 -3.641 1 96.88 308 MET B O 1
ATOM 5052 N N . ILE B 1 309 ? -13.695 17.25 -3.832 1 94.62 309 ILE B N 1
ATOM 5053 C CA . ILE B 1 309 ? -12.875 17.969 -2.857 1 94.62 309 ILE B CA 1
ATOM 5054 C C . ILE B 1 309 ? -12.648 19.406 -3.328 1 94.62 309 ILE B C 1
ATOM 5056 O O . ILE B 1 309 ? -12.75 20.344 -2.537 1 94.62 309 ILE B O 1
ATOM 5060 N N . TYR B 1 310 ? -12.336 19.531 -4.582 1 93.88 310 TYR B N 1
ATOM 5061 C CA . TYR B 1 310 ? -12.094 20.859 -5.141 1 93.88 310 TYR B CA 1
ATOM 5062 C C . TYR B 1 310 ? -13.336 21.734 -5.008 1 93.88 310 TYR B C 1
ATOM 5064 O O . TYR B 1 310 ? -13.234 22.906 -4.637 1 93.88 310 TYR B O 1
ATOM 5072 N N . LYS B 1 311 ? -14.453 21.188 -5.324 1 95.31 311 LYS B N 1
ATOM 5073 C CA . LYS B 1 311 ? -15.703 21.922 -5.191 1 95.31 311 LYS B CA 1
ATOM 5074 C C . LYS B 1 311 ? -15.969 22.297 -3.736 1 95.31 311 LYS B C 1
ATOM 5076 O O . LYS B 1 311 ? -16.344 23.438 -3.443 1 95.31 311 LYS B O 1
ATOM 5081 N N . LEU B 1 312 ? -15.711 21.422 -2.848 1 94.81 312 LEU B N 1
ATOM 5082 C CA . LEU B 1 312 ? -15.961 21.641 -1.428 1 94.81 312 LEU B CA 1
ATOM 5083 C C . LEU B 1 312 ? -15.07 22.75 -0.885 1 94.81 312 LEU B C 1
ATOM 5085 O O . LEU B 1 312 ? -15.523 23.594 -0.107 1 94.81 312 LEU B O 1
ATOM 5089 N N . ILE B 1 313 ? -13.82 22.672 -1.301 1 92.56 313 ILE B N 1
ATOM 5090 C CA . ILE B 1 313 ? -12.859 23.672 -0.855 1 92.56 313 ILE B CA 1
ATOM 5091 C C . ILE B 1 313 ? -13.305 25.062 -1.313 1 92.56 313 ILE B C 1
ATOM 5093 O O . ILE B 1 313 ? -13.109 26.047 -0.606 1 92.56 313 ILE B O 1
ATOM 5097 N N . LYS B 1 314 ? -13.984 25.094 -2.42 1 91.06 314 LYS B N 1
ATOM 5098 C CA . LYS B 1 314 ? -14.453 26.359 -2.986 1 91.06 314 LYS B CA 1
ATOM 5099 C C . LYS B 1 314 ? -15.82 26.734 -2.424 1 91.06 314 LYS B C 1
ATOM 5101 O O . LYS B 1 314 ? -16.438 27.688 -2.887 1 91.06 314 LYS B O 1
ATOM 5106 N N . GLY B 1 315 ? -16.312 25.953 -1.596 1 91.5 315 GLY B N 1
ATOM 5107 C CA . GLY B 1 315 ? -17.578 26.266 -0.93 1 91.5 315 GLY B CA 1
ATOM 5108 C C . GLY B 1 315 ? -18.781 25.875 -1.748 1 91.5 315 GLY B C 1
ATOM 5109 O O . GLY B 1 315 ? -19.875 26.406 -1.529 1 91.5 315 GLY B O 1
ATOM 5110 N N . LYS B 1 316 ? -18.562 25.016 -2.689 1 94.19 316 LYS B N 1
ATOM 5111 C CA . LYS B 1 316 ? -19.672 24.562 -3.533 1 94.19 316 LYS B CA 1
ATOM 5112 C C . LYS B 1 316 ? -20.297 23.297 -2.979 1 94.19 316 LYS B C 1
ATOM 5114 O O . LYS B 1 316 ? -19.641 22.531 -2.268 1 94.19 316 LYS B O 1
ATOM 5119 N N . ASP B 1 317 ? -21.5 23.062 -3.344 1 92.69 317 ASP B N 1
ATOM 5120 C CA . ASP B 1 317 ? -22.219 21.859 -2.926 1 92.69 317 ASP B CA 1
ATOM 5121 C C . ASP B 1 317 ? -21.859 20.672 -3.818 1 92.69 317 ASP B C 1
ATOM 5123 O O . ASP B 1 317 ? -21.562 20.844 -5 1 92.69 317 ASP B O 1
ATOM 5127 N N . VAL B 1 318 ? -21.844 19.547 -3.189 1 96.56 318 VAL B N 1
ATOM 5128 C CA . VAL B 1 318 ? -21.609 18.312 -3.926 1 96.56 318 VAL B CA 1
ATOM 5129 C C . VAL B 1 318 ? -22.625 17.25 -3.508 1 96.56 318 VAL B C 1
ATOM 5131 O O . VAL B 1 318 ? -23.25 17.359 -2.449 1 96.56 318 VAL B O 1
ATOM 5134 N N . THR B 1 319 ? -22.859 16.375 -4.324 1 95.31 319 THR B N 1
ATOM 5135 C CA . THR B 1 319 ? -23.766 15.266 -4.055 1 95.31 319 THR B CA 1
ATOM 5136 C C . THR B 1 319 ? -23 13.945 -3.951 1 95.31 319 THR B C 1
ATOM 5138 O O . THR B 1 319 ? -22.031 13.734 -4.676 1 95.31 319 THR B O 1
ATOM 5141 N N . SER B 1 320 ? -23.5 13.133 -3.08 1 97.44 320 SER B N 1
ATOM 5142 C CA . SER B 1 320 ? -22.938 11.797 -2.949 1 97.44 320 SER B CA 1
ATOM 5143 C C . SER B 1 320 ? -23.094 10.992 -4.238 1 97.44 320 SER B C 1
ATOM 5145 O O . SER B 1 320 ? -24.047 11.203 -4.988 1 97.44 320 SER B O 1
ATOM 5147 N N . ILE B 1 321 ? -22.172 10.109 -4.469 1 97.75 321 ILE B N 1
ATOM 5148 C CA . ILE B 1 321 ? -22.172 9.336 -5.703 1 97.75 321 ILE B CA 1
ATOM 5149 C C . ILE B 1 321 ? -21.969 7.855 -5.383 1 97.75 321 ILE B C 1
ATOM 5151 O O . ILE B 1 321 ? -21.141 7.508 -4.535 1 97.75 321 ILE B O 1
ATOM 5155 N N . LYS B 1 322 ? -22.766 7.02 -5.977 1 98.19 322 LYS B N 1
ATOM 5156 C CA . LYS B 1 322 ? -22.609 5.566 -5.934 1 98.19 322 LYS B CA 1
ATOM 5157 C C . LYS B 1 322 ? -22.203 5.016 -7.297 1 98.19 322 LYS B C 1
ATOM 5159 O O . LYS B 1 322 ? -22.922 5.211 -8.289 1 98.19 322 LYS B O 1
ATOM 5164 N N . LEU B 1 323 ? -21.031 4.391 -7.391 1 98.62 323 LEU B N 1
ATOM 5165 C CA . LEU B 1 323 ? -20.484 3.906 -8.656 1 98.62 323 LEU B CA 1
ATOM 5166 C C . LEU B 1 323 ? -20.719 2.406 -8.805 1 98.62 323 LEU B C 1
ATOM 5168 O O . LEU B 1 323 ? -21.078 1.728 -7.844 1 98.62 323 LEU B O 1
ATOM 5172 N N . SER B 1 324 ? -20.516 1.933 -9.984 1 98.19 324 SER B N 1
ATOM 5173 C CA . SER B 1 324 ? -20.734 0.522 -10.289 1 98.19 324 SER B CA 1
ATOM 5174 C C . SER B 1 324 ? -19.438 -0.266 -10.234 1 98.19 324 SER B C 1
ATOM 5176 O O . SER B 1 324 ? -18.359 0.289 -10.461 1 98.19 324 SER B O 1
ATOM 5178 N N . THR B 1 325 ? -19.547 -1.521 -9.906 1 98.5 325 THR B N 1
ATOM 5179 C CA . THR B 1 325 ? -18.438 -2.453 -9.953 1 98.5 325 THR B CA 1
ATOM 5180 C C . THR B 1 325 ? -18.578 -3.424 -11.117 1 98.5 325 THR B C 1
ATOM 5182 O O . THR B 1 325 ? -19.578 -3.385 -11.844 1 98.5 325 THR B O 1
ATOM 5185 N N . LYS B 1 326 ? -17.531 -4.191 -11.336 1 98.44 326 LYS B N 1
ATOM 5186 C CA . LYS B 1 326 ? -17.562 -5.176 -12.414 1 98.44 326 LYS B CA 1
ATOM 5187 C C . LYS B 1 326 ? -16.984 -6.512 -11.945 1 98.44 326 LYS B C 1
ATOM 5189 O O . LYS B 1 326 ? -16 -6.543 -11.211 1 98.44 326 LYS B O 1
ATOM 5194 N N . LEU B 1 327 ? -17.641 -7.559 -12.375 1 98.62 327 LEU B N 1
ATOM 5195 C CA . LEU B 1 327 ? -17.078 -8.891 -12.188 1 98.62 327 LEU B CA 1
ATOM 5196 C C . LEU B 1 327 ? -16.109 -9.234 -13.312 1 98.62 327 LEU B C 1
ATOM 5198 O O . LEU B 1 327 ? -16.484 -9.203 -14.492 1 98.62 327 LEU B O 1
ATOM 5202 N N . ILE B 1 328 ? -14.891 -9.5 -13.039 1 98.56 328 ILE B N 1
ATOM 5203 C CA . ILE B 1 328 ? -13.906 -9.961 -14 1 98.56 328 ILE B CA 1
ATOM 5204 C C . ILE B 1 328 ? -13.68 -11.461 -13.828 1 98.56 328 ILE B C 1
ATOM 5206 O O . ILE B 1 328 ? -13.047 -11.891 -12.852 1 98.56 328 ILE B O 1
ATOM 5210 N N . ILE B 1 329 ? -14.172 -12.203 -14.711 1 98.06 329 ILE B N 1
ATOM 5211 C CA . ILE B 1 329 ? -14.094 -13.664 -14.633 1 98.06 329 ILE B CA 1
ATOM 5212 C C . ILE B 1 329 ? -12.734 -14.133 -15.148 1 98.06 329 ILE B C 1
ATOM 5214 O O . ILE B 1 329 ? -12.336 -13.797 -16.266 1 98.06 329 ILE B O 1
ATOM 5218 N N . ARG B 1 330 ? -12.031 -14.859 -14.289 1 97.5 330 ARG B N 1
ATOM 5219 C CA . ARG B 1 330 ? -10.773 -15.5 -14.672 1 97.5 330 ARG B CA 1
ATOM 5220 C C . ARG B 1 330 ? -10.781 -16.969 -14.281 1 97.5 330 ARG B C 1
ATOM 5222 O O . ARG B 1 330 ? -11.836 -17.609 -14.211 1 97.5 330 ARG B O 1
ATOM 5229 N N . GLU B 1 331 ? -9.664 -17.547 -13.969 1 96.44 331 GLU B N 1
ATOM 5230 C CA . GLU B 1 331 ? -9.531 -19 -13.898 1 96.44 331 GLU B CA 1
ATOM 5231 C C . GLU B 1 331 ? -10.031 -19.547 -12.562 1 96.44 331 GLU B C 1
ATOM 5233 O O . GLU B 1 331 ? -10.477 -20.688 -12.477 1 96.44 331 GLU B O 1
ATOM 5238 N N . SER B 1 332 ? -10.055 -18.719 -11.5 1 97.62 332 SER B N 1
ATOM 5239 C CA . SER B 1 332 ? -10.352 -19.203 -10.164 1 97.62 332 SER B CA 1
ATOM 5240 C C . SER B 1 332 ? -11.844 -19.516 -10 1 97.62 332 SER B C 1
ATOM 5242 O O . SER B 1 332 ? -12.25 -20.156 -9.039 1 97.62 332 SER B O 1
ATOM 5244 N N . CYS B 1 333 ? -12.648 -19.031 -10.945 1 96.25 333 CYS B N 1
ATOM 5245 C CA . CYS B 1 333 ? -14.078 -19.312 -10.969 1 96.25 333 CYS B CA 1
ATOM 5246 C C . CYS B 1 333 ? -14.617 -19.297 -12.391 1 96.25 333 CYS B C 1
ATOM 5248 O O . CYS B 1 333 ? -15.594 -18.609 -12.68 1 96.25 333 CYS B O 1
ATOM 5250 N N . SER B 1 334 ? -13.938 -20.062 -13.219 1 89.19 334 SER B N 1
ATOM 5251 C CA . SER B 1 334 ? -14.344 -20.203 -14.609 1 89.19 334 SER B CA 1
ATOM 5252 C C . SER B 1 334 ? -14.906 -21.609 -14.883 1 89.19 334 SER B C 1
ATOM 5254 O O . SER B 1 334 ? -14.266 -22.609 -14.555 1 89.19 334 SER B O 1
ATOM 5256 N N . PHE B 1 335 ? -16.062 -21.609 -15.305 1 84.31 335 PHE B N 1
ATOM 5257 C CA . PHE B 1 335 ? -16.75 -22.828 -15.711 1 84.31 335 PHE B CA 1
ATOM 5258 C C . PHE B 1 335 ? -17.859 -22.516 -16.719 1 84.31 335 PHE B C 1
ATOM 5260 O O . PHE B 1 335 ? -18.219 -21.359 -16.906 1 84.31 335 PHE B O 1
ATOM 5267 N N . ASN B 1 336 ? -18.125 -23.547 -17.438 1 72.94 336 ASN B N 1
ATOM 5268 C CA . ASN B 1 336 ? -19.312 -23.406 -18.281 1 72.94 336 ASN B CA 1
ATOM 5269 C C . ASN B 1 336 ? -20.594 -23.422 -17.438 1 72.94 336 ASN B C 1
ATOM 5271 O O . ASN B 1 336 ? -20.688 -24.141 -16.438 1 72.94 336 ASN B O 1
ATOM 5275 N N . LYS B 1 337 ? -21.297 -22.484 -17.688 1 66.75 337 LYS B N 1
ATOM 5276 C CA . LYS B 1 337 ? -22.531 -22.359 -16.906 1 66.75 337 LYS B CA 1
ATOM 5277 C C . LYS B 1 337 ? -23.359 -23.641 -17 1 66.75 337 LYS B C 1
ATOM 5279 O O . LYS B 1 337 ? -23.469 -24.25 -18.078 1 66.75 337 LYS B O 1
ATOM 5284 N N . THR B 1 338 ? -23.672 -24.125 -15.891 1 50.41 338 THR B N 1
ATOM 5285 C CA . THR B 1 338 ? -24.562 -25.281 -15.859 1 50.41 338 THR B CA 1
ATOM 5286 C C . THR B 1 338 ? -26 -24.859 -16.188 1 50.41 338 THR B C 1
ATOM 5288 O O . THR B 1 338 ? -26.406 -23.75 -15.875 1 50.41 338 THR B O 1
#

Sequence (676 aa):
MKNNKPTLHDVARVAGVSIATVSNVLNNKSSELSDKTKDKVLNAIETLNYEPNQFARGLKTGRSNIIAFIVPDQNPFFTEVLTEISHECQKHHLHVAVASSEENEDKQQDLIETFVSQNVSAIILVPVKSKFQMKREWLKIPIMTLDRELESTSLPSITVDNEEAAYIATKRVLESTCKEVGLLLANPNISTTIGRKNGYNKAISEFDLNVNPSLIHYSDQQLGTNAQIYSGYEATKTLLSKGIKGIVATNHLLLLGALQAIKESEKEIKKDVIIVGFDDSYWNEIYTPKLTVISQPVKEMGQVAAKMIYKLIKGKDVTSIKLSTKLIIRESCSFNKTMKNNKPTLHDVARVAGVSIATVSNVLNNKSSELSDKTKDKVLNAIETLNYEPNQFARGLKTGRSNIIAFIVPDQNPFFTEVLTEISHECQKHHLHVAVASSEENEDKQQDLIETFVSQNVSAIILVPVKSKFQMKREWLKIPIMTLDRELESTSLPSITVDNEEAAYIATKRVLESTCKEVGLLLANPNISTTIGRKNGYNKAISEFDLNVNPSLIHYSDQQLGTNAQIYSGYEATKTLLSKGIKGIVATNHLLLLGALQAIKESEKEIKKDVIIVGFDDSYWNEIYTPKLTVISQPVKEMGQVAAKMIYKLIKGKDVTSIKLSTKLIIRESCSFNKT

InterPro domains:
  IPR000843 LacI-type HTH domain [PF00356] (7-53)
  IPR000843 LacI-type HTH domain [PR00036] (7-17)
  IPR000843 LacI-type HTH domain [PR00036] (17-27)
  IPR000843 LacI-type HTH domain [PS50932] (6-61)
  IPR000843 LacI-type HTH domain [SM00354] (5-76)
  IPR000843 LacI-type HTH domain [cd01392] (9-61)
  IPR001387 Cro/C1-type, helix-turn-helix domain [PS50943] (7-55)
  IPR010982 Lambda repressor-like, DNA-binding domain superfamily [G3DSA:1.10.260.40] (1-63)
  IPR010982 Lambda repressor-like, DNA-binding domain superfamily [SSF47413] (4-65)
  IPR025997 Periplasmic binding protein [PF13407] (67-317)
  IPR028082 Periplasmic binding protein-like I [SSF53822] (67-334)

Organism: Staphylococcus saprophyticus subsp. saprophyticus (strain ATCC 15305 / DSM 20229 / NCIMB 8711 / NCTC 7292 / S-41) (NCBI:txid342451)

Radius of gyration: 27.65 Å; Cα contacts (8 Å, |Δi|>4): 1358; chains: 2; bounding box: 69×80×72 Å

pLDDT: mean 90.36, std 13.55, range [31.86, 98.94]

Foldseek 3Di:
DPLDQQDLVNLCVQLVHDSVLLLCLVLVVCPPPDPSSSVSSVVSCVVSVHDPPPQVNCVVVVADLEEEEEAAAVFVLVVLLQVLLQVLSVVVVHHYDYDHQLLPQVSLVVVLVVNVVNRYQEYEDAHSAQADDDDPSSVVHQYAYEQWHHPPDPHAYEHAQLLQLLLVQLLLLCLPPFLDEAEEAEACRIPSRVNNVNNNCVNNVVVVHDDDVLRYFYLHPDTYQQSLLCSLQVSLLVCVVVQHAHYEAEGDSSVNNNVVNCVVVVHDQLPRHAYEYEDDDPCLVVPVFRHKYWHDPSNVSSNVVNVCSVCVSVVHDDHHDYHYIDIDDTRNRDDDRD/DPLDQQDLVNLCVQLVHDSVQLLCLVLVVCPPPDPSSSVSSVVSCVVSVHDPPVQVNCVVVVADLEEEEEAAAVFVLVVLLQVLLQVLSVVVPHHYDYDHQLLPQVSLVVVLVVNVVNRYQEYEDAHSAQADDDDPSSVVHQYAYEQWHHPPDPHAYEHAQLLQLLLVQLLLLCLPPFLDEAEEAEACRIPSRVNNVNNNCVNNVVVVHDDDCLRYFYLHVDTYQQSLLCSLQVSLLVCVVVQHAHYEAEGDSSVNNNVVNCVVVVHDQLPRHAYEYEDDDPCLVVDVFRHWYWHDPSNVSSNVVNVCSVCVSVVHDDHHDYHYIDIDDTRNRDDDGD

Solvent-accessible surface area (backbone atoms only — not comparable to full-atom values): 34340 Å² total; per-residue (Å²): 129,85,86,66,76,50,43,68,61,46,32,9,59,68,34,71,45,51,53,66,56,42,50,24,52,77,64,68,62,34,83,83,55,52,71,67,56,46,48,35,37,52,49,24,26,59,74,52,63,39,63,76,58,67,70,60,52,30,57,72,76,62,27,42,54,33,32,38,35,39,33,34,43,78,51,64,66,56,55,53,24,45,53,32,25,37,58,54,27,43,79,72,68,30,42,52,34,36,32,65,29,40,45,32,65,68,49,40,51,51,50,52,52,51,43,54,74,59,26,36,43,29,37,41,35,28,62,64,34,16,86,57,83,79,56,74,82,58,64,79,33,44,58,34,29,40,67,29,52,57,53,97,58,86,62,34,34,42,34,58,49,33,28,59,48,26,19,54,49,44,37,56,45,50,43,48,93,37,87,52,66,34,36,43,40,50,46,77,54,25,46,49,37,50,28,27,50,52,9,35,53,51,31,39,45,74,70,76,47,76,87,57,71,90,39,56,39,63,19,65,90,45,64,26,50,68,34,27,21,50,36,19,20,52,45,38,45,52,38,49,74,72,67,48,34,21,38,38,20,71,31,53,45,28,31,52,14,28,48,46,34,37,58,73,65,71,52,44,72,56,79,61,29,31,40,31,33,19,58,69,54,72,60,38,69,59,34,76,62,26,45,12,23,36,30,61,51,40,63,59,51,11,47,50,48,32,53,47,48,53,36,36,65,70,70,43,87,73,72,59,44,74,43,71,61,43,77,45,81,32,48,16,59,62,72,77,76,112,128,86,86,65,77,53,44,66,61,47,31,9,60,68,34,71,46,52,54,68,54,42,50,25,49,78,64,68,61,34,85,83,53,53,70,66,57,46,47,34,38,52,51,22,26,59,76,53,64,38,63,76,57,66,71,61,52,30,59,72,77,61,28,40,53,33,32,37,35,39,32,33,42,77,50,65,64,56,56,53,24,43,53,32,24,38,57,52,28,42,78,71,69,29,43,52,32,35,32,64,30,40,45,32,63,67,49,40,51,51,49,52,52,52,44,54,74,58,26,35,43,29,36,41,34,29,60,63,36,17,85,58,85,79,58,74,80,56,64,78,33,44,58,34,29,41,67,30,54,58,54,96,59,87,61,34,32,41,34,57,49,33,29,60,48,28,18,55,49,44,39,56,45,51,42,49,93,38,87,54,66,33,37,42,41,50,46,76,55,25,45,50,36,50,27,27,49,51,9,36,51,51,32,38,46,75,70,74,47,78,88,57,71,91,37,54,40,63,18,66,90,45,65,27,51,69,34,29,21,50,36,20,20,53,47,39,46,53,39,50,74,71,65,50,36,20,38,38,20,71,31,54,45,29,31,52,14,28,49,46,34,38,58,73,66,71,52,44,71,55,78,62,29,32,40,31,33,20,58,70,53,72,60,36,69,59,34,76,62,25,44,12,23,37,28,63,51,39,62,58,50,10,48,51,48,32,52,46,50,53,36,36,64,71,70,42,86,72,73,60,44,76,42,69,62,42,78,45,80,33,47,15,59,60,72,76,76,110

Secondary structure (DSSP, 8-state):
-------HHHHHHHHTS-HHHHHHHHTT-GGGS-HHHHHHHHHHHHHHT----HHHHHHHHS--SEEEEEESS--HHHHHHHHHHHHHHHTTT-EEEEEE-TT-HHHHHHHHHHHHHTT-SEEEE--SSSS-PPPGGGGGS-EEEESS--TT----EEEE-HHHHHHHHHHHHHTTT---EEEEE--TTSHHHHHHHHHHHHHHHHTT----GGGEEE--SS-SHHHHHHHHHHHHHHHHHTT--EEEE-SHHHHHHHHHHHHHHT--BTTTBEEEEES--HHHHHSSSPPEEEEP-HHHHHHHHHHHHHHHHTT-----EEE--EEE--GGG-----/-------HHHHHHHHTS-HHHHHHHHTT--TTS-HHHHHHHHHHHHHHT----HHHHHHHHS--SEEEEEESS--HHHHHHHHHHHHHHHTTT-EEEEEE-TT-HHHHHHHHHHHHHTT-SEEEE--SSSS-PPPGGGGGS-EEEESS--TT----EEEE-HHHHHHHHHHHHHTTT---EEEEE--TTSHHHHHHHHHHHHHHHHTT----GGGEEE--SS-SHHHHHHHHHHHHHHHHHTT--EEEE-SHHHHHHHHHHHHHHT--BTTTBEEEEES--HHHHHSSSPPEEEE--HHHHHHHHHHHHHHHHTT-----EEE--EEE--GGG-----